Protein AF-A0A838E1R9-F1 (afdb_monomer)

Structure (mmCIF, N/CA/C/O backbone):
data_AF-A0A838E1R9-F1
#
_entry.id   AF-A0A838E1R9-F1
#
loop_
_atom_site.group_PDB
_atom_site.id
_atom_site.type_symbol
_atom_site.label_atom_id
_atom_site.label_alt_id
_atom_site.label_comp_id
_atom_site.label_asym_id
_atom_site.label_entity_id
_atom_site.label_seq_id
_atom_site.pdbx_PDB_ins_code
_atom_site.Cartn_x
_atom_site.Cartn_y
_atom_site.Cartn_z
_atom_site.occupancy
_atom_site.B_iso_or_equiv
_atom_site.auth_seq_id
_atom_site.auth_comp_id
_atom_site.auth_asym_id
_atom_site.auth_atom_id
_atom_site.pdbx_PDB_model_num
ATOM 1 N N . ILE A 1 1 ? -7.759 -2.032 30.804 1.00 82.25 1 ILE A N 1
ATOM 2 C CA . ILE A 1 1 ? -8.384 -1.059 29.880 1.00 82.25 1 ILE A CA 1
ATOM 3 C C . ILE A 1 1 ? -9.673 -0.606 30.546 1.00 82.25 1 ILE A C 1
ATOM 5 O O . ILE A 1 1 ? -10.542 -1.448 30.752 1.00 82.25 1 ILE A O 1
ATOM 9 N N . ASP A 1 2 ? -9.753 0.651 30.985 1.00 94.50 2 ASP A N 1
ATOM 10 C CA . ASP A 1 2 ? -10.934 1.139 31.713 1.00 94.50 2 ASP A CA 1
ATOM 11 C C . ASP A 1 2 ? -12.140 1.277 30.781 1.00 94.50 2 ASP A C 1
ATOM 13 O O . ASP A 1 2 ? -13.202 0.733 31.065 1.00 94.50 2 ASP A O 1
ATOM 17 N N . CYS A 1 3 ? -11.951 1.891 29.616 1.00 95.38 3 CYS A N 1
ATOM 18 C CA . CYS A 1 3 ? -12.956 1.955 28.565 1.00 95.38 3 CYS A CA 1
ATOM 19 C C . CYS A 1 3 ? -12.361 1.563 27.210 1.00 95.38 3 CYS A C 1
ATOM 21 O O . CYS A 1 3 ? -11.175 1.772 26.947 1.00 95.38 3 CYS A O 1
ATOM 23 N N . MET A 1 4 ? -13.190 0.974 26.355 1.00 96.12 4 MET A N 1
ATOM 24 C CA . MET A 1 4 ? -12.844 0.607 24.986 1.00 96.12 4 MET A CA 1
ATOM 25 C C . MET A 1 4 ? -14.025 0.900 24.071 1.00 96.12 4 MET A C 1
ATOM 27 O O . MET A 1 4 ? -15.174 0.752 24.482 1.00 96.12 4 MET A O 1
ATOM 31 N N . ASP A 1 5 ? -13.748 1.311 22.837 1.00 97.19 5 ASP A N 1
ATOM 32 C CA . ASP A 1 5 ? -14.802 1.440 21.838 1.00 97.19 5 ASP A CA 1
ATOM 33 C C . ASP A 1 5 ? -15.465 0.072 21.570 1.00 97.19 5 ASP A C 1
ATOM 35 O O . ASP A 1 5 ? -14.800 -0.962 21.475 1.00 97.19 5 ASP A O 1
ATOM 39 N N . GLU A 1 6 ? -16.794 0.051 21.514 1.00 98.00 6 GLU A N 1
ATOM 40 C CA . GLU A 1 6 ? -17.571 -1.177 21.323 1.00 98.00 6 GLU A CA 1
ATOM 41 C C . GLU A 1 6 ? -17.284 -1.810 19.955 1.00 98.00 6 GLU A C 1
ATOM 43 O O . GLU A 1 6 ? -17.098 -3.025 19.857 1.00 98.00 6 GLU A O 1
ATOM 48 N N . ASP A 1 7 ? -17.196 -0.994 18.904 1.00 97.62 7 ASP A N 1
ATOM 49 C CA . ASP A 1 7 ? -17.014 -1.491 17.543 1.00 97.62 7 ASP A CA 1
ATOM 50 C C . ASP A 1 7 ? -15.606 -2.067 17.349 1.00 97.62 7 ASP A C 1
ATOM 52 O O . ASP A 1 7 ? -15.459 -3.154 16.777 1.00 97.62 7 ASP A O 1
ATOM 56 N N . ILE A 1 8 ? -14.570 -1.416 17.893 1.00 97.00 8 ILE A N 1
ATOM 57 C CA . ILE A 1 8 ? -13.200 -1.942 17.799 1.00 97.00 8 ILE A CA 1
ATOM 58 C C . ILE A 1 8 ? -13.029 -3.237 18.603 1.00 97.00 8 ILE A C 1
ATOM 60 O O . ILE A 1 8 ? -12.305 -4.130 18.165 1.00 97.00 8 ILE A O 1
ATOM 64 N N . TYR A 1 9 ? -13.720 -3.391 19.739 1.00 97.56 9 TYR A N 1
ATOM 65 C CA . TYR A 1 9 ? -13.716 -4.638 20.510 1.00 97.56 9 TYR A CA 1
ATOM 66 C C . TYR A 1 9 ? -14.215 -5.816 19.664 1.00 97.56 9 TYR A C 1
ATOM 68 O O . TYR A 1 9 ? -13.499 -6.806 19.489 1.00 97.56 9 TYR A O 1
ATOM 76 N N . TYR A 1 10 ? -15.399 -5.686 19.061 1.00 97.31 10 TYR A N 1
ATOM 77 C CA . TYR A 1 10 ? -15.949 -6.740 18.207 1.00 97.31 10 TYR A CA 1
ATOM 78 C C . TYR A 1 10 ? -15.154 -6.935 16.910 1.00 97.31 10 TYR A C 1
ATOM 80 O O . TYR A 1 10 ? -15.097 -8.052 16.391 1.00 97.31 10 TYR A O 1
ATOM 88 N N . SER A 1 11 ? -14.515 -5.881 16.396 1.00 96.94 11 SER A N 1
ATOM 89 C CA . SER A 1 11 ? -13.594 -5.974 15.257 1.00 96.94 11 SER A CA 1
ATOM 90 C C . SER A 1 11 ? -12.396 -6.867 15.588 1.00 96.94 11 SER A C 1
ATOM 92 O O . SER A 1 11 ? -12.084 -7.787 14.833 1.00 96.94 11 SER A O 1
ATOM 94 N N . LEU A 1 12 ? -11.758 -6.661 16.745 1.00 96.19 12 LEU A N 1
ATOM 95 C CA . LEU A 1 12 ? -10.590 -7.439 17.170 1.00 96.19 12 LEU A CA 1
ATOM 96 C C . LEU A 1 12 ? -10.923 -8.912 17.438 1.00 96.19 12 LEU A C 1
ATOM 98 O O . LEU A 1 12 ? -10.111 -9.777 17.115 1.00 96.19 12 LEU A O 1
ATOM 102 N N . GLU A 1 13 ? -12.121 -9.224 17.937 1.00 95.81 13 GLU A N 1
ATOM 103 C CA . GLU A 1 13 ? -12.584 -10.614 18.074 1.00 95.81 13 GLU A CA 1
ATOM 104 C C . GLU A 1 13 ? -12.726 -11.318 16.713 1.00 95.81 13 GLU A C 1
ATOM 106 O O . GLU A 1 13 ? -12.364 -12.489 16.570 1.00 95.81 13 GLU A O 1
ATOM 111 N N . LYS A 1 14 ? -13.203 -10.615 15.677 1.00 96.19 14 LYS A N 1
ATOM 112 C CA . LYS A 1 14 ? -13.261 -11.157 14.307 1.00 96.19 14 LYS A CA 1
ATOM 113 C C . LYS A 1 14 ? -11.866 -11.311 13.706 1.00 96.19 14 LYS A C 1
ATOM 115 O O . LYS A 1 14 ? -11.549 -12.371 13.172 1.00 96.19 14 LYS A O 1
ATOM 120 N N . ILE A 1 15 ? -11.012 -10.300 13.859 1.00 95.94 15 ILE A N 1
ATOM 121 C CA . ILE A 1 15 ? -9.618 -10.324 13.394 1.00 95.94 15 ILE A CA 1
ATOM 122 C C . ILE A 1 15 ? -8.852 -11.486 14.034 1.00 95.94 15 ILE A C 1
ATOM 124 O O . ILE A 1 15 ? -8.146 -12.214 13.339 1.00 95.94 15 ILE A O 1
ATOM 128 N N . LYS A 1 16 ? -9.042 -11.736 15.335 1.00 95.25 16 LYS A N 1
ATOM 129 C CA . LYS A 1 16 ? -8.447 -12.881 16.037 1.00 95.25 16 LYS A CA 1
ATOM 130 C C . LYS A 1 16 ? -8.803 -14.212 15.369 1.00 95.25 16 LYS A C 1
ATOM 132 O O . LYS A 1 16 ? -7.914 -15.043 15.206 1.00 95.25 16 LYS A O 1
ATOM 137 N N . LYS A 1 17 ? -10.054 -14.409 14.934 1.00 94.62 17 LYS A N 1
ATOM 138 C CA . LYS A 1 17 ? -10.474 -15.627 14.209 1.00 94.62 17 LYS A CA 1
ATOM 139 C C . LYS A 1 17 ? -9.757 -15.775 12.867 1.00 94.62 17 LYS A C 1
ATOM 141 O O . LYS A 1 17 ? -9.352 -16.878 12.510 1.00 94.62 17 LYS A O 1
ATOM 146 N N . VAL A 1 18 ? -9.565 -14.671 12.146 1.00 94.62 18 VAL A N 1
ATOM 147 C CA . VAL A 1 18 ? -8.809 -14.661 10.883 1.00 94.62 18 VAL A CA 1
ATOM 148 C C . VAL A 1 18 ? -7.345 -15.034 11.137 1.00 94.62 18 VAL A C 1
ATOM 150 O O . VAL A 1 18 ? -6.826 -15.930 10.477 1.00 94.62 18 VAL A O 1
ATOM 153 N N . LEU A 1 19 ? -6.698 -14.434 12.143 1.00 93.56 19 LEU A N 1
ATOM 154 C CA . LEU A 1 19 ? -5.312 -14.749 12.514 1.00 93.56 19 LEU A CA 1
ATOM 155 C C . LEU A 1 19 ? -5.142 -16.203 12.982 1.00 93.56 19 LEU A C 1
ATOM 157 O O . LEU A 1 19 ? -4.176 -16.855 12.597 1.00 93.56 19 LEU A O 1
ATOM 161 N N . GLN A 1 20 ? -6.091 -16.745 13.749 1.00 92.44 20 GLN A N 1
ATOM 162 C CA . GLN A 1 20 ? -6.097 -18.160 14.144 1.00 92.44 20 GLN A CA 1
ATOM 163 C C . GLN A 1 20 ? -6.151 -19.102 12.936 1.00 92.44 20 GLN A C 1
ATOM 165 O O . GLN A 1 20 ? -5.563 -20.179 12.976 1.00 92.44 20 GLN A O 1
ATOM 170 N N . ARG A 1 21 ? -6.837 -18.702 11.860 1.00 91.94 21 ARG A N 1
ATOM 171 C CA . ARG A 1 21 ? -6.911 -19.493 10.629 1.00 91.94 21 ARG A CA 1
ATOM 172 C C . ARG A 1 21 ? -5.671 -19.339 9.745 1.00 91.94 21 ARG A C 1
ATOM 174 O O . ARG A 1 21 ? -5.275 -20.305 9.101 1.00 91.94 21 ARG A O 1
ATOM 181 N N . LEU A 1 22 ? -5.045 -18.161 9.736 1.00 90.06 22 LEU A N 1
ATOM 182 C CA . LEU A 1 22 ? -3.763 -17.938 9.054 1.00 90.06 22 LEU A CA 1
ATOM 183 C C . LEU A 1 22 ? -2.605 -18.684 9.736 1.00 90.06 22 LEU A C 1
ATOM 185 O O . LEU A 1 22 ? -1.717 -19.183 9.048 1.00 90.06 22 LEU A O 1
ATOM 189 N N . TYR A 1 23 ? -2.632 -18.798 11.068 1.00 90.88 23 TYR A N 1
ATOM 190 C CA . TYR A 1 23 ? -1.555 -19.388 11.873 1.00 90.88 23 TYR A CA 1
ATOM 191 C C . TYR A 1 23 ? -2.083 -20.486 12.818 1.00 90.88 23 TYR A C 1
ATOM 193 O O . TYR A 1 23 ? -2.116 -20.287 14.038 1.00 90.88 23 TYR A O 1
ATOM 201 N N . PRO A 1 24 ? -2.511 -21.646 12.284 1.00 89.31 24 PRO A N 1
ATOM 202 C CA . PRO A 1 24 ? -3.210 -22.684 13.044 1.00 89.31 24 PRO A CA 1
ATOM 203 C C . PRO A 1 24 ? -2.360 -23.347 14.135 1.00 89.31 24 PRO A C 1
ATOM 205 O O . PRO A 1 24 ? -2.923 -23.855 15.105 1.00 89.31 24 PRO A O 1
ATOM 208 N N . ASN A 1 25 ? -1.025 -23.321 14.035 1.00 89.25 25 ASN A N 1
ATOM 209 C CA . ASN A 1 25 ? -0.145 -23.849 15.083 1.00 89.25 25 ASN A CA 1
ATOM 210 C C . ASN A 1 25 ? 0.197 -22.789 16.144 1.00 89.25 25 ASN A C 1
ATOM 212 O O . ASN A 1 25 ? 0.886 -23.084 17.121 1.00 89.25 25 ASN A O 1
ATOM 216 N N . THR A 1 26 ? -0.290 -21.552 15.991 1.00 90.06 26 THR A N 1
ATOM 217 C CA . THR A 1 26 ? -0.126 -20.486 16.985 1.00 90.06 26 THR A CA 1
ATOM 218 C C . THR A 1 26 ? -1.315 -20.433 17.929 1.00 90.06 26 THR A C 1
ATOM 220 O O . THR A 1 26 ? -2.459 -20.230 17.527 1.00 90.06 26 THR A O 1
ATOM 223 N N . ALA A 1 27 ? -1.050 -20.513 19.230 1.00 88.62 27 ALA A N 1
ATOM 224 C CA . ALA A 1 27 ? -2.111 -20.424 20.219 1.00 88.62 27 ALA A CA 1
ATOM 225 C C . ALA A 1 27 ? -2.456 -18.965 20.584 1.00 88.62 27 ALA A C 1
ATOM 227 O O . ALA A 1 27 ? -1.786 -18.333 21.400 1.00 88.62 27 ALA A O 1
ATOM 228 N N . PHE A 1 28 ? -3.570 -18.448 20.060 1.00 90.00 28 PHE A N 1
ATOM 229 C CA . PHE A 1 28 ? -4.118 -17.127 20.415 1.00 90.00 28 PHE A CA 1
ATOM 230 C C . PHE A 1 28 ? -4.978 -17.182 21.697 1.00 90.00 28 PHE A C 1
ATOM 232 O O . PHE A 1 28 ? -6.198 -17.015 21.654 1.00 90.00 28 PHE A O 1
ATOM 239 N N . LYS A 1 29 ? -4.348 -17.451 22.850 1.00 85.94 29 LYS A N 1
ATOM 240 C CA . LYS A 1 29 ? -5.032 -17.734 24.136 1.00 85.94 29 LYS A CA 1
ATOM 241 C C . LYS A 1 29 ? -5.505 -16.496 24.927 1.00 85.94 29 LYS A C 1
ATOM 243 O O . LYS A 1 29 ? -6.241 -16.655 25.893 1.00 85.94 29 LYS A O 1
ATOM 248 N N . GLY A 1 30 ? -5.078 -15.284 24.557 1.00 86.31 30 GLY A N 1
ATOM 249 C CA . GLY A 1 30 ? -5.414 -14.045 25.279 1.00 86.31 30 GLY A CA 1
ATOM 250 C C . GLY A 1 30 ? -6.839 -13.542 25.016 1.00 86.31 30 GLY A C 1
ATOM 251 O O . GLY A 1 30 ? -7.361 -13.729 23.916 1.00 86.31 30 GLY A O 1
ATOM 252 N N . ASN A 1 31 ? -7.441 -12.872 26.005 1.00 87.69 31 ASN A N 1
ATOM 253 C CA . ASN A 1 31 ? -8.770 -12.255 25.914 1.00 87.69 31 ASN A CA 1
ATOM 254 C C . ASN A 1 31 ? -8.689 -10.747 26.179 1.00 87.69 31 ASN A C 1
ATOM 256 O O . ASN A 1 31 ? -7.923 -10.306 27.038 1.00 87.69 31 ASN A O 1
ATOM 260 N N . LEU A 1 32 ? -9.506 -9.966 25.472 1.00 91.12 32 LEU A N 1
ATOM 261 C CA . LEU A 1 32 ? -9.685 -8.541 25.741 1.00 91.12 32 LEU A CA 1
ATOM 262 C C . LEU A 1 32 ? -10.757 -8.366 26.822 1.00 91.12 32 LEU A C 1
ATOM 264 O O . LEU A 1 32 ? -11.901 -8.767 26.633 1.00 91.12 32 LEU A O 1
ATOM 268 N N . LEU A 1 33 ? -10.379 -7.772 27.957 1.00 94.69 33 LEU A N 1
ATOM 269 C CA . LEU A 1 33 ? -11.258 -7.559 29.114 1.00 94.69 33 LEU A CA 1
ATOM 270 C C . LEU A 1 33 ? -11.347 -6.059 29.459 1.00 94.69 33 LEU A C 1
ATOM 272 O O . LEU A 1 33 ? -10.709 -5.604 30.417 1.00 94.69 33 LEU A O 1
ATOM 276 N N . PRO A 1 34 ? -12.057 -5.247 28.653 1.00 95.94 34 PRO A N 1
ATOM 277 C CA . PRO A 1 34 ? -12.343 -3.863 29.014 1.00 95.94 34 PRO A CA 1
ATOM 278 C C . PRO A 1 34 ? -13.338 -3.813 30.183 1.00 95.94 34 PRO A C 1
ATOM 280 O O . PRO A 1 34 ? -14.278 -4.604 30.222 1.00 95.94 34 PRO A O 1
ATOM 283 N N . LYS A 1 35 ? -13.161 -2.878 31.131 1.00 97.75 35 LYS A N 1
ATOM 284 C CA . LYS A 1 35 ? -14.143 -2.698 32.222 1.00 97.75 35 LYS A CA 1
ATOM 285 C C . LYS A 1 35 ? -15.480 -2.175 31.692 1.00 97.75 35 LYS A C 1
ATOM 287 O O . LYS A 1 35 ? -16.524 -2.502 32.245 1.00 97.75 35 LYS A O 1
ATOM 292 N N . GLN A 1 36 ? -15.436 -1.376 30.627 1.00 97.94 36 GLN A N 1
ATOM 293 C CA . GLN A 1 36 ? -16.607 -0.813 29.970 1.00 97.94 36 GLN A CA 1
ATOM 294 C C . GLN A 1 36 ? -16.412 -0.761 28.450 1.00 97.94 36 GLN A C 1
ATOM 296 O O . GLN A 1 36 ? -15.376 -0.299 27.964 1.00 97.94 36 GLN A O 1
ATOM 301 N N . LEU A 1 37 ? -17.436 -1.184 27.707 1.00 98.12 37 LEU A N 1
ATOM 302 C CA . LEU A 1 37 ? -17.562 -0.906 26.276 1.00 98.12 37 LEU A CA 1
ATOM 303 C C . LEU A 1 37 ? -18.351 0.391 26.074 1.00 98.12 37 LEU A C 1
ATOM 305 O O . LEU A 1 37 ? -19.369 0.616 26.730 1.00 98.12 37 LEU A O 1
ATOM 309 N N . VAL A 1 38 ? -17.867 1.252 25.182 1.00 97.56 38 VAL A N 1
ATOM 310 C CA . VAL A 1 38 ? -18.453 2.563 24.890 1.00 97.56 38 VAL A CA 1
ATOM 311 C C . VAL A 1 38 ? -18.773 2.650 23.409 1.00 97.56 38 VAL A C 1
ATOM 313 O O . VAL A 1 38 ? -17.918 2.426 22.557 1.00 97.56 38 VAL A O 1
ATOM 316 N N . LYS A 1 39 ? -20.008 3.022 23.092 1.00 97.06 39 LYS A N 1
ATOM 317 C CA . LYS A 1 39 ? -20.449 3.203 21.715 1.00 97.06 39 LYS A CA 1
ATOM 318 C C . LYS A 1 39 ? -20.128 4.620 21.242 1.00 97.06 39 LYS A C 1
ATOM 320 O O . LYS A 1 39 ? -20.917 5.535 21.471 1.00 97.06 39 LYS A O 1
ATOM 325 N N . ASN A 1 40 ? -18.978 4.809 20.595 1.00 95.19 40 ASN A N 1
ATOM 326 C CA . ASN A 1 40 ? -18.576 6.132 20.115 1.00 95.19 40 ASN A CA 1
ATOM 327 C C . ASN A 1 40 ? -19.208 6.479 18.763 1.00 95.19 40 ASN A C 1
ATOM 329 O O . ASN A 1 40 ? -19.694 5.629 18.013 1.00 95.19 40 ASN A O 1
ATOM 333 N N . ARG A 1 41 ? -19.190 7.771 18.450 1.00 94.06 41 ARG A N 1
ATOM 334 C CA . ARG A 1 41 ? -19.533 8.354 17.150 1.00 94.06 41 ARG A CA 1
ATOM 335 C C . ARG A 1 41 ? -18.454 9.363 16.793 1.00 94.06 41 ARG A C 1
ATOM 337 O O . ARG A 1 41 ? -17.762 9.827 17.695 1.00 94.06 41 ARG A O 1
ATOM 344 N N . LEU A 1 42 ? -18.320 9.685 15.508 1.00 92.38 42 LEU A N 1
ATOM 345 C CA . LEU A 1 42 ? -17.391 10.717 15.041 1.00 92.38 42 LEU A CA 1
ATOM 346 C C . LEU A 1 42 ? -17.496 11.993 15.888 1.00 92.38 42 LEU A C 1
ATOM 348 O O . LEU A 1 42 ? -18.596 12.412 16.246 1.00 92.38 42 LEU A O 1
ATOM 352 N N . ALA A 1 43 ? -16.351 12.622 16.172 1.00 86.19 43 ALA A N 1
ATOM 353 C CA . ALA A 1 43 ? -16.307 13.882 16.920 1.00 86.19 43 ALA A CA 1
ATOM 354 C C . ALA A 1 43 ? -16.896 15.065 16.143 1.00 86.19 43 ALA A C 1
ATOM 356 O O . ALA A 1 43 ? -17.238 16.087 16.733 1.00 86.19 43 ALA A O 1
ATOM 357 N N . VAL A 1 44 ? -16.970 14.940 14.821 1.00 93.94 44 VAL A N 1
ATOM 358 C CA . VAL A 1 44 ? -17.424 15.976 13.895 1.00 93.94 44 VAL A CA 1
ATOM 359 C C . VAL A 1 44 ? -18.350 15.353 12.845 1.00 93.94 44 VAL A C 1
ATOM 361 O O . VAL A 1 44 ? -18.324 14.130 12.667 1.00 93.94 44 VAL A O 1
ATOM 364 N N . PRO A 1 45 ? -19.168 16.153 12.136 1.00 94.00 45 PRO A N 1
ATOM 365 C CA . PRO A 1 45 ? -19.970 15.649 11.027 1.00 94.00 45 PRO A CA 1
ATOM 366 C C . PRO A 1 45 ? -19.109 14.890 10.003 1.00 94.00 45 PRO A C 1
ATOM 368 O O . PRO A 1 45 ? -17.978 15.309 9.735 1.00 94.00 45 PRO A O 1
ATOM 371 N N . PRO A 1 46 ? -19.614 13.781 9.436 1.00 94.56 46 PRO A N 1
ATOM 372 C CA . PRO A 1 46 ? -18.866 13.009 8.458 1.00 94.56 46 PRO A CA 1
ATOM 373 C C . PRO A 1 46 ? -18.600 13.836 7.199 1.00 94.56 46 PRO A C 1
ATOM 375 O O . PRO A 1 46 ? -19.477 14.546 6.705 1.00 94.56 46 PRO A O 1
ATOM 378 N N . VAL A 1 47 ? -17.390 13.706 6.663 1.00 95.50 47 VAL A N 1
ATOM 379 C CA . VAL A 1 47 ? -17.040 14.209 5.335 1.00 95.50 47 VAL A CA 1
ATOM 380 C C . VAL A 1 47 ? -17.792 13.385 4.290 1.00 95.50 47 VAL A C 1
ATOM 382 O O . VAL A 1 47 ? -17.960 12.175 4.442 1.00 95.50 47 VAL A O 1
ATOM 385 N N . ASP A 1 48 ? -18.228 14.033 3.210 1.00 94.38 48 ASP A N 1
ATOM 386 C CA . ASP A 1 48 ? -18.865 13.350 2.087 1.00 94.38 48 ASP A CA 1
ATOM 387 C C . ASP A 1 48 ? -17.891 12.375 1.399 1.00 94.38 48 ASP A C 1
ATOM 389 O O . ASP A 1 48 ? -16.964 12.776 0.687 1.00 94.38 48 ASP A O 1
ATOM 393 N N . SER A 1 49 ? -18.134 11.077 1.588 1.00 92.00 49 SER A N 1
ATOM 394 C CA . SER A 1 49 ? -17.327 9.985 1.037 1.00 92.00 49 SER A CA 1
ATOM 395 C C . SER A 1 49 ? -17.416 9.856 -0.486 1.00 92.00 49 SER A C 1
ATOM 397 O O . SER A 1 49 ? -16.580 9.180 -1.097 1.00 92.00 49 SER A O 1
ATOM 399 N N . ASN A 1 50 ? -18.409 10.483 -1.124 1.00 93.12 50 ASN A N 1
ATOM 400 C CA . ASN A 1 50 ? -18.491 10.521 -2.584 1.00 93.12 50 ASN A CA 1
ATOM 401 C C . ASN A 1 50 ? -17.421 11.444 -3.169 1.00 93.12 50 ASN A C 1
ATOM 403 O O . ASN A 1 50 ? -16.839 11.122 -4.202 1.00 93.12 50 ASN A O 1
ATOM 407 N N . ASN A 1 51 ? -17.109 12.532 -2.464 1.00 95.25 51 ASN A N 1
ATOM 408 C CA . ASN A 1 51 ? -16.206 13.579 -2.934 1.00 95.25 51 ASN A CA 1
ATOM 409 C C . ASN A 1 51 ? -14.837 13.574 -2.242 1.00 95.25 51 ASN A C 1
ATOM 411 O O . ASN A 1 51 ? -13.909 14.206 -2.741 1.00 95.25 51 ASN A O 1
ATOM 415 N N . SER A 1 52 ? -14.685 12.874 -1.114 1.00 97.06 52 SER A N 1
ATOM 416 C CA . SER A 1 52 ? -13.432 12.843 -0.350 1.00 97.06 52 SER A CA 1
ATOM 417 C C . SER A 1 52 ? -12.990 11.433 0.027 1.00 97.06 52 SER A C 1
ATOM 419 O O . SER A 1 52 ? -13.805 10.518 0.148 1.00 97.06 52 SER A O 1
ATOM 421 N N . VAL A 1 53 ? -11.686 11.255 0.241 1.00 97.75 53 VAL A N 1
ATOM 422 C CA . VAL A 1 53 ? -11.093 9.989 0.699 1.00 97.75 53 VAL A CA 1
ATOM 423 C C . VAL A 1 53 ? -9.875 10.245 1.589 1.00 97.75 53 VAL A C 1
ATOM 425 O O . VAL A 1 53 ? -9.096 11.159 1.327 1.00 97.75 53 VAL A O 1
ATOM 428 N N . ALA A 1 54 ? -9.692 9.449 2.646 1.00 98.38 54 ALA A N 1
ATOM 429 C CA . ALA A 1 54 ? -8.444 9.433 3.409 1.00 98.38 54 ALA A CA 1
ATOM 430 C C . ALA A 1 54 ? -7.5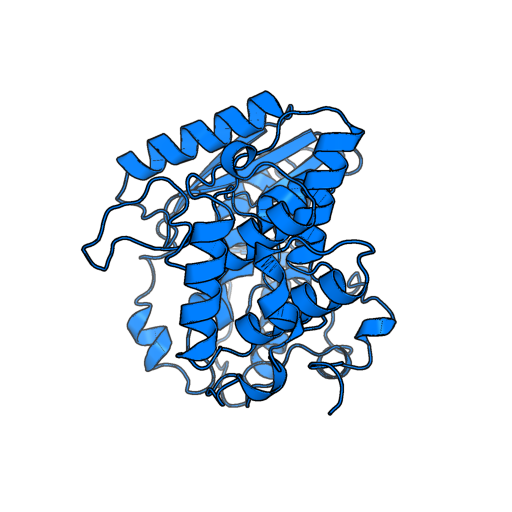99 8.220 3.014 1.00 98.38 54 ALA A C 1
ATOM 432 O O . ALA A 1 54 ? -8.097 7.095 2.948 1.00 98.38 54 ALA A O 1
ATOM 433 N N . LEU A 1 55 ? -6.311 8.451 2.778 1.00 98.38 55 LEU A N 1
ATOM 434 C CA . LEU A 1 55 ? -5.356 7.438 2.340 1.00 98.38 55 LEU A CA 1
ATOM 435 C C . LEU A 1 55 ? -4.188 7.383 3.319 1.00 98.38 55 LEU A C 1
ATOM 437 O O . LEU A 1 55 ? -3.633 8.423 3.683 1.00 98.38 55 LEU A O 1
ATOM 441 N N . LEU A 1 56 ? -3.755 6.180 3.689 1.00 97.75 56 LEU A N 1
ATOM 442 C CA . LEU A 1 56 ? -2.431 6.013 4.272 1.00 97.75 56 LEU A CA 1
ATOM 443 C C . LEU A 1 56 ? -1.391 6.168 3.158 1.00 97.75 56 LEU A C 1
ATOM 445 O O . LEU A 1 56 ? -1.420 5.442 2.162 1.00 97.75 56 LEU A O 1
ATOM 449 N N . PHE A 1 57 ? -0.479 7.123 3.314 1.00 97.50 57 PHE A N 1
ATOM 450 C CA . PHE A 1 57 ? 0.355 7.591 2.215 1.00 97.50 57 PHE A CA 1
ATOM 451 C C . PHE A 1 57 ? 1.844 7.604 2.562 1.00 97.50 57 PHE A C 1
ATOM 453 O O . PHE A 1 57 ? 2.253 8.128 3.600 1.00 97.50 57 PHE A O 1
ATOM 460 N N . SER A 1 58 ? 2.660 7.042 1.667 1.00 93.94 58 SER A N 1
ATOM 461 C CA . SER A 1 58 ? 4.095 6.802 1.887 1.00 93.94 58 SER A CA 1
ATOM 462 C C . SER A 1 58 ? 4.998 7.228 0.727 1.00 93.94 58 SER A C 1
ATOM 464 O O . SER A 1 58 ? 6.203 7.018 0.812 1.00 93.94 58 SER A O 1
ATOM 466 N N . HIS A 1 59 ? 4.452 7.799 -0.359 1.00 92.69 59 HIS A N 1
ATOM 467 C CA . HIS A 1 59 ? 5.161 8.011 -1.638 1.00 92.69 59 HIS A CA 1
ATOM 468 C C . HIS A 1 59 ? 5.635 6.729 -2.347 1.00 92.69 59 HIS A C 1
ATOM 470 O O . HIS A 1 59 ? 6.225 6.803 -3.428 1.00 92.69 59 HIS A O 1
ATOM 476 N N . GLY A 1 60 ? 5.392 5.552 -1.767 1.00 93.75 60 GLY A N 1
ATOM 477 C CA . GLY A 1 60 ? 5.653 4.279 -2.424 1.00 93.75 60 GLY A CA 1
ATOM 478 C C . GLY A 1 60 ? 4.732 4.050 -3.617 1.00 93.75 60 GLY A C 1
ATOM 479 O O . GLY A 1 60 ? 3.659 4.643 -3.703 1.00 93.75 60 GLY A O 1
ATOM 480 N N . LEU A 1 61 ? 5.132 3.143 -4.517 1.00 96.38 61 LEU A N 1
ATOM 481 C CA . LEU A 1 61 ? 4.320 2.777 -5.684 1.00 96.38 61 LEU A CA 1
ATOM 482 C C . LEU A 1 61 ? 2.872 2.455 -5.291 1.00 96.38 61 LEU A C 1
ATOM 484 O O . LEU A 1 61 ? 1.951 2.956 -5.921 1.00 96.38 61 LEU A O 1
ATOM 488 N N . ASP A 1 62 ? 2.691 1.634 -4.253 1.00 96.31 62 ASP A N 1
ATOM 489 C CA . ASP A 1 62 ? 1.368 1.155 -3.854 1.00 96.31 62 ASP A CA 1
ATOM 490 C C . ASP A 1 62 ? 0.468 2.321 -3.392 1.00 96.31 62 ASP A C 1
ATOM 492 O O . ASP A 1 62 ? -0.668 2.437 -3.845 1.00 96.31 62 ASP A O 1
ATOM 496 N N . SER A 1 63 ? 0.976 3.235 -2.553 1.00 97.12 63 SER A N 1
ATOM 497 C CA . SER A 1 63 ? 0.179 4.369 -2.058 1.00 97.12 63 SER A CA 1
ATOM 498 C C . SER A 1 63 ? -0.051 5.459 -3.109 1.00 97.12 63 SER A C 1
ATOM 500 O O . SER A 1 63 ? -1.115 6.078 -3.113 1.00 97.12 63 SER A O 1
ATOM 502 N N . VAL A 1 64 ? 0.893 5.667 -4.036 1.00 98.06 64 VAL A N 1
ATOM 503 C CA . VAL A 1 64 ? 0.706 6.574 -5.183 1.00 98.06 64 VAL A CA 1
ATOM 504 C C . VAL A 1 64 ? -0.321 6.014 -6.161 1.00 98.06 64 VAL A C 1
ATOM 506 O O . VAL A 1 64 ? -1.208 6.751 -6.580 1.00 98.06 64 VAL A O 1
ATOM 509 N N . ALA A 1 65 ? -0.253 4.721 -6.488 1.00 98.38 65 ALA A N 1
ATOM 510 C CA . ALA A 1 65 ? -1.246 4.083 -7.346 1.00 98.38 65 ALA A CA 1
ATOM 511 C C . ALA A 1 65 ? -2.647 4.194 -6.734 1.00 98.38 65 ALA A C 1
ATOM 513 O O . ALA A 1 65 ? -3.588 4.557 -7.432 1.00 98.38 65 ALA A O 1
ATOM 514 N N . LEU A 1 66 ? -2.782 3.952 -5.425 1.00 97.81 66 LEU A N 1
ATOM 515 C CA . LEU A 1 66 ? -4.063 4.083 -4.728 1.00 97.81 66 LEU A CA 1
ATOM 516 C C . LEU A 1 66 ? -4.600 5.517 -4.738 1.00 97.81 66 LEU A C 1
ATOM 518 O O . LEU A 1 66 ? -5.792 5.712 -4.939 1.00 97.81 66 LEU A O 1
ATOM 522 N N . SER A 1 67 ? -3.737 6.523 -4.582 1.00 98.06 67 SER A N 1
ATOM 523 C CA . SER A 1 67 ? -4.124 7.929 -4.763 1.00 98.06 67 SER A CA 1
ATOM 524 C C . SER A 1 67 ? -4.624 8.201 -6.187 1.00 98.06 67 SER A C 1
ATOM 526 O O . SER A 1 67 ? -5.658 8.843 -6.372 1.00 98.06 67 SER A O 1
ATOM 528 N N . PHE A 1 68 ? -3.959 7.639 -7.194 1.00 97.62 68 PHE A N 1
ATOM 529 C CA . PHE A 1 68 ? -4.319 7.793 -8.606 1.00 97.62 68 PHE A CA 1
ATOM 530 C C . PHE A 1 68 ? -5.618 7.069 -8.999 1.00 97.62 68 PHE A C 1
ATOM 532 O O . PHE A 1 68 ? -6.192 7.381 -10.041 1.00 97.62 68 PHE A O 1
ATOM 539 N N . ASP A 1 69 ? -6.111 6.153 -8.165 1.00 95.88 69 ASP A N 1
ATOM 540 C CA . ASP A 1 69 ? -7.410 5.484 -8.332 1.00 95.88 69 ASP A CA 1
ATOM 541 C C . ASP A 1 69 ? -8.595 6.391 -7.946 1.00 95.88 69 ASP A C 1
ATOM 543 O O . ASP A 1 69 ? -9.735 6.143 -8.334 1.00 95.88 69 ASP A O 1
ATOM 547 N N . TYR A 1 70 ? -8.322 7.487 -7.226 1.00 95.50 70 TYR A N 1
ATOM 548 C CA . TYR A 1 70 ? -9.306 8.497 -6.827 1.00 95.50 70 TYR A CA 1
ATOM 549 C C . TYR A 1 70 ? -8.956 9.890 -7.378 1.00 95.50 70 TYR A C 1
ATOM 551 O O . TYR A 1 70 ? -8.893 10.856 -6.609 1.00 95.50 70 TYR A O 1
ATOM 559 N N . PRO A 1 71 ? -8.736 10.035 -8.698 1.00 93.56 71 PRO A N 1
ATOM 560 C CA . PRO A 1 71 ? -8.169 11.254 -9.275 1.00 93.56 71 PRO A CA 1
ATOM 561 C C . PRO A 1 71 ? -9.078 12.478 -9.125 1.00 93.56 71 PRO A C 1
ATOM 563 O O . PRO A 1 71 ? -8.595 13.604 -9.148 1.00 93.56 71 PRO A O 1
ATOM 566 N N . ASP A 1 72 ? -10.385 12.255 -8.971 1.00 94.00 72 ASP A N 1
ATOM 567 C CA . ASP A 1 72 ? -11.389 13.315 -8.901 1.00 94.00 72 ASP A CA 1
ATOM 568 C C . ASP A 1 72 ? -11.908 13.545 -7.460 1.00 94.00 72 ASP A C 1
ATOM 570 O O . ASP A 1 72 ? -12.797 14.368 -7.251 1.00 94.00 72 ASP A O 1
ATOM 574 N N . LYS A 1 73 ? -11.362 12.844 -6.448 1.00 96.69 73 LYS A N 1
ATOM 575 C CA . LYS A 1 73 ? -11.711 13.058 -5.030 1.00 96.69 73 LYS A CA 1
ATOM 576 C C . LYS A 1 73 ? -10.718 13.989 -4.341 1.00 96.69 73 LYS A C 1
ATOM 578 O O . LYS A 1 73 ? -9.514 13.911 -4.569 1.00 96.69 73 LYS A O 1
ATOM 583 N N . ALA A 1 74 ? -11.207 14.790 -3.398 1.00 96.94 74 ALA A N 1
ATOM 584 C CA . ALA A 1 74 ? -10.358 15.490 -2.443 1.00 96.94 74 ALA A CA 1
ATOM 585 C C . ALA A 1 74 ? -9.713 14.480 -1.480 1.00 96.94 74 ALA A C 1
ATOM 587 O O . ALA A 1 74 ? -10.404 13.742 -0.774 1.00 96.94 74 ALA A O 1
ATOM 588 N N . GLN A 1 75 ? -8.381 14.430 -1.446 1.00 98.31 75 GLN A N 1
ATOM 589 C CA . GLN A 1 75 ? -7.664 13.420 -0.667 1.00 98.31 75 GLN A CA 1
ATOM 590 C C . GLN A 1 75 ? -7.045 14.012 0.600 1.00 98.31 75 GLN A C 1
ATOM 592 O O . GLN A 1 75 ? -6.383 15.056 0.568 1.00 98.31 75 GLN A O 1
ATOM 597 N N . LEU A 1 76 ? -7.219 13.304 1.716 1.00 98.69 76 LEU A N 1
ATOM 598 C CA . LEU A 1 76 ? -6.413 13.469 2.918 1.00 98.69 76 LEU A CA 1
ATOM 599 C C . LEU A 1 76 ? -5.322 12.394 2.936 1.00 98.69 76 LEU A C 1
ATOM 601 O O . LEU A 1 76 ? -5.576 11.233 3.255 1.00 98.69 76 LEU A O 1
ATOM 605 N N . LEU A 1 77 ? -4.098 12.795 2.611 1.00 98.69 77 LEU A N 1
ATOM 606 C CA . LEU A 1 77 ? -2.911 11.946 2.608 1.00 98.69 77 LEU A CA 1
ATOM 607 C C . LEU A 1 77 ? -2.314 11.902 4.016 1.00 98.69 77 LEU A C 1
ATOM 609 O O . LEU A 1 77 ? -1.716 12.878 4.478 1.00 98.69 77 LEU A O 1
ATOM 613 N N . ILE A 1 78 ? -2.488 10.784 4.713 1.00 98.62 78 ILE A N 1
ATOM 614 C CA . ILE A 1 78 ? -2.028 10.613 6.091 1.00 98.62 78 ILE A CA 1
ATOM 615 C C . ILE A 1 78 ? -0.707 9.845 6.100 1.00 98.62 78 ILE A C 1
ATOM 617 O O . ILE A 1 78 ? -0.656 8.688 5.689 1.00 98.62 78 ILE A O 1
ATOM 621 N N . SER A 1 79 ? 0.354 10.463 6.614 1.00 97.19 79 SER A N 1
ATOM 622 C CA . SER A 1 79 ? 1.683 9.845 6.708 1.00 97.19 79 SER A CA 1
ATOM 623 C C . SER A 1 79 ? 2.144 9.720 8.162 1.00 97.19 79 SER A C 1
ATOM 625 O O . SER A 1 79 ? 2.018 10.657 8.956 1.00 97.19 79 SER A O 1
ATOM 627 N N . ALA A 1 80 ? 2.698 8.557 8.511 1.00 94.12 80 ALA A N 1
ATOM 628 C CA . ALA A 1 80 ? 3.172 8.253 9.858 1.00 94.12 80 ALA A CA 1
ATOM 629 C C . ALA A 1 80 ? 4.707 8.310 9.946 1.00 94.12 80 ALA A C 1
ATOM 631 O O . ALA A 1 80 ? 5.406 7.587 9.240 1.00 94.12 80 ALA A O 1
ATOM 632 N N . HIS A 1 81 ? 5.229 9.135 10.853 1.00 93.69 81 HIS A N 1
ATOM 633 C CA . HIS A 1 81 ? 6.624 9.125 11.301 1.00 93.69 81 HIS A CA 1
ATOM 634 C C . HIS A 1 81 ? 6.796 8.089 12.420 1.00 93.69 81 HIS A C 1
ATOM 636 O O . HIS A 1 81 ? 5.914 7.954 13.270 1.00 93.69 81 HIS A O 1
ATOM 642 N N . GLY A 1 82 ? 7.925 7.379 12.446 1.00 89.25 82 GLY A N 1
ATOM 643 C CA . GLY A 1 82 ? 8.175 6.281 13.383 1.00 89.25 82 GLY A CA 1
ATOM 644 C C . GLY A 1 82 ? 7.852 4.906 12.812 1.00 89.25 82 GLY A C 1
ATOM 645 O O . GLY A 1 82 ? 7.329 4.047 13.519 1.00 89.25 82 GLY A O 1
ATOM 646 N N . GLN A 1 83 ? 8.126 4.735 11.518 1.00 87.62 83 GLN A N 1
ATOM 647 C CA . GLN A 1 83 ? 8.070 3.463 10.799 1.00 87.62 83 GLN A CA 1
ATOM 648 C C . GLN A 1 83 ? 9.489 2.929 10.578 1.00 87.62 83 GLN A C 1
ATOM 650 O O . GLN A 1 83 ? 10.464 3.642 10.810 1.00 87.62 83 GLN A O 1
ATOM 655 N N . ASP A 1 84 ? 9.618 1.683 10.117 1.00 81.75 84 ASP A N 1
ATOM 656 C CA . ASP A 1 84 ? 10.934 1.053 9.939 1.00 81.75 84 ASP A CA 1
ATOM 657 C C . ASP A 1 84 ? 11.798 1.862 8.959 1.00 81.75 84 ASP A C 1
ATOM 659 O O . ASP A 1 84 ? 12.965 2.120 9.228 1.00 81.75 84 ASP A O 1
ATOM 663 N N . ASP A 1 85 ? 11.210 2.315 7.853 1.00 80.00 85 ASP A N 1
ATOM 664 C CA . ASP A 1 85 ? 11.843 3.127 6.809 1.00 80.00 85 ASP A CA 1
ATOM 665 C C . ASP A 1 85 ? 11.878 4.632 7.130 1.00 80.00 85 ASP A C 1
ATOM 667 O O . ASP A 1 85 ? 12.466 5.416 6.380 1.00 80.00 85 ASP A O 1
ATOM 671 N N . LEU A 1 86 ? 11.261 5.038 8.243 1.00 86.25 86 LEU A N 1
ATOM 672 C CA . LEU A 1 86 ? 11.198 6.421 8.706 1.00 86.25 86 LEU A CA 1
ATOM 673 C C . LEU A 1 86 ? 11.273 6.479 10.244 1.00 86.25 86 LEU A C 1
ATOM 675 O O . LEU A 1 86 ? 10.270 6.812 10.891 1.00 86.25 86 LEU A O 1
ATOM 679 N N . PRO A 1 87 ? 12.432 6.123 10.844 1.00 87.12 87 PRO A N 1
ATOM 680 C CA . PRO A 1 87 ? 12.562 5.954 12.290 1.00 87.12 87 PRO A CA 1
ATOM 681 C C . PRO A 1 87 ? 12.217 7.225 13.067 1.00 87.12 87 PRO A C 1
ATOM 683 O O . PRO A 1 87 ? 12.530 8.339 12.638 1.00 87.12 87 PRO A O 1
ATOM 686 N N . VAL A 1 88 ? 11.629 7.070 14.257 1.00 89.31 88 VAL A N 1
ATOM 687 C CA . VAL A 1 88 ? 11.106 8.191 15.070 1.00 89.31 88 VAL A CA 1
ATOM 688 C C . VAL A 1 88 ? 12.187 9.194 15.500 1.00 89.31 88 VAL A C 1
ATOM 690 O O . VAL A 1 88 ? 11.877 10.355 15.790 1.00 89.31 88 VAL A O 1
ATOM 693 N N . ASN A 1 89 ? 13.447 8.750 15.512 1.00 89.25 89 ASN A N 1
ATOM 694 C CA . ASN A 1 89 ? 14.623 9.530 15.892 1.00 89.25 89 ASN A CA 1
ATOM 695 C C . ASN A 1 89 ? 15.360 10.159 14.692 1.00 89.25 89 ASN A C 1
ATOM 697 O O . ASN A 1 89 ? 16.194 11.037 14.898 1.00 89.25 89 ASN A O 1
ATOM 701 N N . ASP A 1 90 ? 15.051 9.772 13.445 1.00 88.50 90 ASP A N 1
ATOM 702 C CA . ASP A 1 90 ? 15.658 10.378 12.248 1.00 88.50 90 ASP A CA 1
ATOM 703 C C . ASP A 1 90 ? 14.836 11.590 11.776 1.00 88.50 90 ASP A C 1
ATOM 705 O O . ASP A 1 90 ? 14.039 11.529 10.837 1.00 88.50 90 ASP A O 1
ATOM 709 N N . THR A 1 91 ? 14.994 12.710 12.483 1.00 89.50 91 THR A N 1
ATOM 710 C CA . THR A 1 91 ? 14.269 13.960 12.201 1.00 89.50 91 THR A CA 1
ATOM 711 C C . THR A 1 91 ? 14.682 14.603 10.877 1.00 89.50 91 THR A C 1
ATOM 713 O O . THR A 1 91 ? 13.857 15.255 10.240 1.00 89.50 91 THR A O 1
ATOM 716 N N . THR A 1 92 ? 15.923 14.390 10.432 1.00 89.56 92 THR A N 1
ATOM 717 C CA . THR A 1 92 ? 16.425 14.877 9.140 1.00 89.56 92 THR A CA 1
ATOM 718 C C . THR A 1 92 ? 15.745 14.155 7.983 1.00 89.56 92 THR A C 1
ATOM 720 O O . THR A 1 92 ? 15.245 14.806 7.064 1.00 89.56 92 THR A O 1
ATOM 723 N N . LEU A 1 93 ? 15.678 12.819 8.031 1.00 86.69 93 LEU A N 1
ATOM 724 C CA . LEU A 1 93 ? 14.955 12.042 7.026 1.00 86.69 93 LEU A CA 1
ATOM 725 C C . LEU A 1 93 ? 13.468 12.405 7.030 1.00 86.69 93 LEU A C 1
ATOM 727 O O . LEU A 1 93 ? 12.887 12.609 5.968 1.00 86.69 93 LEU A O 1
ATOM 731 N N . TRP A 1 94 ? 12.872 12.555 8.216 1.00 91.44 94 TRP A N 1
ATOM 732 C CA . TRP A 1 94 ? 11.485 12.993 8.343 1.00 91.44 94 TRP A CA 1
ATOM 733 C C . TRP A 1 94 ? 11.221 14.344 7.680 1.00 91.44 94 TRP A C 1
ATOM 735 O O . TRP A 1 94 ? 10.251 14.457 6.940 1.00 91.44 94 TRP A O 1
ATOM 745 N N . ALA A 1 95 ? 12.065 15.354 7.909 1.00 92.44 95 ALA A N 1
ATOM 746 C CA . ALA A 1 95 ? 11.887 16.673 7.302 1.00 92.44 95 ALA A CA 1
ATOM 747 C C . ALA A 1 95 ? 11.864 16.585 5.769 1.00 92.44 95 ALA A C 1
ATOM 749 O O . ALA A 1 95 ? 10.945 17.089 5.130 1.00 92.44 95 ALA A O 1
ATOM 750 N N . HIS A 1 96 ? 12.810 15.847 5.190 1.00 90.50 96 HIS A N 1
ATOM 751 C CA . HIS A 1 96 ? 12.883 15.653 3.747 1.00 90.50 96 HIS A CA 1
ATOM 752 C C . HIS A 1 96 ? 11.672 14.896 3.172 1.00 90.50 96 HIS A C 1
ATOM 754 O O . HIS A 1 96 ? 11.121 15.272 2.137 1.00 90.50 96 HIS A O 1
ATOM 760 N N . GLU A 1 97 ? 11.231 13.825 3.833 1.00 91.00 97 GLU A N 1
ATOM 761 C CA . GLU A 1 97 ? 10.053 13.068 3.398 1.00 91.00 97 GLU A CA 1
ATOM 762 C C . GLU A 1 97 ? 8.768 13.883 3.564 1.00 91.00 97 GLU A C 1
ATOM 764 O O . GLU A 1 97 ? 7.903 13.864 2.688 1.00 91.00 97 GLU A O 1
ATOM 769 N N . LYS A 1 98 ? 8.667 14.677 4.633 1.00 95.62 98 LYS A N 1
ATOM 770 C CA . LYS A 1 98 ? 7.565 15.615 4.846 1.00 95.62 98 LYS A CA 1
ATOM 771 C C . LYS A 1 98 ? 7.469 16.643 3.723 1.00 95.62 98 LYS A C 1
ATOM 773 O O . LYS A 1 98 ? 6.368 16.866 3.224 1.00 95.62 98 LYS A O 1
ATOM 778 N N . ASP A 1 99 ? 8.588 17.205 3.278 1.00 95.56 99 ASP A N 1
ATOM 779 C CA . ASP A 1 99 ? 8.603 18.143 2.150 1.00 95.56 99 ASP A CA 1
ATOM 780 C C . ASP A 1 99 ? 8.097 17.487 0.858 1.00 95.56 99 ASP A C 1
ATOM 782 O O . ASP A 1 99 ? 7.350 18.103 0.095 1.00 95.56 99 ASP A O 1
ATOM 786 N N . ARG A 1 100 ? 8.414 16.206 0.631 1.00 94.12 100 ARG A N 1
ATOM 787 C CA . ARG A 1 100 ? 7.853 15.435 -0.491 1.00 94.12 100 ARG A CA 1
ATOM 788 C C . ARG A 1 100 ? 6.354 15.215 -0.349 1.00 94.12 100 ARG A C 1
ATOM 790 O O . ARG A 1 100 ? 5.628 15.455 -1.310 1.00 94.12 100 ARG A O 1
ATOM 797 N N . PHE A 1 101 ? 5.881 14.815 0.834 1.00 96.94 101 PHE A N 1
ATOM 798 C CA . PHE A 1 101 ? 4.449 14.675 1.131 1.00 96.94 101 PHE A CA 1
ATOM 799 C C . PHE A 1 101 ? 3.674 15.953 0.820 1.00 96.94 101 PHE A C 1
ATOM 801 O O . PHE A 1 101 ? 2.654 15.887 0.131 1.00 96.94 101 PHE A O 1
ATOM 808 N N . VAL A 1 102 ? 4.196 17.099 1.260 1.00 98.12 102 VAL A N 1
ATOM 809 C CA . VAL A 1 102 ? 3.608 18.418 1.000 1.00 98.12 102 VAL A CA 1
ATOM 810 C C . VAL A 1 102 ? 3.648 18.762 -0.485 1.00 98.12 102 VAL A C 1
ATOM 812 O O . VAL A 1 102 ? 2.629 19.163 -1.043 1.00 98.12 102 VAL A O 1
ATOM 815 N N . LYS A 1 103 ? 4.787 18.565 -1.156 1.00 97.19 103 LYS A N 1
ATOM 816 C CA . LYS A 1 103 ? 4.920 18.864 -2.586 1.00 97.19 103 LYS A CA 1
ATOM 817 C C . LYS A 1 103 ? 3.974 18.024 -3.443 1.00 97.19 103 LYS A C 1
ATOM 819 O O . LYS A 1 103 ? 3.358 18.559 -4.357 1.00 97.19 103 LYS A O 1
ATOM 824 N N . TYR A 1 104 ? 3.832 16.733 -3.151 1.00 97.69 104 TYR A N 1
ATOM 825 C CA . TYR A 1 104 ? 2.869 15.871 -3.838 1.00 97.69 104 TYR A CA 1
ATOM 826 C C . TYR A 1 104 ? 1.447 16.395 -3.657 1.00 97.69 104 TYR A C 1
ATOM 828 O O . TYR A 1 104 ? 0.735 16.592 -4.637 1.00 97.69 104 TYR A O 1
ATOM 836 N N . ALA A 1 105 ? 1.052 16.695 -2.419 1.00 97.69 105 ALA A N 1
ATOM 837 C CA . ALA A 1 105 ? -0.276 17.222 -2.144 1.00 97.69 105 ALA A CA 1
ATOM 838 C C . ALA A 1 105 ? -0.535 18.548 -2.877 1.00 97.69 105 ALA A C 1
ATOM 840 O O . ALA A 1 105 ? -1.604 18.731 -3.445 1.00 97.69 105 ALA A O 1
ATOM 841 N N . GLN A 1 106 ? 0.455 19.439 -2.956 1.00 97.06 106 GLN A N 1
ATOM 842 C CA . GLN A 1 106 ? 0.348 20.682 -3.725 1.00 97.06 106 GLN A CA 1
ATOM 843 C C . GLN A 1 106 ? 0.188 20.438 -5.230 1.00 97.06 106 GLN A C 1
ATOM 845 O O . GLN A 1 106 ? -0.663 21.062 -5.855 1.00 97.06 106 GLN A O 1
ATOM 850 N N . VAL A 1 107 ? 0.986 19.535 -5.810 1.00 96.06 107 VAL A N 1
ATOM 851 C CA . VAL A 1 107 ? 0.955 19.235 -7.253 1.00 96.06 107 VAL A CA 1
ATOM 852 C C . VAL A 1 107 ? -0.376 18.612 -7.675 1.00 96.06 107 VAL A C 1
ATOM 854 O O . VAL A 1 107 ? -0.886 18.953 -8.738 1.00 96.06 107 VAL A O 1
ATOM 857 N N . TYR A 1 108 ? -0.943 17.729 -6.850 1.00 96.44 108 TYR A N 1
ATOM 858 C CA . TYR A 1 108 ? -2.160 16.979 -7.184 1.00 96.44 108 TYR A CA 1
ATOM 859 C C . TYR A 1 108 ? -3.436 17.521 -6.515 1.00 96.44 108 TYR A C 1
ATOM 861 O O . TYR A 1 108 ? -4.503 16.938 -6.672 1.00 96.44 108 TYR A O 1
ATOM 869 N N . GLY A 1 109 ? -3.364 18.645 -5.794 1.00 96.06 109 GLY A N 1
ATOM 870 C CA . GLY A 1 109 ? -4.541 19.277 -5.182 1.00 96.06 109 GLY A CA 1
ATOM 871 C C . GLY A 1 109 ? -5.125 18.484 -4.007 1.00 96.06 109 GLY A C 1
ATOM 872 O O . GLY A 1 109 ? -6.336 18.295 -3.901 1.00 96.06 109 GLY A O 1
ATOM 873 N N . HIS A 1 110 ? -4.268 17.982 -3.123 1.00 97.62 110 HIS A N 1
ATOM 874 C CA . HIS A 1 110 ? -4.635 17.202 -1.942 1.00 97.62 110 HIS A CA 1
ATOM 875 C C . HIS A 1 110 ? -4.186 17.894 -0.651 1.00 97.62 110 HIS A C 1
ATOM 877 O O . HIS A 1 110 ? -3.520 18.930 -0.663 1.00 97.62 110 HIS A O 1
ATOM 883 N N . THR A 1 111 ? -4.542 17.312 0.491 1.00 98.19 111 THR A N 1
ATOM 884 C CA . THR A 1 111 ? -4.117 17.785 1.815 1.00 98.19 111 THR A CA 1
ATOM 885 C C . THR A 1 111 ? -3.340 16.704 2.546 1.00 98.19 111 THR A C 1
ATOM 887 O O . THR A 1 111 ? -3.547 15.517 2.307 1.00 98.19 111 THR A O 1
ATOM 890 N N . ASN A 1 112 ? -2.451 17.097 3.459 1.00 98.62 112 ASN A N 1
ATOM 891 C CA . ASN A 1 112 ? -1.720 16.149 4.294 1.00 98.62 112 ASN A CA 1
ATOM 892 C C . ASN A 1 112 ? -2.199 16.179 5.745 1.00 98.62 112 ASN A C 1
ATOM 894 O O . ASN A 1 112 ? -2.562 17.227 6.285 1.00 98.62 112 ASN A O 1
ATOM 898 N N . ALA A 1 113 ? -2.081 15.037 6.410 1.00 98.38 113 ALA A N 1
ATOM 899 C CA . ALA A 1 113 ? -1.974 14.962 7.857 1.00 98.38 113 ALA A CA 1
ATOM 900 C C . ALA A 1 113 ? -0.763 14.111 8.236 1.00 98.38 113 ALA A C 1
ATOM 902 O O . ALA A 1 113 ? -0.394 13.168 7.539 1.00 98.38 113 ALA A O 1
ATOM 903 N N . PHE A 1 114 ? -0.147 14.453 9.360 1.00 97.50 114 PHE A N 1
ATOM 904 C CA . PHE A 1 114 ? 1.047 13.778 9.842 1.00 97.50 114 PHE A CA 1
ATOM 905 C C . PHE A 1 114 ? 0.836 13.325 11.276 1.00 97.50 114 PHE A C 1
ATOM 907 O O . PHE A 1 114 ? 0.278 14.065 12.087 1.00 97.50 114 PHE A O 1
ATOM 914 N N . VAL A 1 115 ? 1.321 12.133 11.596 1.00 96.44 115 VAL A N 1
ATOM 915 C CA . VAL A 1 115 ? 1.322 11.593 12.957 1.00 96.44 115 VAL A CA 1
ATOM 916 C C . VAL A 1 115 ? 2.699 11.044 13.278 1.00 96.44 115 VAL A C 1
ATOM 918 O O . VAL A 1 115 ? 3.318 10.384 12.450 1.00 96.44 115 VAL A O 1
ATOM 921 N N . ARG A 1 116 ? 3.191 11.327 14.482 1.00 95.38 116 ARG A N 1
ATOM 922 C CA . ARG A 1 116 ? 4.429 10.748 15.003 1.00 95.38 116 ARG A CA 1
ATOM 923 C C . ARG A 1 116 ? 4.075 9.641 15.983 1.00 95.38 116 ARG A C 1
ATOM 925 O O . ARG A 1 116 ? 3.268 9.856 16.882 1.00 95.38 116 ARG A O 1
ATOM 932 N N . SER A 1 117 ? 4.678 8.475 15.806 1.00 92.44 117 SER A N 1
ATOM 933 C CA . SER A 1 117 ? 4.437 7.290 16.624 1.00 92.44 117 SER A CA 1
ATOM 934 C C . SER A 1 117 ? 5.757 6.630 17.022 1.00 92.44 117 SER A C 1
ATOM 936 O O . SER A 1 117 ? 6.775 6.815 16.366 1.00 92.44 117 SER A O 1
ATOM 938 N N . ASN A 1 118 ? 5.746 5.844 18.093 1.00 91.00 118 ASN A N 1
ATOM 939 C CA . ASN A 1 118 ? 6.821 4.922 18.460 1.00 91.00 118 ASN A CA 1
ATOM 940 C C . ASN A 1 118 ? 6.474 3.474 18.059 1.00 91.00 118 ASN A C 1
ATOM 942 O O . ASN A 1 118 ? 6.926 2.528 18.700 1.00 91.00 118 ASN A O 1
ATOM 946 N N . TYR A 1 119 ? 5.652 3.293 17.020 1.00 88.31 119 TYR A N 1
ATOM 947 C CA . TYR A 1 119 ? 5.104 2.006 16.575 1.00 88.31 119 TYR A CA 1
ATOM 948 C C . TYR A 1 119 ? 6.151 0.899 16.371 1.00 88.31 119 TYR A C 1
ATOM 950 O O . TYR A 1 119 ? 5.888 -0.271 16.630 1.00 88.31 119 TYR A O 1
ATOM 958 N N . THR A 1 120 ? 7.362 1.239 15.949 1.00 84.56 120 THR A N 1
ATOM 959 C CA . THR A 1 120 ? 8.434 0.248 15.775 1.00 84.56 120 THR A CA 1
ATOM 960 C C . THR A 1 120 ? 9.243 -0.019 17.043 1.00 84.56 120 THR A C 1
ATOM 962 O O . THR A 1 120 ? 9.990 -0.992 17.090 1.00 84.56 120 THR A O 1
ATOM 965 N N . GLU A 1 121 ? 9.103 0.822 18.069 1.00 86.06 121 GLU A N 1
ATOM 966 C CA . GLU A 1 121 ? 9.924 0.804 19.287 1.00 86.06 121 GLU A CA 1
ATOM 967 C C . GLU A 1 121 ? 9.146 0.359 20.537 1.00 86.06 121 GLU A C 1
ATOM 969 O O . GLU A 1 121 ? 9.756 -0.099 21.501 1.00 86.06 121 GLU A O 1
ATOM 974 N N . PHE A 1 122 ? 7.807 0.442 20.541 1.00 86.00 122 PHE A N 1
ATOM 975 C CA . PHE A 1 122 ? 6.992 0.102 21.719 1.00 86.00 122 PHE A CA 1
ATOM 976 C C . PHE A 1 122 ? 6.922 -1.404 22.025 1.00 86.00 122 PHE A C 1
ATOM 978 O O . PHE A 1 122 ? 6.487 -1.793 23.110 1.00 86.00 122 PHE A O 1
ATOM 985 N N . VAL A 1 123 ? 7.360 -2.259 21.093 1.00 83.94 123 VAL A N 1
ATOM 986 C CA . VAL A 1 123 ? 7.454 -3.713 21.275 1.00 83.94 123 VAL A CA 1
ATOM 987 C C . VAL A 1 123 ? 8.867 -4.221 21.016 1.00 83.94 123 VAL A C 1
ATOM 989 O O . VAL A 1 123 ? 9.555 -3.789 20.094 1.00 83.94 123 VAL A O 1
ATOM 992 N N . HIS A 1 124 ? 9.291 -5.227 21.784 1.00 86.00 124 HIS A N 1
ATOM 993 C CA . HIS A 1 124 ? 10.538 -5.949 21.525 1.00 86.00 124 HIS A CA 1
ATOM 994 C C . HIS A 1 124 ? 10.387 -6.891 20.322 1.00 86.00 124 HIS A C 1
ATOM 996 O O . HIS A 1 124 ? 10.294 -8.110 20.485 1.00 86.00 124 HIS A O 1
ATOM 1002 N N . ARG A 1 125 ? 10.377 -6.324 19.111 1.00 83.44 125 ARG A N 1
ATOM 1003 C CA . ARG A 1 125 ? 10.086 -7.022 17.849 1.00 83.44 125 ARG A CA 1
ATOM 1004 C C . ARG A 1 125 ? 10.892 -8.303 17.651 1.00 83.44 125 ARG A C 1
ATOM 1006 O O . ARG A 1 125 ? 10.310 -9.328 17.339 1.00 83.44 125 ARG A O 1
ATOM 1013 N N . TRP A 1 126 ? 12.192 -8.291 17.946 1.00 83.81 126 TRP A N 1
ATOM 1014 C CA . TRP A 1 126 ? 13.031 -9.489 17.819 1.00 83.81 126 TRP A CA 1
ATOM 1015 C C . TRP A 1 126 ? 12.550 -10.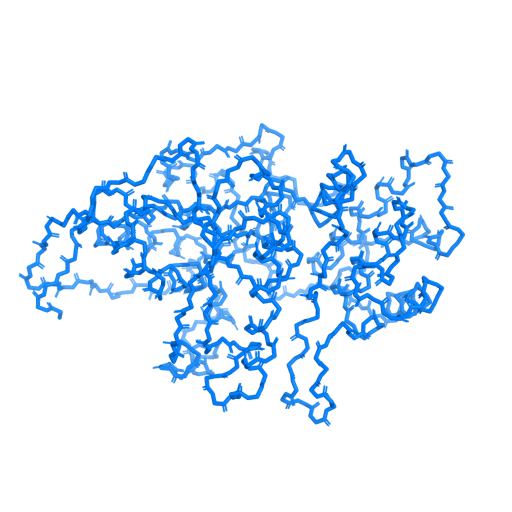659 18.697 1.00 83.81 126 TRP A C 1
ATOM 1017 O O . TRP A 1 126 ? 12.644 -11.815 18.300 1.00 83.81 126 TRP A O 1
ATOM 1027 N N . LYS A 1 127 ? 12.007 -10.395 19.895 1.00 87.44 127 LYS A N 1
ATOM 1028 C CA . LYS A 1 127 ? 11.438 -11.465 20.729 1.00 87.44 127 LYS A CA 1
ATOM 1029 C C . LYS A 1 127 ? 10.170 -12.013 20.089 1.00 87.44 127 LYS A C 1
ATOM 1031 O O . LYS A 1 127 ? 9.946 -13.215 20.133 1.00 87.44 127 LYS A O 1
ATOM 1036 N N . LEU A 1 128 ? 9.363 -11.137 19.502 1.00 88.75 128 LEU A N 1
ATOM 1037 C CA . LEU A 1 128 ? 8.114 -11.514 18.856 1.00 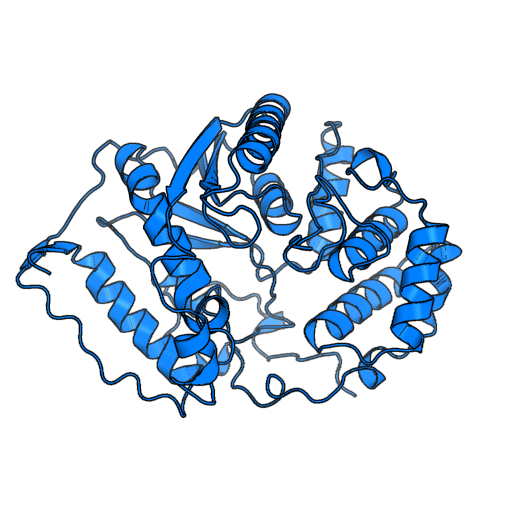88.75 128 LEU A CA 1
ATOM 1038 C C . LEU A 1 128 ? 8.359 -12.332 17.580 1.00 88.75 128 LEU A C 1
ATOM 1040 O O . LEU A 1 128 ? 7.739 -13.377 17.417 1.00 88.75 128 LEU A O 1
ATOM 1044 N N . ASP A 1 129 ? 9.319 -11.915 16.754 1.00 87.75 129 ASP A N 1
ATOM 1045 C CA . ASP A 1 129 ? 9.670 -12.570 15.488 1.00 87.75 129 ASP A CA 1
ATOM 1046 C C . ASP A 1 129 ? 10.281 -13.971 15.682 1.00 87.75 129 ASP A C 1
ATOM 1048 O O . ASP A 1 129 ? 10.112 -14.830 14.823 1.00 87.75 129 ASP A O 1
ATOM 1052 N N . TYR A 1 130 ? 10.991 -14.217 16.795 1.00 84.19 130 TYR A N 1
ATOM 1053 C CA . TYR A 1 130 ? 11.769 -15.456 16.977 1.00 84.19 130 TYR A CA 1
ATOM 1054 C C . TYR A 1 130 ? 11.347 -16.341 18.152 1.00 84.19 130 TYR A C 1
ATOM 1056 O O . TYR A 1 130 ? 11.832 -17.467 18.254 1.00 84.19 130 TYR A O 1
ATOM 1064 N N . ARG A 1 131 ? 10.520 -15.858 19.089 1.00 84.50 131 ARG A N 1
ATOM 1065 C CA . ARG A 1 131 ? 10.231 -16.595 20.339 1.00 84.50 131 ARG A CA 1
ATOM 1066 C C . ARG A 1 131 ? 8.756 -16.848 20.613 1.00 84.50 131 ARG A C 1
ATOM 1068 O O . ARG A 1 131 ? 8.463 -17.541 21.582 1.00 84.50 131 ARG A O 1
ATOM 1075 N N . VAL A 1 132 ? 7.840 -16.285 19.825 1.00 83.81 132 VAL A N 1
ATOM 1076 C CA . VAL A 1 132 ? 6.400 -16.406 20.112 1.00 83.81 132 VAL A CA 1
ATOM 1077 C C . VAL A 1 132 ? 5.746 -17.553 19.353 1.00 83.81 132 VAL A C 1
ATOM 1079 O O . VAL A 1 132 ? 4.917 -18.255 19.927 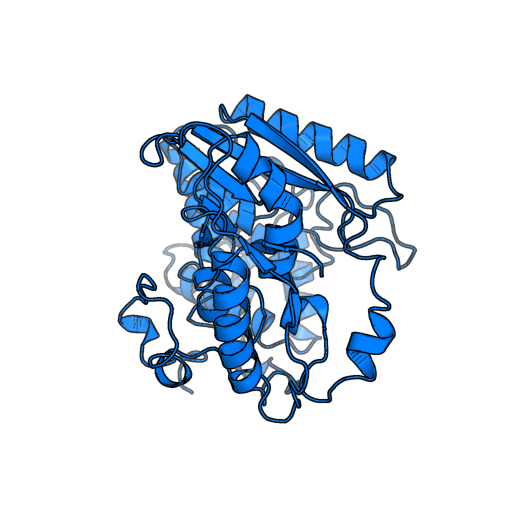1.00 83.81 132 VAL A O 1
ATOM 1082 N N . SER A 1 133 ? 6.101 -17.763 18.087 1.00 87.00 133 SER A N 1
ATOM 1083 C CA . SER A 1 133 ? 5.508 -18.819 17.269 1.00 87.00 133 SER A CA 1
ATOM 1084 C C . SER A 1 133 ? 6.443 -19.256 16.146 1.00 87.00 133 SER A C 1
ATOM 1086 O O . SER A 1 133 ? 7.226 -18.458 15.645 1.00 87.00 133 SER A O 1
ATOM 1088 N N . SER A 1 134 ? 6.340 -20.521 15.735 1.00 83.88 134 SER A N 1
ATOM 1089 C CA . SER A 1 134 ? 6.981 -21.041 14.522 1.00 83.88 134 SER A CA 1
ATOM 1090 C C . SER A 1 134 ? 6.252 -20.634 13.235 1.00 83.88 134 SER A C 1
ATOM 1092 O O . SER A 1 134 ? 6.868 -20.588 12.171 1.00 83.88 134 SER A O 1
ATOM 1094 N N . ASP A 1 135 ? 4.952 -20.332 13.321 1.00 85.00 135 ASP A N 1
ATOM 1095 C CA . ASP A 1 135 ? 4.122 -19.938 12.173 1.00 85.00 135 ASP A CA 1
ATOM 1096 C C . ASP A 1 135 ? 4.224 -18.439 11.858 1.00 85.00 135 ASP A C 1
ATOM 1098 O O . ASP A 1 135 ? 3.916 -18.029 10.742 1.00 85.00 135 ASP A O 1
ATOM 1102 N N . ILE A 1 136 ? 4.652 -17.623 12.825 1.00 87.69 136 ILE A N 1
ATOM 1103 C CA . ILE A 1 136 ? 4.809 -16.170 12.694 1.00 87.69 136 ILE A CA 1
ATOM 1104 C C . ILE A 1 136 ? 6.304 -15.871 12.695 1.00 87.69 136 ILE A C 1
ATOM 1106 O O . ILE A 1 136 ? 6.966 -16.067 13.707 1.00 87.69 136 ILE A O 1
ATOM 1110 N N . THR A 1 137 ? 6.842 -15.390 11.577 1.00 83.69 137 THR A N 1
ATOM 1111 C CA . THR A 1 137 ? 8.286 -15.077 11.448 1.00 83.69 137 THR A CA 1
ATOM 1112 C C . THR A 1 137 ? 8.558 -13.596 11.266 1.00 83.69 137 THR A C 1
ATOM 1114 O O . THR A 1 137 ? 9.713 -13.178 11.297 1.00 83.69 137 THR A O 1
ATOM 1117 N N . GLY A 1 138 ? 7.519 -12.793 11.058 1.00 88.38 138 GLY A N 1
ATOM 1118 C CA . GLY A 1 138 ? 7.621 -11.344 11.078 1.00 88.38 138 GLY A CA 1
ATOM 1119 C C . GLY A 1 138 ? 6.406 -10.768 11.769 1.00 88.38 138 GLY A C 1
ATOM 1120 O O . GLY A 1 138 ? 5.459 -10.384 11.098 1.00 88.38 138 GLY A O 1
ATOM 1121 N N . TRP A 1 139 ? 6.438 -10.656 13.095 1.00 89.50 139 TRP A N 1
ATOM 1122 C CA . TRP A 1 139 ? 5.309 -10.266 13.939 1.00 89.50 139 TRP A CA 1
ATOM 1123 C C . TRP A 1 139 ? 4.548 -9.059 13.399 1.00 89.50 139 TRP A C 1
ATOM 1125 O O . TRP A 1 139 ? 3.329 -9.109 13.273 1.00 89.50 139 TRP A O 1
ATOM 1135 N N . LYS A 1 140 ? 5.259 -7.987 13.029 1.00 89.44 140 LYS A N 1
ATOM 1136 C CA . LYS A 1 140 ? 4.635 -6.781 12.465 1.00 89.44 140 LYS A CA 1
ATOM 1137 C C . LYS A 1 140 ? 3.825 -7.107 11.204 1.00 89.44 140 LYS A C 1
ATOM 1139 O O . LYS A 1 140 ? 2.634 -6.824 11.159 1.00 89.44 140 LYS A O 1
ATOM 1144 N N . LEU A 1 141 ? 4.478 -7.699 10.203 1.00 88.81 141 LEU A N 1
ATOM 1145 C CA . LEU A 1 141 ? 3.885 -8.021 8.902 1.00 88.81 141 LEU A CA 1
ATOM 1146 C C . LEU A 1 141 ? 2.741 -9.033 9.050 1.00 88.81 141 LEU A C 1
ATOM 1148 O O . LEU A 1 141 ? 1.673 -8.878 8.465 1.00 88.81 141 LEU A O 1
ATOM 1152 N N . ASP A 1 142 ? 2.972 -10.049 9.871 1.00 90.88 142 ASP A N 1
ATOM 1153 C CA . ASP A 1 142 ? 2.130 -11.226 10.016 1.00 90.88 142 ASP A CA 1
ATOM 1154 C C . ASP A 1 142 ? 0.910 -10.951 10.918 1.00 90.88 142 ASP A C 1
ATOM 1156 O O . ASP A 1 142 ? -0.135 -11.574 10.728 1.00 90.88 142 ASP A O 1
ATOM 1160 N N . THR A 1 143 ? 1.001 -10.021 11.884 1.00 90.75 143 THR A N 1
ATOM 1161 C CA . THR A 1 143 ? -0.039 -9.850 12.924 1.00 90.75 143 THR A CA 1
ATOM 1162 C C . THR A 1 143 ? -0.553 -8.427 13.151 1.00 90.75 143 THR A C 1
ATOM 1164 O O . THR A 1 143 ? -1.685 -8.295 13.614 1.00 90.75 143 THR A O 1
ATOM 1167 N N . THR A 1 144 ? 0.210 -7.365 12.847 1.00 89.88 144 THR A N 1
ATOM 1168 C CA . THR A 1 144 ? -0.177 -5.999 13.261 1.00 89.88 144 THR A CA 1
ATOM 1169 C C . THR A 1 144 ? -0.166 -4.928 12.178 1.00 89.88 144 THR A C 1
ATOM 1171 O O . THR A 1 144 ? -0.673 -3.852 12.453 1.00 89.88 144 THR A O 1
ATOM 1174 N N . GLU A 1 145 ? 0.396 -5.136 10.987 1.00 89.31 145 GLU A N 1
ATOM 1175 C CA . GLU A 1 145 ? 0.684 -4.044 10.043 1.00 89.31 145 GLU A CA 1
ATOM 1176 C C . GLU A 1 145 ? -0.529 -3.162 9.693 1.00 89.31 145 GLU A C 1
ATOM 1178 O O . GLU A 1 145 ? -0.512 -1.983 10.043 1.00 89.31 145 GLU A O 1
ATOM 1183 N N . GLY A 1 146 ? -1.584 -3.710 9.079 1.00 92.25 146 GLY A N 1
ATOM 1184 C CA . GLY A 1 146 ? -2.764 -2.932 8.665 1.00 92.25 146 GLY A CA 1
ATOM 1185 C C . GLY A 1 146 ? -3.513 -2.304 9.846 1.00 92.25 146 GLY A C 1
ATOM 1186 O O . GLY A 1 146 ? -3.617 -1.080 9.958 1.00 92.25 146 GLY A O 1
ATOM 1187 N N . VAL A 1 147 ? -3.950 -3.136 10.794 1.00 94.31 147 VAL A N 1
ATOM 1188 C CA . VAL A 1 147 ? -4.689 -2.717 12.003 1.00 94.31 147 VAL A CA 1
ATOM 1189 C C . VAL A 1 147 ? -3.876 -1.764 12.890 1.00 94.31 147 VAL A C 1
ATOM 1191 O O . VAL A 1 147 ? -4.418 -0.820 13.465 1.00 94.31 147 VAL A O 1
ATOM 1194 N N . GLY A 1 148 ? -2.566 -1.979 13.002 1.00 94.00 148 GLY A N 1
ATOM 1195 C CA . GLY A 1 148 ? -1.652 -1.139 13.771 1.00 94.00 148 GLY A CA 1
ATOM 1196 C C . GLY A 1 148 ? -1.478 0.237 13.140 1.00 94.00 148 GLY A C 1
ATOM 1197 O O . GLY A 1 148 ? -1.587 1.243 13.839 1.00 94.00 148 GLY A O 1
ATOM 1198 N N . LEU A 1 149 ? -1.291 0.301 11.818 1.00 94.69 149 LEU A N 1
ATOM 1199 C CA . LEU A 1 149 ? -1.245 1.568 11.082 1.00 94.69 149 LEU A CA 1
ATOM 1200 C C . LEU A 1 149 ? -2.573 2.323 11.185 1.00 94.69 149 LEU A C 1
ATOM 1202 O O . LEU A 1 149 ? -2.561 3.530 11.431 1.00 94.69 149 LEU A O 1
ATOM 1206 N N . PHE A 1 150 ? -3.706 1.622 11.092 1.00 96.94 150 PHE A N 1
ATOM 1207 C CA . PHE A 1 150 ? -5.021 2.206 11.352 1.00 96.94 150 PHE A CA 1
ATOM 1208 C C . PHE A 1 150 ? -5.112 2.794 12.761 1.00 96.94 150 PHE A C 1
ATOM 1210 O O . PHE A 1 150 ? -5.506 3.947 12.909 1.00 96.94 150 PHE A O 1
ATOM 1217 N N . GLY A 1 151 ? -4.690 2.055 13.791 1.00 95.50 151 GLY A N 1
ATOM 1218 C CA . GLY A 1 151 ? -4.700 2.534 15.176 1.00 95.50 151 GLY A CA 1
ATOM 1219 C C . GLY A 1 151 ? -3.894 3.822 15.381 1.00 95.50 151 GLY A C 1
ATOM 1220 O O . GLY A 1 151 ? -4.317 4.695 16.135 1.00 95.50 151 GLY A O 1
ATOM 1221 N N . ILE A 1 152 ? -2.776 3.982 14.665 1.00 95.50 152 ILE A N 1
ATOM 1222 C CA . ILE A 1 152 ? -1.953 5.202 14.702 1.00 95.50 152 ILE A CA 1
ATOM 1223 C C . ILE A 1 152 ? -2.704 6.405 14.116 1.00 95.50 152 ILE A C 1
ATOM 1225 O O . ILE A 1 152 ? -2.612 7.508 14.656 1.00 95.50 152 ILE A O 1
ATOM 1229 N N . VAL A 1 153 ? -3.430 6.221 13.010 1.00 97.12 153 VAL A N 1
ATOM 1230 C CA . VAL A 1 153 ? -4.088 7.327 12.289 1.00 97.12 153 VAL A CA 1
ATOM 1231 C C . VAL A 1 153 ? -5.556 7.528 12.663 1.00 97.12 153 VAL A C 1
ATOM 1233 O O . VAL A 1 153 ? -6.137 8.556 12.317 1.00 97.12 153 VAL A O 1
ATOM 1236 N N . ALA A 1 154 ? -6.163 6.597 13.398 1.00 96.75 154 ALA A N 1
ATOM 1237 C CA . ALA A 1 154 ? -7.561 6.645 13.813 1.00 96.75 154 ALA A CA 1
ATOM 1238 C C . ALA A 1 154 ? -7.973 7.975 14.481 1.00 96.75 154 ALA A C 1
ATOM 1240 O O . ALA A 1 154 ? -9.031 8.498 14.119 1.00 96.75 154 ALA A O 1
ATOM 1241 N N . PRO A 1 155 ? -7.161 8.601 15.362 1.00 95.94 155 PRO A N 1
ATOM 1242 C CA . PRO A 1 155 ? -7.499 9.912 15.921 1.00 95.94 155 PRO A CA 1
ATOM 1243 C C . PRO A 1 155 ? -7.650 11.014 14.863 1.00 95.94 155 PRO A C 1
ATOM 1245 O O . PRO A 1 155 ? -8.496 11.896 15.006 1.00 95.94 155 PRO A O 1
ATOM 1248 N N . ILE A 1 156 ? -6.869 10.967 13.778 1.00 97.81 156 ILE A N 1
ATOM 1249 C CA . ILE A 1 156 ? -6.967 11.929 12.669 1.00 97.81 156 ILE A CA 1
ATOM 1250 C C . ILE A 1 156 ? -8.298 11.746 11.941 1.00 97.81 156 ILE A C 1
ATOM 1252 O O . ILE A 1 156 ? -8.995 12.726 11.696 1.00 97.81 156 ILE A O 1
ATOM 1256 N N . LEU A 1 157 ? -8.671 10.503 11.629 1.00 97.88 157 LEU A N 1
ATOM 1257 C CA . LEU A 1 157 ? -9.937 10.191 10.957 1.00 97.88 157 LEU A CA 1
ATOM 1258 C C . LEU A 1 157 ? -11.130 10.650 11.798 1.00 97.88 157 LEU A C 1
ATOM 1260 O O . LEU A 1 157 ? -12.009 11.356 11.307 1.00 97.88 157 LEU A O 1
ATOM 1264 N N . PHE A 1 158 ? -11.098 10.321 13.091 1.00 96.94 158 PHE A N 1
ATOM 1265 C CA . PHE A 1 158 ? -12.139 10.651 14.058 1.00 96.94 158 PHE A CA 1
ATOM 1266 C C . PHE A 1 158 ? -12.355 12.158 14.216 1.00 96.94 158 PHE A C 1
ATOM 1268 O O . PHE A 1 158 ? -13.493 12.622 14.238 1.00 96.94 158 PHE A O 1
ATOM 1275 N N . THR A 1 159 ? -11.267 12.928 14.297 1.00 95.75 159 THR A N 1
ATOM 1276 C CA . THR A 1 159 ? -11.319 14.389 14.485 1.00 95.75 159 THR A CA 1
ATOM 1277 C C . THR A 1 159 ? -11.580 15.161 13.196 1.00 95.75 159 THR A C 1
ATOM 1279 O O . THR A 1 159 ? -12.040 16.298 13.257 1.00 95.75 159 THR A O 1
ATOM 1282 N N . LYS A 1 160 ? -11.310 14.564 12.028 1.00 96.62 160 LYS A N 1
ATOM 1283 C CA . LYS A 1 160 ? -11.558 15.177 10.714 1.00 96.62 160 LYS A CA 1
ATOM 1284 C C . LYS A 1 160 ? -12.831 14.688 10.022 1.00 96.62 160 LYS A C 1
ATOM 1286 O O . LYS A 1 160 ? -13.126 15.177 8.940 1.00 96.62 160 LYS A O 1
ATOM 1291 N N . GLY A 1 161 ? -13.565 13.747 10.616 1.00 96.88 161 GLY A N 1
ATOM 1292 C CA . GLY A 1 161 ? -14.846 13.266 10.091 1.00 96.88 161 GLY A CA 1
ATOM 1293 C C . GLY A 1 161 ? -14.728 12.254 8.951 1.00 96.88 161 GLY A C 1
ATOM 1294 O O . GLY A 1 161 ? -15.690 12.061 8.215 1.00 96.88 161 GLY A O 1
ATOM 1295 N N . TYR A 1 162 ? -13.578 11.604 8.771 1.00 97.69 162 TYR A N 1
ATOM 1296 C CA . TYR A 1 162 ? -13.426 10.576 7.738 1.00 97.69 162 TYR A CA 1
ATOM 1297 C C . TYR A 1 162 ? -13.931 9.230 8.262 1.00 97.69 162 TYR A C 1
ATOM 1299 O O . TYR A 1 162 ? -13.409 8.701 9.241 1.00 97.69 162 TYR A O 1
ATOM 1307 N N . SER A 1 163 ? -14.928 8.663 7.587 1.00 96.12 163 SER A N 1
ATOM 1308 C CA . SER A 1 163 ? -15.503 7.344 7.888 1.00 96.12 163 SER A CA 1
ATOM 1309 C C . SER A 1 163 ? -14.738 6.185 7.241 1.00 96.12 163 SER A C 1
ATOM 1311 O O . SER A 1 163 ? -15.094 5.025 7.410 1.00 96.12 163 SER A O 1
ATOM 1313 N N . GLU A 1 164 ? -13.674 6.458 6.495 1.00 95.50 164 GLU A N 1
ATOM 1314 C CA . GLU A 1 164 ? -12.935 5.419 5.792 1.00 95.50 164 GLU A CA 1
ATOM 1315 C C . GLU A 1 164 ? -11.466 5.799 5.659 1.00 95.50 164 GLU A C 1
A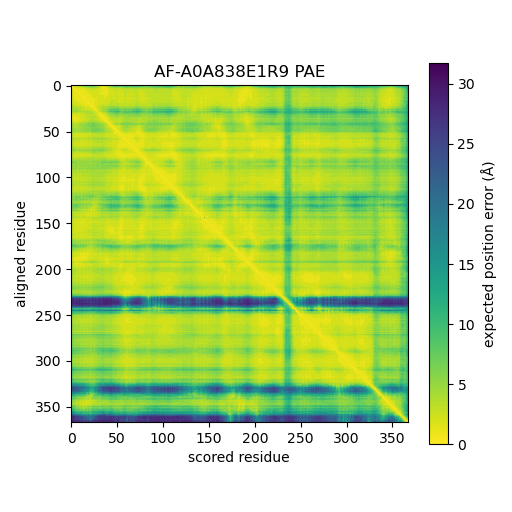TOM 1317 O O . GLU A 1 164 ? -11.143 6.929 5.289 1.00 95.50 164 GLU A O 1
ATOM 1322 N N . LEU A 1 165 ? -10.588 4.838 5.941 1.00 97.94 165 LEU A N 1
ATOM 1323 C CA . LEU A 1 165 ? -9.179 4.873 5.579 1.00 97.94 165 LEU A CA 1
ATOM 1324 C C . LEU A 1 165 ? -8.908 3.818 4.520 1.00 97.94 165 LEU A C 1
ATOM 1326 O O . LEU A 1 165 ? -9.229 2.646 4.700 1.00 97.94 165 LEU A O 1
ATOM 1330 N N . GLN A 1 166 ? -8.237 4.232 3.462 1.00 97.50 166 GLN A N 1
ATOM 1331 C CA . GLN A 1 166 ? -7.733 3.353 2.422 1.00 97.50 166 GLN A CA 1
ATOM 1332 C C . GLN A 1 166 ? -6.246 3.063 2.666 1.00 97.50 166 GLN A C 1
ATOM 1334 O O . GLN A 1 166 ? -5.443 3.984 2.852 1.00 97.50 166 GLN A O 1
ATOM 1339 N N . ILE A 1 167 ? -5.871 1.787 2.654 1.00 96.44 167 ILE A N 1
ATOM 1340 C CA . ILE A 1 167 ? -4.481 1.319 2.711 1.00 96.44 167 ILE A CA 1
ATOM 1341 C C . ILE A 1 167 ? -4.175 0.497 1.461 1.00 96.44 167 ILE A C 1
ATOM 1343 O O . ILE A 1 167 ? -4.965 -0.355 1.065 1.00 96.44 167 ILE A O 1
ATOM 1347 N N . ALA A 1 168 ? -3.043 0.769 0.813 1.00 95.56 168 ALA A N 1
ATOM 1348 C CA . ALA A 1 168 ? -2.669 0.085 -0.420 1.00 95.56 168 ALA A CA 1
ATOM 1349 C C . ALA A 1 168 ? -2.024 -1.271 -0.135 1.00 95.56 168 ALA A C 1
ATOM 1351 O O . ALA A 1 168 ? -1.147 -1.372 0.725 1.00 95.56 168 ALA A O 1
ATOM 1352 N N . SER A 1 169 ? -2.409 -2.296 -0.893 1.00 92.44 169 SER A N 1
ATOM 1353 C CA . SER A 1 169 ? -1.786 -3.609 -0.774 1.00 92.44 169 SER A CA 1
ATOM 1354 C C . SER A 1 169 ? -0.446 -3.691 -1.487 1.00 92.44 169 SER A C 1
ATOM 1356 O O . SER A 1 169 ? -0.314 -3.196 -2.601 1.00 92.44 169 SER A O 1
ATOM 1358 N N . SER A 1 170 ? 0.512 -4.423 -0.920 1.00 87.69 170 SER A N 1
ATOM 1359 C CA . SER A 1 170 ? 1.688 -4.924 -1.653 1.00 87.69 170 SER A CA 1
ATOM 1360 C C . SER A 1 170 ? 1.480 -6.325 -2.250 1.00 87.69 170 SER A C 1
ATOM 1362 O O . SER A 1 170 ? 2.310 -6.790 -3.041 1.00 87.69 170 SER A O 1
ATOM 1364 N N . TYR A 1 171 ? 0.392 -6.999 -1.869 1.00 87.94 171 TYR A N 1
ATOM 1365 C CA . TYR A 1 171 ? 0.023 -8.343 -2.305 1.00 87.94 171 TYR A CA 1
ATOM 1366 C C . TYR A 1 171 ? -1.250 -8.300 -3.149 1.00 87.94 171 TYR A C 1
ATOM 1368 O O . TYR A 1 171 ? -1.884 -7.259 -3.299 1.00 87.94 171 TYR A O 1
ATOM 1376 N N . THR A 1 172 ? -1.592 -9.436 -3.744 1.00 87.31 172 THR A N 1
ATOM 1377 C CA . THR A 1 172 ? -2.744 -9.552 -4.635 1.00 87.31 172 THR A CA 1
ATOM 1378 C C . THR A 1 172 ? -3.483 -10.857 -4.403 1.00 87.31 172 THR A C 1
ATOM 1380 O O . THR A 1 172 ? -2.946 -11.782 -3.793 1.00 87.31 172 THR A O 1
ATOM 1383 N N . TRP A 1 173 ? -4.680 -10.987 -4.966 1.00 84.81 173 TRP A N 1
ATOM 1384 C CA . TRP A 1 173 ? -5.430 -12.243 -4.972 1.00 84.81 173 TRP A CA 1
ATOM 1385 C C . TRP A 1 173 ? -4.683 -13.409 -5.639 1.00 84.81 173 TRP A C 1
ATOM 1387 O O . TRP A 1 173 ? -4.860 -14.558 -5.247 1.00 84.81 173 TRP A O 1
ATOM 1397 N N . SER A 1 174 ? -3.819 -13.117 -6.611 1.00 77.06 174 SER A N 1
ATOM 1398 C CA . SER A 1 174 ? -2.929 -14.073 -7.289 1.00 77.06 174 SER A CA 1
ATOM 1399 C C . SER A 1 174 ? -1.661 -14.420 -6.498 1.00 77.06 174 SER A C 1
ATOM 1401 O O . SER A 1 174 ? -0.994 -15.414 -6.784 1.00 77.06 174 SER A O 1
ATOM 1403 N N . SER A 1 175 ? -1.313 -13.622 -5.486 1.00 77.94 175 SER A N 1
ATOM 1404 C CA . SER A 1 175 ? -0.234 -13.911 -4.539 1.00 77.94 175 SER A CA 1
ATOM 1405 C C . SER A 1 175 ? -0.658 -13.537 -3.105 1.00 77.94 175 SER A C 1
ATOM 1407 O O . SER A 1 175 ? -0.034 -12.654 -2.498 1.00 77.94 175 SER A O 1
ATOM 1409 N N . PRO A 1 176 ? -1.690 -14.204 -2.540 1.00 78.31 176 PRO A N 1
ATOM 1410 C CA . PRO A 1 176 ? -2.345 -13.795 -1.299 1.00 78.31 176 PRO A CA 1
ATOM 1411 C C . PRO A 1 176 ? -1.558 -14.306 -0.091 1.00 78.31 176 PRO A C 1
ATOM 1413 O O . PRO A 1 176 ? -1.846 -15.350 0.503 1.00 78.31 176 PRO A O 1
ATOM 1416 N N . TYR A 1 177 ? -0.488 -13.586 0.220 1.00 80.44 177 TYR A N 1
ATOM 1417 C CA . TYR A 1 177 ? 0.406 -13.920 1.317 1.00 80.44 177 TYR A CA 1
ATOM 1418 C C . TYR A 1 177 ? -0.313 -13.795 2.670 1.00 80.44 177 TYR A C 1
ATOM 1420 O O . TYR A 1 177 ? -1.119 -12.877 2.837 1.00 80.44 177 TYR A O 1
ATOM 1428 N N . PRO A 1 178 ? -0.039 -14.682 3.644 1.00 82.62 178 PRO A N 1
ATOM 1429 C CA . PRO A 1 178 ? -0.643 -14.598 4.970 1.00 82.62 178 PRO A CA 1
ATOM 1430 C C . PRO A 1 178 ? 0.003 -13.474 5.786 1.00 82.62 178 PRO A C 1
ATOM 1432 O O . PRO A 1 178 ? 0.872 -13.724 6.608 1.00 82.62 178 PRO A O 1
ATOM 1435 N N . THR A 1 179 ? -0.372 -12.226 5.516 1.00 88.38 179 THR A N 1
ATOM 1436 C CA . THR A 1 179 ? -0.010 -11.048 6.323 1.00 88.38 179 THR A CA 1
ATOM 1437 C C . THR A 1 179 ? -1.218 -10.560 7.114 1.00 88.38 179 THR A C 1
ATOM 1439 O O . THR A 1 179 ? -2.344 -10.949 6.824 1.00 88.38 179 THR A O 1
ATOM 1442 N N . ALA A 1 180 ? -1.028 -9.661 8.078 1.00 90.31 180 ALA A N 1
ATOM 1443 C CA . ALA A 1 180 ? -2.139 -8.952 8.716 1.00 90.31 180 ALA A CA 1
ATOM 1444 C C . ALA A 1 180 ? -2.692 -7.802 7.862 1.00 90.31 180 ALA A C 1
ATOM 1446 O O . ALA A 1 180 ? -3.812 -7.367 8.085 1.00 90.31 180 ALA A O 1
ATOM 1447 N N . ALA A 1 181 ? -1.925 -7.309 6.890 1.00 90.75 181 ALA A N 1
ATOM 1448 C CA . ALA A 1 181 ? -2.364 -6.287 5.947 1.00 90.75 181 ALA A CA 1
ATOM 1449 C C . ALA A 1 181 ? -3.009 -6.960 4.724 1.00 90.75 181 ALA A C 1
ATOM 1451 O O . ALA A 1 181 ? -2.376 -7.108 3.677 1.00 90.75 181 ALA A O 1
ATOM 1452 N N . ASN A 1 182 ? -4.247 -7.434 4.888 1.00 91.75 182 ASN A N 1
ATOM 1453 C CA . ASN A 1 182 ? -5.031 -8.062 3.824 1.00 91.75 182 ASN A CA 1
ATOM 1454 C C . ASN A 1 182 ? -6.545 -7.808 4.009 1.00 91.75 182 ASN A C 1
ATOM 1456 O O . ASN A 1 182 ? -6.976 -7.511 5.128 1.00 91.75 182 ASN A O 1
ATOM 1460 N N . PRO A 1 183 ? -7.377 -7.988 2.963 1.00 93.38 183 PRO A N 1
ATOM 1461 C CA . PRO A 1 183 ? -8.807 -7.680 3.024 1.00 93.38 183 PRO A CA 1
ATOM 1462 C C . PRO A 1 183 ? -9.614 -8.461 4.074 1.00 93.38 183 PRO A C 1
ATOM 1464 O O . PRO A 1 183 ? -10.582 -7.922 4.602 1.00 93.38 183 PRO A O 1
ATOM 1467 N N . PHE A 1 184 ? -9.231 -9.696 4.417 1.00 93.62 184 PHE A N 1
ATOM 1468 C CA . PHE A 1 184 ? -9.903 -10.485 5.458 1.00 93.62 184 PHE A CA 1
ATOM 1469 C C . PHE A 1 184 ? -9.642 -9.962 6.864 1.00 93.62 184 PHE A C 1
ATOM 1471 O O . PHE A 1 184 ? -10.470 -10.185 7.736 1.00 93.62 184 PHE A O 1
ATOM 1478 N N . VAL A 1 185 ? -8.509 -9.304 7.107 1.00 95.25 185 VAL A N 1
ATOM 1479 C CA . VAL A 1 185 ? -8.194 -8.701 8.410 1.00 95.25 185 VAL A CA 1
ATOM 1480 C C . VAL A 1 185 ? -8.710 -7.269 8.451 1.00 95.25 185 VAL A C 1
ATOM 1482 O O . VAL A 1 185 ? -9.527 -6.921 9.302 1.00 95.25 185 VAL A O 1
ATOM 1485 N N . ASP A 1 186 ? -8.273 -6.456 7.496 1.00 95.62 186 ASP A N 1
ATOM 1486 C CA . ASP A 1 186 ? -8.516 -5.020 7.493 1.00 95.62 186 ASP A CA 1
ATOM 1487 C C . ASP A 1 186 ? -10.003 -4.690 7.312 1.00 95.62 186 ASP A C 1
ATOM 1489 O O . ASP A 1 186 ? -10.515 -3.799 7.985 1.00 95.62 186 ASP A O 1
ATOM 1493 N N . GLY A 1 187 ? -10.736 -5.466 6.505 1.00 95.31 187 GLY A N 1
ATOM 1494 C CA . GLY A 1 187 ? -12.171 -5.254 6.293 1.00 95.31 187 GLY A CA 1
ATOM 1495 C C . GLY A 1 187 ? -13.046 -5.507 7.529 1.00 95.31 187 GLY A C 1
ATOM 1496 O O . GLY A 1 187 ? -14.210 -5.110 7.546 1.00 95.31 187 GLY A O 1
ATOM 1497 N N . HIS A 1 188 ? -12.517 -6.131 8.591 1.00 97.00 188 HIS A N 1
ATOM 1498 C CA . HIS A 1 188 ? -13.244 -6.272 9.862 1.00 97.00 188 HIS A CA 1
ATOM 1499 C C . HIS A 1 188 ? -13.135 -5.052 10.769 1.00 97.00 188 HIS A C 1
ATOM 1501 O O . HIS A 1 188 ? -13.871 -4.988 11.751 1.00 97.00 188 HIS A O 1
ATOM 1507 N N . VAL A 1 189 ? -12.239 -4.107 10.480 1.00 97.25 189 VAL A N 1
ATOM 1508 C CA . VAL A 1 189 ? -12.025 -2.932 11.327 1.00 97.25 189 VAL A CA 1
ATOM 1509 C C . VAL A 1 189 ? -13.213 -1.978 11.224 1.00 97.25 189 VAL A C 1
ATOM 1511 O O . VAL A 1 189 ? -13.510 -1.430 10.160 1.00 97.25 189 VAL A O 1
ATOM 1514 N N . LEU A 1 190 ? -13.847 -1.732 12.367 1.00 97.25 190 LEU A N 1
ATOM 1515 C CA . LEU A 1 190 ? -14.824 -0.675 12.580 1.00 97.25 190 LEU A CA 1
ATOM 1516 C C . LEU A 1 190 ? -14.491 0.072 13.875 1.00 97.25 190 LEU A C 1
ATOM 1518 O O . LEU A 1 190 ? -14.191 -0.542 14.897 1.00 97.25 190 LEU A O 1
ATOM 1522 N N . LEU A 1 191 ? -14.569 1.397 13.832 1.00 97.38 191 LEU A N 1
ATOM 1523 C CA . LEU A 1 191 ? -14.376 2.277 14.980 1.00 97.38 191 LEU A CA 1
ATOM 1524 C C . LEU A 1 191 ? -15.458 3.362 14.994 1.00 97.38 191 LEU A C 1
ATOM 1526 O O . LEU A 1 191 ? -15.781 3.947 13.954 1.00 97.38 191 LEU A O 1
ATOM 1530 N N . ALA A 1 192 ? -15.990 3.669 16.179 1.00 96.19 192 ALA A N 1
ATOM 1531 C CA . ALA A 1 192 ? -16.918 4.783 16.399 1.00 96.19 192 ALA A CA 1
ATOM 1532 C C . ALA A 1 192 ? -18.129 4.788 15.438 1.00 96.19 192 ALA A C 1
ATOM 1534 O O . ALA A 1 192 ? -18.513 5.818 14.868 1.00 96.19 192 ALA A O 1
ATOM 1535 N N . GLY A 1 193 ? -18.708 3.610 15.212 1.00 94.56 193 GLY A N 1
ATOM 1536 C CA . GLY A 1 193 ? -19.903 3.354 14.413 1.00 94.56 193 GLY A CA 1
ATOM 1537 C C . GLY A 1 193 ? -19.755 3.524 12.903 1.00 94.56 193 GLY A C 1
ATOM 1538 O O . GLY A 1 193 ? -20.679 3.166 12.176 1.00 94.56 193 GLY A O 1
ATOM 1539 N N . SER A 1 194 ? -18.644 4.078 12.411 1.00 94.56 194 SER A N 1
ATOM 1540 C CA . SER A 1 194 ? -18.550 4.483 11.002 1.00 94.56 194 SER A CA 1
ATOM 1541 C C . SER A 1 194 ? -17.162 4.418 10.385 1.00 94.56 194 SER A C 1
ATOM 1543 O O . SER A 1 194 ? -17.102 4.244 9.175 1.00 94.56 194 SER A O 1
ATOM 1545 N N . ILE A 1 195 ? -16.074 4.526 11.156 1.00 97.38 195 ILE A N 1
ATOM 1546 C CA . ILE A 1 195 ? -14.714 4.552 10.607 1.00 97.38 195 ILE A CA 1
ATOM 1547 C C . ILE A 1 195 ? -14.284 3.132 10.245 1.00 97.38 195 ILE A C 1
ATOM 1549 O O . ILE A 1 195 ? -14.136 2.290 11.129 1.00 97.38 195 ILE A O 1
ATOM 1553 N N . ARG A 1 196 ? -14.061 2.879 8.957 1.00 96.81 196 ARG A N 1
ATOM 1554 C CA . ARG A 1 196 ? -13.640 1.583 8.408 1.00 96.81 196 ARG A CA 1
ATOM 1555 C C . ARG A 1 196 ? -12.222 1.633 7.860 1.00 96.81 196 ARG A C 1
ATOM 1557 O O . ARG A 1 196 ? -11.758 2.684 7.418 1.00 96.81 196 ARG A O 1
ATOM 1564 N N . LEU A 1 197 ? -11.558 0.482 7.840 1.00 96.94 197 LEU A N 1
ATOM 1565 C CA . LEU A 1 197 ? -10.330 0.277 7.076 1.00 96.94 197 LEU A CA 1
ATOM 1566 C C . LEU A 1 197 ? -10.661 -0.500 5.801 1.00 96.94 197 LEU A C 1
ATOM 1568 O O . LEU A 1 197 ? -11.289 -1.556 5.857 1.00 96.94 197 LEU A O 1
ATOM 1572 N N . LYS A 1 198 ? -10.230 0.011 4.650 1.00 94.75 198 LYS A N 1
ATOM 1573 C CA . LYS A 1 198 ? -10.338 -0.674 3.363 1.00 94.75 198 LYS A CA 1
ATOM 1574 C C . LYS A 1 198 ? -8.964 -0.936 2.781 1.00 94.75 198 LYS A C 1
ATOM 1576 O O . LYS A 1 198 ? -8.141 -0.033 2.647 1.00 94.75 198 LYS A O 1
ATOM 1581 N N . HIS A 1 199 ? -8.743 -2.194 2.424 1.00 94.00 199 HIS A N 1
ATOM 1582 C CA . HIS A 1 199 ? -7.499 -2.652 1.832 1.00 94.00 199 HIS A CA 1
ATOM 1583 C C . HIS A 1 199 ? -7.601 -2.586 0.303 1.00 94.00 199 HIS A C 1
ATOM 1585 O O . HIS A 1 199 ? -8.158 -3.479 -0.337 1.00 94.00 199 HIS A O 1
ATOM 1591 N N . GLY A 1 200 ? -7.116 -1.491 -0.273 1.00 93.00 200 GLY A N 1
ATOM 1592 C CA . GLY A 1 200 ? -7.187 -1.203 -1.700 1.00 93.00 200 GLY A CA 1
ATOM 1593 C C . GLY A 1 200 ? -6.151 -1.970 -2.524 1.00 93.00 200 GLY A C 1
ATOM 1594 O O . GLY A 1 200 ? -5.080 -2.340 -2.039 1.00 93.00 200 GLY A O 1
ATOM 1595 N N . HIS A 1 201 ? -6.463 -2.160 -3.809 1.00 92.94 201 HIS A N 1
ATOM 1596 C CA . HIS A 1 201 ? -5.555 -2.692 -4.841 1.00 92.94 201 HIS A CA 1
ATOM 1597 C C . HIS A 1 201 ? -5.075 -4.131 -4.635 1.00 92.94 201 HIS A C 1
ATOM 1599 O O . HIS A 1 201 ? -4.071 -4.534 -5.218 1.00 92.94 201 HIS A O 1
ATOM 1605 N N . PHE A 1 202 ? -5.809 -4.943 -3.871 1.00 90.69 202 PHE A N 1
ATOM 160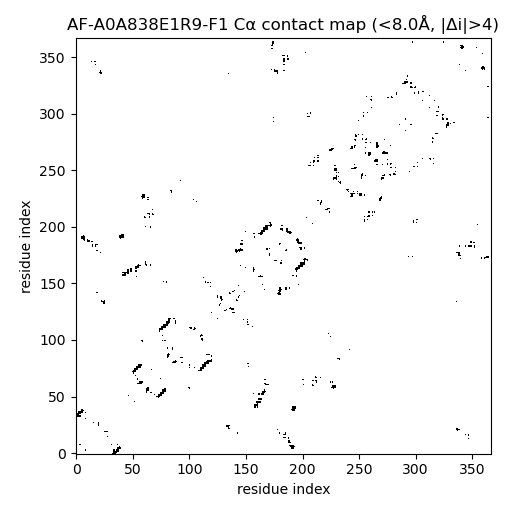6 C CA . PHE A 1 202 ? -5.547 -6.386 -3.784 1.00 90.69 202 PHE A CA 1
ATOM 1607 C C . PHE A 1 202 ? -5.863 -7.124 -5.108 1.00 90.69 202 PHE A C 1
ATOM 1609 O O . PHE A 1 202 ? -5.474 -8.269 -5.319 1.00 90.69 202 PHE A O 1
ATOM 1616 N N . ASP A 1 203 ? -6.553 -6.462 -6.032 1.00 89.25 203 ASP A N 1
ATOM 1617 C CA . ASP A 1 203 ? -6.817 -6.881 -7.409 1.00 89.25 203 ASP A CA 1
ATOM 1618 C C . ASP A 1 203 ? -5.738 -6.438 -8.413 1.00 89.25 203 ASP A C 1
ATOM 1620 O O . ASP A 1 203 ? -5.779 -6.887 -9.556 1.00 89.25 203 ASP A O 1
ATOM 1624 N N . LYS A 1 204 ? -4.785 -5.577 -8.018 1.00 91.75 204 LYS A N 1
ATOM 1625 C CA . LYS A 1 204 ? -3.810 -4.961 -8.933 1.00 91.75 204 LYS A CA 1
ATOM 1626 C C . LYS A 1 204 ? -2.395 -5.464 -8.697 1.00 91.75 204 LYS A C 1
ATOM 1628 O O . LYS A 1 204 ? -1.816 -5.285 -7.621 1.00 91.75 204 LYS A O 1
ATOM 1633 N N . THR A 1 205 ? -1.800 -6.028 -9.740 1.00 93.00 205 THR A N 1
ATOM 1634 C CA . THR A 1 205 ? -0.381 -6.398 -9.766 1.00 93.00 205 THR A CA 1
ATOM 1635 C C . THR A 1 205 ? 0.521 -5.161 -9.656 1.00 93.00 205 THR A C 1
ATOM 1637 O O . THR A 1 205 ? 0.076 -4.014 -9.769 1.00 93.00 205 THR A O 1
ATOM 1640 N N . ARG A 1 206 ? 1.831 -5.369 -9.458 1.00 93.06 206 ARG A N 1
ATOM 1641 C CA . ARG A 1 206 ? 2.799 -4.266 -9.562 1.00 93.06 206 ARG A CA 1
ATOM 1642 C C . ARG A 1 206 ? 2.762 -3.639 -10.955 1.00 93.06 206 ARG A C 1
ATOM 1644 O O . ARG A 1 206 ? 2.851 -2.416 -11.040 1.00 93.06 206 ARG A O 1
ATOM 1651 N N . PHE A 1 207 ? 2.613 -4.447 -12.006 1.00 95.44 207 PHE A N 1
ATOM 1652 C CA . PHE A 1 207 ? 2.516 -3.939 -13.367 1.00 95.44 207 PHE A CA 1
ATOM 1653 C C . PHE A 1 207 ? 1.277 -3.056 -13.539 1.00 95.44 207 PHE A C 1
ATOM 1655 O O . PHE A 1 207 ? 1.404 -1.918 -13.982 1.00 95.44 207 PHE A O 1
ATOM 1662 N N . ASP A 1 208 ? 0.107 -3.519 -13.086 1.00 96.25 208 ASP A N 1
ATOM 1663 C CA . ASP A 1 208 ? -1.156 -2.767 -13.178 1.00 96.25 208 ASP A CA 1
ATOM 1664 C C . ASP A 1 208 ? -1.076 -1.417 -12.459 1.00 96.25 208 ASP A C 1
ATOM 1666 O O . ASP A 1 208 ? -1.612 -0.423 -12.937 1.00 96.25 208 ASP A O 1
ATOM 1670 N N . LYS A 1 209 ? -0.388 -1.357 -11.314 1.00 97.81 209 LYS A N 1
ATOM 1671 C CA . LYS A 1 209 ? -0.191 -0.107 -10.564 1.00 97.81 209 LYS A CA 1
ATOM 1672 C C . LYS A 1 209 ? 0.680 0.891 -11.316 1.00 97.81 209 LYS A C 1
ATOM 1674 O O . LYS A 1 209 ? 0.373 2.079 -11.325 1.00 97.81 209 LYS A O 1
ATOM 1679 N N . VAL A 1 210 ? 1.763 0.427 -11.940 1.00 98.06 210 VAL A N 1
ATOM 1680 C CA . VAL A 1 210 ? 2.617 1.293 -12.766 1.00 98.06 210 VAL A CA 1
ATOM 1681 C C . VAL A 1 210 ? 1.857 1.754 -14.009 1.00 98.06 210 VAL A C 1
ATOM 1683 O O . VAL A 1 210 ? 1.893 2.941 -14.323 1.00 98.06 210 VAL A O 1
ATOM 1686 N N . GLN A 1 211 ? 1.122 0.847 -14.658 1.00 97.94 211 GLN A N 1
ATOM 1687 C CA . GLN A 1 211 ? 0.265 1.152 -15.803 1.00 97.94 211 GLN A CA 1
ATOM 1688 C C . GLN A 1 211 ? -0.787 2.207 -15.453 1.00 97.94 211 GLN A C 1
ATOM 1690 O O . GLN A 1 211 ? -0.882 3.212 -16.147 1.00 97.94 211 GLN A O 1
ATOM 1695 N N . LEU A 1 212 ? -1.511 2.035 -14.341 1.00 98.06 212 LEU A N 1
ATOM 1696 C CA . LEU A 1 212 ? -2.506 2.995 -13.852 1.00 98.06 212 LEU A CA 1
ATOM 1697 C C . LEU A 1 212 ? -1.916 4.404 -13.725 1.00 98.06 212 LEU A C 1
ATOM 1699 O O . LEU A 1 212 ? -2.531 5.379 -14.158 1.00 98.06 212 LEU A O 1
ATOM 1703 N N . ILE A 1 213 ? -0.719 4.509 -13.141 1.00 98.44 213 ILE A N 1
ATOM 1704 C CA . ILE A 1 213 ? -0.035 5.792 -12.975 1.00 98.44 213 ILE A CA 1
ATOM 1705 C C . ILE A 1 213 ? 0.343 6.379 -14.339 1.00 98.44 213 ILE A C 1
ATOM 1707 O O . ILE A 1 213 ? -0.009 7.526 -14.613 1.00 98.44 213 ILE A O 1
ATOM 1711 N N . ALA A 1 214 ? 1.022 5.608 -15.191 1.00 98.31 214 ALA A N 1
ATOM 1712 C CA . ALA A 1 214 ? 1.473 6.049 -16.512 1.00 98.31 214 ALA A CA 1
ATOM 1713 C C . ALA A 1 214 ? 0.301 6.506 -17.400 1.00 98.31 214 ALA A C 1
ATOM 1715 O O . ALA A 1 214 ? 0.345 7.581 -18.005 1.00 98.31 214 ALA A O 1
ATOM 1716 N N . ASP A 1 215 ? -0.786 5.736 -17.416 1.00 97.94 215 ASP A N 1
ATOM 1717 C CA . ASP A 1 215 ? -1.992 6.047 -18.181 1.00 97.94 215 ASP A CA 1
ATOM 1718 C C . ASP A 1 215 ? -2.660 7.321 -17.681 1.00 97.94 215 ASP A C 1
ATOM 1720 O O . ASP A 1 215 ? -3.088 8.144 -18.489 1.00 97.94 215 ASP A O 1
ATOM 1724 N N . LEU A 1 216 ? -2.754 7.520 -16.362 1.00 97.25 216 LEU A N 1
ATOM 1725 C CA . LEU A 1 216 ? -3.347 8.738 -15.816 1.00 97.25 216 LEU A CA 1
ATOM 1726 C C . LEU A 1 216 ? -2.479 9.966 -16.112 1.00 97.25 216 LEU A C 1
ATOM 1728 O O . LEU A 1 216 ? -3.029 10.988 -16.523 1.00 97.25 216 LEU A O 1
ATOM 1732 N N . VAL A 1 217 ? -1.153 9.856 -15.957 1.00 97.56 217 VAL A N 1
ATOM 1733 C CA . VAL A 1 217 ? -0.181 10.912 -16.299 1.00 97.56 217 VAL A CA 1
ATOM 1734 C C . VAL A 1 217 ? -0.378 11.360 -17.744 1.00 97.56 217 VAL A C 1
ATOM 1736 O O . VAL A 1 217 ? -0.606 12.546 -17.993 1.00 97.56 217 VAL A O 1
ATOM 1739 N N . LYS A 1 218 ? -0.382 10.409 -18.685 1.00 97.06 218 LYS A N 1
ATOM 1740 C CA . LYS A 1 218 ? -0.594 10.664 -20.117 1.00 97.06 218 LYS A CA 1
ATOM 1741 C C . LYS A 1 218 ? -1.982 11.241 -20.397 1.00 97.06 218 LYS A C 1
ATOM 1743 O O . LYS A 1 218 ? -2.104 12.286 -21.029 1.00 97.06 218 LYS A O 1
ATOM 1748 N N . ARG A 1 219 ? -3.039 10.590 -19.903 1.00 96.94 219 ARG A N 1
ATOM 1749 C CA . ARG A 1 219 ? -4.441 10.938 -20.197 1.00 96.94 219 ARG A CA 1
ATOM 1750 C C . ARG A 1 219 ? -4.854 12.298 -19.646 1.00 96.94 219 ARG A C 1
ATOM 1752 O O . ARG A 1 219 ? -5.603 13.012 -20.304 1.00 96.94 219 ARG A O 1
ATOM 1759 N N . LYS A 1 220 ? -4.429 12.637 -18.427 1.00 95.31 220 LYS A N 1
ATOM 1760 C CA . LYS A 1 220 ? -4.759 13.917 -17.776 1.00 95.31 220 LYS A CA 1
ATOM 1761 C C . LYS A 1 220 ? -3.709 14.998 -18.061 1.00 95.31 220 LYS A C 1
ATOM 1763 O O . LYS A 1 220 ? -3.926 16.138 -17.665 1.00 95.31 220 LYS A O 1
ATOM 1768 N N . ASN A 1 221 ? -2.611 14.656 -18.744 1.00 95.69 221 ASN A N 1
ATOM 1769 C CA . ASN A 1 221 ? -1.479 15.544 -19.012 1.00 95.69 221 ASN A CA 1
ATOM 1770 C C . ASN A 1 221 ? -0.968 16.240 -17.734 1.00 95.69 221 ASN A C 1
ATOM 1772 O O . ASN A 1 221 ? -0.820 17.461 -17.675 1.00 95.69 221 ASN A O 1
ATOM 1776 N N . ILE A 1 222 ? -0.756 15.445 -16.685 1.00 95.25 222 ILE A N 1
ATOM 1777 C CA . ILE A 1 222 ? -0.271 15.904 -15.376 1.00 95.25 222 ILE A CA 1
ATOM 1778 C C . ILE A 1 222 ? 1.195 15.503 -15.182 1.00 95.25 222 ILE A C 1
ATOM 1780 O O . ILE A 1 222 ? 1.666 14.585 -15.852 1.00 95.25 222 ILE A O 1
ATOM 1784 N N . PRO A 1 223 ? 1.946 16.158 -14.279 1.00 96.00 223 PRO A N 1
ATOM 1785 C CA . PRO A 1 223 ? 3.315 15.751 -13.981 1.00 96.00 223 PRO A CA 1
ATOM 1786 C C . PRO A 1 223 ? 3.393 14.288 -13.529 1.00 96.00 223 PRO A C 1
ATOM 1788 O O . PRO A 1 223 ? 2.497 13.797 -12.849 1.00 96.00 223 PRO A O 1
ATOM 1791 N N . ALA A 1 224 ? 4.488 13.605 -13.864 1.00 97.50 224 ALA A N 1
ATOM 1792 C CA . ALA A 1 224 ? 4.771 12.286 -13.312 1.00 97.50 224 ALA A CA 1
ATOM 1793 C C . ALA A 1 224 ? 5.080 12.390 -11.802 1.00 97.50 224 ALA A C 1
ATOM 1795 O O . ALA A 1 224 ? 5.834 13.281 -11.387 1.00 97.50 224 ALA A O 1
ATOM 1796 N N . PRO A 1 225 ? 4.528 11.505 -10.950 1.00 96.94 225 PRO A N 1
ATOM 1797 C CA . PRO A 1 225 ? 4.839 11.505 -9.529 1.00 96.94 225 PRO A CA 1
ATOM 1798 C C . PRO A 1 225 ? 6.229 10.925 -9.269 1.00 96.94 225 PRO A C 1
ATOM 1800 O O . PRO A 1 225 ? 6.660 9.960 -9.899 1.00 96.94 225 PRO A O 1
ATOM 1803 N N . TYR A 1 226 ? 6.903 11.460 -8.253 1.00 95.12 226 TYR A N 1
ATOM 1804 C CA . TYR A 1 226 ? 8.067 10.797 -7.680 1.00 95.12 226 TYR A CA 1
ATOM 1805 C C . TYR A 1 226 ? 7.638 9.496 -6.989 1.00 95.12 226 TYR A C 1
ATOM 1807 O O . TYR A 1 226 ? 6.786 9.530 -6.101 1.00 95.12 226 TYR A O 1
ATOM 1815 N N . LEU A 1 227 ? 8.250 8.366 -7.352 1.00 94.50 227 LEU A N 1
ATOM 1816 C CA . LEU A 1 227 ? 7.964 7.061 -6.752 1.00 94.50 227 LEU A CA 1
ATOM 1817 C C . LEU A 1 227 ? 9.104 6.647 -5.818 1.00 94.50 227 LEU A C 1
ATOM 1819 O O . LEU A 1 227 ? 10.174 6.250 -6.280 1.00 94.50 227 LEU A O 1
ATOM 1823 N N . LYS A 1 228 ? 8.885 6.677 -4.500 1.00 90.62 228 LYS A N 1
ATOM 1824 C CA . LYS A 1 228 ? 9.846 6.168 -3.508 1.00 90.62 228 LYS A CA 1
ATOM 1825 C C . LYS A 1 228 ? 9.684 4.656 -3.353 1.00 90.62 228 LYS A C 1
ATOM 1827 O O . LYS A 1 228 ? 8.974 4.170 -2.481 1.00 90.62 228 LYS A O 1
ATOM 1832 N N . VAL A 1 229 ? 10.327 3.890 -4.224 1.00 89.19 229 VAL A N 1
ATOM 1833 C CA . VAL A 1 229 ? 10.178 2.425 -4.264 1.00 89.19 229 VAL A CA 1
ATOM 1834 C C . VAL A 1 229 ? 11.167 1.710 -3.347 1.00 89.19 229 VAL A C 1
ATOM 1836 O O . VAL A 1 229 ? 10.905 0.600 -2.884 1.00 89.19 229 VAL A O 1
ATOM 1839 N N . CYS A 1 230 ? 12.328 2.315 -3.120 1.00 85.62 230 CYS A N 1
ATOM 1840 C CA . CYS A 1 230 ? 13.375 1.704 -2.318 1.00 85.62 230 CYS A CA 1
ATOM 1841 C C . CYS A 1 230 ? 12.985 1.647 -0.836 1.00 85.62 230 CYS A C 1
ATOM 1843 O O . CYS A 1 230 ? 12.795 2.678 -0.200 1.00 85.62 230 CYS A O 1
ATOM 1845 N N . GLU A 1 231 ? 12.956 0.434 -0.286 1.00 67.25 231 GLU A N 1
ATOM 1846 C CA . GLU A 1 231 ? 12.804 0.172 1.154 1.00 67.25 231 GLU A CA 1
ATOM 1847 C C . GLU A 1 231 ? 14.155 -0.021 1.859 1.00 67.25 231 GLU A C 1
ATOM 1849 O O . GLU A 1 231 ? 14.191 -0.379 3.035 1.00 67.25 231 GLU A O 1
ATOM 1854 N N . TYR A 1 232 ? 15.280 0.151 1.148 1.00 58.41 232 TYR A N 1
ATOM 1855 C CA . TYR A 1 232 ? 16.606 -0.083 1.719 1.00 58.41 232 TYR A CA 1
ATOM 1856 C C . TYR A 1 232 ? 16.856 0.878 2.884 1.00 58.41 232 TYR A C 1
ATOM 1858 O O . TYR A 1 232 ? 17.065 2.078 2.700 1.00 58.41 232 TYR A O 1
ATOM 1866 N N . ASN A 1 233 ? 16.819 0.310 4.088 1.00 47.62 233 ASN A N 1
ATOM 1867 C CA . ASN A 1 233 ? 17.021 1.003 5.342 1.00 47.62 233 ASN A CA 1
ATOM 1868 C C . ASN A 1 233 ? 18.518 0.957 5.730 1.00 47.62 233 ASN A C 1
ATOM 1870 O O . ASN A 1 233 ? 19.085 -0.136 5.819 1.00 47.62 233 ASN A O 1
ATOM 1874 N N . PRO A 1 234 ? 19.167 2.106 5.984 1.00 42.69 234 PRO A N 1
ATOM 1875 C CA . PRO A 1 234 ? 20.599 2.266 6.278 1.00 42.69 234 PRO A CA 1
ATOM 1876 C C . PRO A 1 234 ? 21.145 1.599 7.563 1.00 42.69 234 PRO A C 1
ATOM 1878 O O . PRO A 1 234 ? 22.268 1.904 7.956 1.00 42.69 234 PRO A O 1
ATOM 1881 N N . TYR A 1 235 ? 20.451 0.644 8.193 1.00 40.53 235 TYR A N 1
ATOM 1882 C CA . TYR A 1 235 ? 21.014 -0.162 9.297 1.00 40.53 235 TYR A CA 1
ATOM 1883 C C . TYR A 1 235 ? 22.164 -1.102 8.873 1.00 40.53 235 TYR A C 1
ATOM 1885 O O . TYR A 1 235 ? 22.752 -1.780 9.711 1.00 40.53 235 TYR A O 1
ATOM 1893 N N . ARG A 1 236 ? 22.522 -1.128 7.584 1.00 43.06 236 ARG A N 1
ATOM 1894 C CA . ARG A 1 236 ? 23.744 -1.746 7.053 1.00 43.06 236 ARG A CA 1
ATOM 1895 C C . ARG A 1 236 ? 24.585 -0.689 6.344 1.00 43.06 236 ARG A C 1
ATOM 1897 O O . ARG A 1 236 ? 24.513 -0.666 5.124 1.00 43.06 236 ARG A O 1
ATOM 1904 N N . GLU A 1 237 ? 25.258 0.197 7.093 1.00 38.72 237 GLU A N 1
ATOM 1905 C CA . GLU A 1 237 ? 26.408 1.100 6.775 1.00 38.72 237 GLU A CA 1
ATOM 1906 C C . GLU A 1 237 ? 26.578 1.743 5.371 1.00 38.72 237 GLU A C 1
ATOM 1908 O O . GLU A 1 237 ? 27.494 2.527 5.136 1.00 38.72 237 GLU A O 1
ATOM 1913 N N . ALA A 1 238 ? 25.680 1.518 4.428 1.00 39.28 238 ALA A N 1
ATOM 1914 C CA . ALA A 1 238 ? 25.751 1.938 3.050 1.00 39.28 238 ALA A CA 1
ATOM 1915 C C . ALA A 1 238 ? 24.644 2.964 2.851 1.00 39.28 238 ALA A C 1
ATOM 1917 O O . ALA A 1 238 ? 23.478 2.606 2.740 1.00 39.28 238 ALA A O 1
ATOM 1918 N N . LYS A 1 239 ? 25.056 4.236 2.875 1.00 42.78 239 LYS A N 1
ATOM 1919 C CA . LYS A 1 239 ? 24.356 5.449 2.424 1.00 42.78 239 LYS A CA 1
ATOM 1920 C C . LYS A 1 239 ? 22.845 5.460 2.686 1.00 42.78 239 LYS A C 1
ATOM 1922 O O . LYS A 1 239 ? 22.081 4.799 1.995 1.00 42.78 239 LYS A O 1
ATOM 1927 N N . LYS A 1 240 ? 22.408 6.341 3.594 1.00 50.00 240 LYS A N 1
ATOM 1928 C CA . LYS A 1 240 ? 21.017 6.810 3.683 1.00 50.00 240 LYS A CA 1
ATOM 1929 C C . LYS A 1 240 ? 20.588 7.354 2.311 1.00 50.00 240 LYS A C 1
ATOM 1931 O O . LYS A 1 240 ? 20.782 8.533 2.022 1.00 50.00 240 LYS A O 1
ATOM 1936 N N . THR A 1 241 ? 20.103 6.510 1.405 1.00 52.41 241 THR A N 1
ATOM 1937 C CA . THR A 1 241 ? 19.702 6.984 0.086 1.00 52.41 241 THR A CA 1
ATOM 1938 C C . THR A 1 241 ? 18.356 7.654 0.258 1.00 52.41 241 THR A C 1
ATOM 1940 O O . THR A 1 241 ? 17.346 6.987 0.451 1.00 52.41 241 THR A O 1
ATOM 1943 N N . LEU A 1 242 ? 18.337 8.979 0.138 1.00 64.25 242 LEU A N 1
ATOM 1944 C CA . LEU A 1 242 ? 17.119 9.786 0.069 1.00 64.25 242 LEU A CA 1
ATOM 1945 C C . LEU A 1 242 ? 16.259 9.454 -1.169 1.00 64.25 242 LEU A C 1
ATOM 1947 O O . LEU A 1 242 ? 15.291 10.150 -1.439 1.00 64.25 242 LEU A O 1
ATOM 1951 N N . GLY A 1 243 ? 16.579 8.425 -1.957 1.00 75.12 243 GLY A N 1
ATOM 1952 C CA . GLY A 1 243 ? 15.818 8.045 -3.139 1.00 75.12 243 GLY A CA 1
ATOM 1953 C C . GLY A 1 243 ? 16.038 6.603 -3.575 1.00 75.12 243 GLY A C 1
ATOM 1954 O O . GLY A 1 243 ? 16.478 5.762 -2.793 1.00 75.12 243 GLY A O 1
ATOM 1955 N N . ASN A 1 244 ? 15.699 6.307 -4.828 1.00 82.94 244 ASN A N 1
ATOM 1956 C CA . ASN A 1 244 ? 15.721 4.946 -5.347 1.00 82.94 244 ASN A CA 1
ATOM 1957 C C . ASN A 1 244 ? 17.151 4.432 -5.553 1.00 82.94 244 ASN A C 1
ATOM 1959 O O . ASN A 1 244 ? 17.936 5.037 -6.278 1.00 82.94 244 ASN A O 1
ATOM 1963 N N . CYS A 1 245 ? 17.472 3.262 -4.991 1.00 74.44 245 CYS A N 1
ATOM 1964 C CA . CYS A 1 245 ? 18.767 2.605 -5.203 1.00 74.44 245 CYS A CA 1
ATOM 1965 C C . CYS A 1 245 ? 18.938 2.020 -6.619 1.00 74.44 245 CYS A C 1
ATOM 1967 O O . CYS A 1 245 ? 20.033 1.577 -6.953 1.00 74.44 245 CYS A O 1
ATOM 1969 N N . CYS A 1 246 ? 17.861 2.025 -7.418 1.00 79.31 246 CYS A N 1
ATOM 1970 C CA . CYS A 1 246 ? 17.736 1.642 -8.831 1.00 79.31 246 CYS A CA 1
ATOM 1971 C C . CYS A 1 246 ? 18.178 0.205 -9.171 1.00 79.31 246 CYS A C 1
ATOM 1973 O O . CYS A 1 246 ? 17.339 -0.610 -9.545 1.00 79.31 246 CYS A O 1
ATOM 1975 N N . VAL A 1 247 ? 19.452 -0.130 -8.988 1.00 82.88 247 VAL A N 1
ATOM 1976 C CA . VAL A 1 247 ? 20.067 -1.412 -9.377 1.00 82.88 247 VAL A CA 1
ATOM 1977 C C . VAL A 1 247 ? 20.158 -2.428 -8.230 1.00 82.88 247 VAL A C 1
ATOM 1979 O O . VAL A 1 247 ? 20.250 -3.628 -8.471 1.00 82.88 247 VAL A O 1
ATOM 1982 N N . ASN A 1 248 ? 20.075 -1.971 -6.974 1.00 79.56 248 ASN A N 1
ATOM 1983 C CA . ASN A 1 248 ? 20.422 -2.798 -5.807 1.00 79.56 248 ASN A CA 1
ATOM 1984 C C . ASN A 1 248 ? 19.253 -3.566 -5.173 1.00 79.56 248 ASN A C 1
ATOM 1986 O O . ASN A 1 248 ? 19.486 -4.474 -4.377 1.00 79.56 248 ASN A O 1
ATOM 1990 N N . CYS A 1 249 ? 17.994 -3.225 -5.474 1.00 85.75 249 CYS A N 1
ATOM 1991 C CA . CYS A 1 249 ? 16.842 -3.923 -4.895 1.00 85.75 249 CYS A CA 1
ATOM 1992 C C . CYS A 1 249 ? 15.830 -4.373 -5.950 1.00 85.75 249 CYS A C 1
ATOM 1994 O O . CYS A 1 249 ? 15.639 -3.734 -6.986 1.00 85.75 249 CYS A O 1
ATOM 1996 N N . SER A 1 250 ? 15.160 -5.498 -5.689 1.00 88.19 250 SER A N 1
ATOM 1997 C CA . SER A 1 250 ? 14.193 -6.090 -6.620 1.00 88.19 250 SER A CA 1
ATOM 1998 C C . SER A 1 250 ? 12.987 -5.182 -6.870 1.00 88.19 250 SER A C 1
ATOM 2000 O O . SER A 1 250 ? 12.580 -5.045 -8.019 1.00 88.19 250 SER A O 1
ATOM 2002 N N . LYS A 1 251 ? 12.469 -4.495 -5.840 1.00 90.38 251 LYS A N 1
ATOM 2003 C CA . LYS A 1 251 ? 11.348 -3.548 -5.982 1.00 90.38 251 LYS A CA 1
ATOM 2004 C C . LYS A 1 251 ? 11.676 -2.405 -6.953 1.00 90.38 251 LYS A C 1
ATOM 2006 O O . LYS A 1 251 ? 10.879 -2.144 -7.856 1.00 90.38 251 LYS A O 1
ATOM 2011 N N . CYS A 1 252 ? 12.847 -1.769 -6.815 1.00 92.88 252 CYS A N 1
ATOM 2012 C CA . CYS A 1 252 ? 13.302 -0.720 -7.736 1.00 92.88 252 CYS A CA 1
ATOM 2013 C C . CYS A 1 252 ? 13.444 -1.249 -9.162 1.00 92.88 252 CYS A C 1
ATOM 2015 O O . CYS A 1 252 ? 12.881 -0.646 -10.070 1.00 92.88 252 CYS A O 1
ATOM 2017 N N . ARG A 1 253 ? 14.133 -2.384 -9.343 1.00 93.62 253 ARG A N 1
ATOM 2018 C CA . ARG A 1 253 ? 14.357 -2.983 -10.667 1.00 93.62 253 ARG A CA 1
ATOM 2019 C C . ARG A 1 253 ? 13.044 -3.288 -11.376 1.00 93.62 253 ARG A C 1
ATOM 2021 O O . ARG A 1 253 ? 12.810 -2.774 -12.458 1.00 93.62 253 ARG A O 1
ATOM 2028 N N . MET A 1 254 ? 12.149 -4.037 -10.737 1.00 94.88 254 MET A N 1
ATOM 2029 C CA . MET A 1 254 ? 10.864 -4.407 -11.341 1.00 94.88 254 MET A CA 1
ATOM 2030 C C . MET A 1 254 ? 10.012 -3.179 -11.683 1.00 94.88 254 MET A C 1
ATOM 2032 O O . MET A 1 254 ? 9.423 -3.130 -12.756 1.00 94.88 254 MET A O 1
ATOM 2036 N N . THR A 1 255 ? 9.982 -2.160 -10.817 1.00 96.62 255 THR A N 1
ATOM 2037 C CA . THR A 1 255 ? 9.193 -0.941 -11.080 1.00 96.62 255 THR A CA 1
ATOM 2038 C C . THR A 1 255 ? 9.775 -0.121 -12.228 1.00 96.62 255 THR A C 1
ATOM 2040 O O . THR A 1 255 ? 9.033 0.295 -13.112 1.00 96.62 255 THR A O 1
ATOM 2043 N N . ALA A 1 256 ? 11.094 0.081 -12.251 1.00 96.44 256 ALA A N 1
ATOM 2044 C CA . ALA A 1 256 ? 11.760 0.822 -13.315 1.00 96.44 256 ALA A CA 1
ATOM 2045 C C . ALA A 1 256 ? 11.667 0.101 -14.667 1.00 96.44 256 ALA A C 1
ATOM 2047 O O . ALA A 1 256 ? 11.343 0.729 -15.665 1.00 96.44 256 ALA A O 1
ATOM 2048 N N . LEU A 1 257 ? 11.878 -1.217 -14.709 1.00 96.94 257 LEU A N 1
ATOM 2049 C CA . LEU A 1 257 ? 11.745 -1.978 -15.956 1.00 96.94 257 LEU A CA 1
ATOM 2050 C C . LEU A 1 257 ? 10.293 -2.051 -16.440 1.00 96.94 257 LEU A C 1
ATOM 2052 O O . LEU A 1 257 ? 10.061 -2.081 -17.641 1.00 96.94 257 LEU A O 1
ATOM 2056 N N . THR A 1 258 ? 9.317 -2.008 -15.529 1.00 97.75 258 THR A N 1
ATOM 2057 C CA . THR A 1 258 ? 7.906 -1.852 -15.911 1.00 97.75 258 THR A CA 1
ATOM 2058 C C . THR A 1 258 ? 7.656 -0.480 -16.538 1.00 97.75 258 THR A C 1
ATOM 2060 O O . THR A 1 258 ? 7.061 -0.409 -17.603 1.00 97.75 258 THR A O 1
ATOM 2063 N N . LEU A 1 259 ? 8.148 0.609 -15.934 1.00 97.75 259 LEU A N 1
ATOM 2064 C CA . LEU A 1 259 ? 8.060 1.949 -16.532 1.00 97.75 259 LEU A CA 1
ATOM 2065 C C . LEU A 1 259 ? 8.691 1.976 -17.935 1.00 97.75 259 LEU A C 1
ATOM 2067 O O . LEU A 1 259 ? 8.070 2.465 -18.874 1.00 97.75 259 LEU A O 1
ATOM 2071 N N . ALA A 1 260 ? 9.881 1.390 -18.091 1.00 96.94 260 ALA A N 1
ATOM 2072 C CA . ALA A 1 260 ? 10.554 1.276 -19.383 1.00 96.94 260 ALA A CA 1
ATOM 2073 C C . ALA A 1 260 ? 9.729 0.483 -20.409 1.00 96.94 260 ALA A C 1
ATOM 2075 O O . ALA A 1 260 ? 9.586 0.920 -21.548 1.00 96.94 260 ALA A O 1
ATOM 2076 N N . ALA A 1 261 ? 9.121 -0.638 -19.999 1.00 97.31 261 ALA A N 1
ATOM 2077 C CA . ALA A 1 261 ? 8.219 -1.409 -20.854 1.00 97.31 261 ALA A CA 1
ATOM 2078 C C . ALA A 1 261 ? 7.039 -0.564 -21.364 1.00 97.31 261 ALA A C 1
ATOM 2080 O O . ALA A 1 261 ? 6.610 -0.732 -22.497 1.00 97.31 261 ALA A O 1
ATOM 2081 N N . LEU A 1 262 ? 6.550 0.386 -20.563 1.00 97.00 262 LEU A N 1
ATOM 2082 C CA . LEU A 1 262 ? 5.459 1.299 -20.931 1.00 97.00 262 LEU A CA 1
ATOM 2083 C C . LEU A 1 262 ? 5.914 2.550 -21.703 1.00 97.00 262 LEU A C 1
ATOM 2085 O O . LEU A 1 262 ? 5.114 3.468 -21.932 1.00 97.00 262 LEU A O 1
ATOM 2089 N N . GLY A 1 263 ? 7.192 2.611 -22.088 1.00 95.94 263 GLY A N 1
ATOM 2090 C CA . GLY A 1 263 ? 7.791 3.749 -22.785 1.00 95.94 263 GLY A CA 1
ATOM 2091 C C . GLY A 1 263 ? 7.948 4.997 -21.911 1.00 95.94 263 GLY A C 1
ATOM 2092 O O . GLY A 1 263 ? 8.079 6.104 -22.432 1.00 95.94 263 GLY A O 1
ATOM 2093 N N . GLU A 1 264 ? 7.898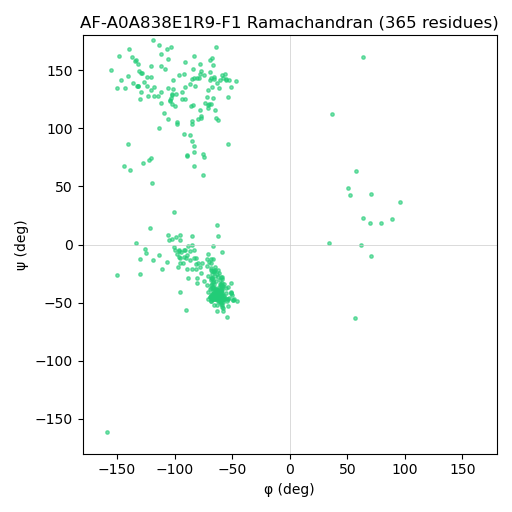 4.855 -20.585 1.00 97.12 264 GLU A N 1
ATOM 2094 C CA . GLU A 1 264 ? 8.037 5.972 -19.653 1.00 97.12 264 GLU A CA 1
ATOM 2095 C C . GLU A 1 264 ? 9.503 6.353 -19.427 1.00 97.12 264 GLU A C 1
ATOM 2097 O O . GLU A 1 264 ? 10.393 5.513 -19.277 1.00 97.12 264 GLU A O 1
ATOM 2102 N N . LYS A 1 265 ? 9.758 7.658 -19.289 1.00 96.12 265 LYS A N 1
ATOM 2103 C CA . LYS A 1 265 ? 11.087 8.159 -18.931 1.00 96.12 265 LYS A CA 1
ATOM 2104 C C . LYS A 1 265 ? 11.345 7.961 -17.436 1.00 96.12 265 LYS A C 1
ATOM 2106 O O . LYS A 1 265 ? 10.794 8.681 -16.606 1.00 96.12 265 LYS A O 1
ATOM 2111 N N . LEU A 1 266 ? 12.259 7.053 -17.092 1.00 95.94 266 LEU A N 1
ATOM 2112 C CA . LEU A 1 266 ? 12.581 6.674 -15.704 1.00 95.94 266 LEU A CA 1
ATOM 2113 C C . LEU A 1 266 ? 12.883 7.866 -14.775 1.00 95.94 266 LEU A C 1
ATOM 2115 O O . LEU A 1 266 ? 12.390 7.922 -13.644 1.00 95.94 266 LEU A O 1
ATOM 2119 N N . SER A 1 267 ? 13.629 8.859 -15.267 1.00 95.12 267 SER A N 1
ATOM 2120 C CA . SER A 1 267 ? 13.982 10.055 -14.491 1.00 95.12 267 SER A CA 1
ATOM 2121 C C . SER A 1 267 ? 12.769 10.888 -14.076 1.00 95.12 267 SER A C 1
ATOM 2123 O O . SER A 1 267 ? 12.818 11.555 -13.047 1.00 95.12 267 SER A O 1
ATOM 2125 N N . SER A 1 268 ? 11.675 10.841 -14.843 1.00 96.31 268 SER A N 1
ATOM 2126 C CA . SER A 1 268 ? 10.431 11.546 -14.513 1.00 96.31 268 SER A CA 1
ATOM 2127 C C . SER A 1 268 ? 9.766 10.990 -13.250 1.00 96.31 268 SER A C 1
ATOM 2129 O O . SER A 1 268 ? 9.050 11.718 -12.574 1.00 96.31 268 SER A O 1
ATOM 21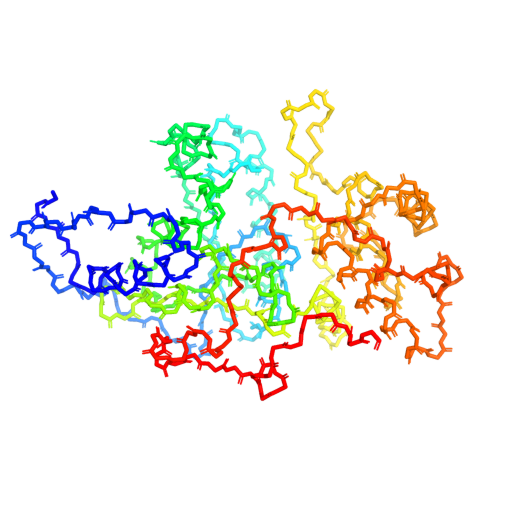31 N N . TYR A 1 269 ? 10.057 9.735 -12.892 1.00 96.44 269 TYR A N 1
ATOM 2132 C CA . TYR A 1 269 ? 9.497 9.044 -11.725 1.00 96.44 269 TYR A CA 1
ATOM 2133 C C . TYR A 1 269 ? 10.498 8.906 -10.566 1.00 96.44 269 TYR A C 1
ATOM 2135 O O . TYR A 1 269 ? 10.221 8.232 -9.572 1.00 96.44 269 TYR A O 1
ATOM 2143 N N . GLY A 1 270 ? 11.670 9.547 -10.662 1.00 93.12 270 GLY A N 1
ATOM 2144 C CA . GLY A 1 270 ? 12.682 9.540 -9.602 1.00 93.12 270 GLY A CA 1
ATOM 2145 C C . GLY A 1 270 ? 13.696 8.395 -9.665 1.00 93.12 270 GLY A C 1
ATOM 2146 O O . GLY A 1 270 ? 14.292 8.055 -8.638 1.00 93.12 270 GLY A O 1
ATOM 2147 N N . PHE A 1 271 ? 13.888 7.782 -10.834 1.00 92.62 271 PHE A N 1
ATOM 2148 C CA . PHE A 1 271 ? 14.946 6.799 -11.080 1.00 92.62 271 PHE A CA 1
ATOM 2149 C C . PHE A 1 271 ? 16.093 7.442 -11.865 1.00 92.62 271 PHE A C 1
ATOM 2151 O O . PHE A 1 271 ? 15.893 7.943 -12.967 1.00 92.62 271 PHE A O 1
ATOM 2158 N N . ASN A 1 272 ? 17.295 7.424 -11.289 1.00 89.88 272 ASN A N 1
ATOM 2159 C CA . ASN A 1 272 ? 18.451 8.135 -11.849 1.00 89.88 272 ASN A CA 1
ATOM 2160 C C . ASN A 1 272 ? 19.352 7.254 -12.725 1.00 89.88 272 ASN A C 1
ATOM 2162 O O . ASN A 1 272 ? 20.179 7.788 -13.455 1.00 89.88 272 ASN A O 1
ATOM 2166 N N . SER A 1 273 ? 19.218 5.929 -12.638 1.00 90.19 273 SER A N 1
ATOM 2167 C CA . SER A 1 273 ? 19.938 4.996 -13.511 1.00 90.19 273 SER A CA 1
ATOM 2168 C C . SER A 1 273 ? 19.203 4.814 -14.835 1.00 90.19 273 SER A C 1
ATOM 2170 O O . SER A 1 273 ? 17.974 4.914 -14.895 1.00 90.19 273 SER A O 1
ATOM 2172 N N . SER A 1 274 ? 19.957 4.521 -15.888 1.00 93.31 274 SER A N 1
ATOM 2173 C CA . SER A 1 274 ? 19.408 4.200 -17.202 1.00 93.31 274 SER A CA 1
ATOM 2174 C C . SER A 1 274 ? 18.688 2.849 -17.209 1.00 93.31 274 SER A C 1
ATOM 2176 O O . SER A 1 274 ? 18.943 1.971 -16.382 1.00 93.31 274 SER A O 1
ATOM 2178 N N . GLU A 1 275 ? 17.799 2.670 -18.186 1.00 94.94 275 GLU A N 1
ATOM 2179 C CA . GLU A 1 275 ? 17.101 1.404 -18.426 1.00 94.94 275 GLU A CA 1
ATOM 2180 C C . GLU A 1 275 ? 18.082 0.235 -18.596 1.00 94.94 275 GLU A C 1
ATOM 2182 O O . GLU A 1 275 ? 17.924 -0.798 -17.949 1.00 94.94 275 GLU A O 1
ATOM 2187 N N . THR A 1 276 ? 19.130 0.415 -19.406 1.00 95.88 276 THR A N 1
ATOM 2188 C CA . THR A 1 276 ? 20.134 -0.621 -19.678 1.00 95.88 276 THR A CA 1
ATOM 2189 C C . THR A 1 276 ? 20.882 -1.046 -18.416 1.00 95.88 276 THR A C 1
ATOM 2191 O O . THR A 1 276 ? 21.012 -2.243 -18.171 1.00 95.88 276 THR A O 1
ATOM 2194 N N . GLU A 1 277 ? 21.318 -0.097 -17.580 1.00 95.00 277 GLU A N 1
ATOM 2195 C CA . GLU A 1 277 ? 22.012 -0.401 -16.317 1.00 95.00 277 GLU A CA 1
ATOM 2196 C C . GLU A 1 277 ? 21.119 -1.195 -15.357 1.00 95.00 277 GLU A C 1
ATOM 2198 O O . GLU A 1 277 ? 21.544 -2.195 -14.775 1.00 95.00 277 GLU A O 1
ATOM 2203 N N . ILE A 1 278 ? 19.861 -0.770 -15.200 1.00 95.12 278 ILE A N 1
ATOM 2204 C CA . ILE A 1 278 ? 18.893 -1.459 -14.338 1.00 95.12 278 ILE A CA 1
ATOM 2205 C C . ILE A 1 278 ? 18.592 -2.852 -14.885 1.00 95.12 278 ILE A C 1
ATOM 2207 O O . ILE A 1 278 ? 18.517 -3.807 -14.108 1.00 95.12 278 ILE A O 1
ATOM 2211 N N . SER A 1 279 ? 18.432 -2.974 -16.202 1.00 96.81 279 SER A N 1
ATOM 2212 C CA . SER A 1 279 ? 18.107 -4.239 -16.848 1.00 96.81 279 SER A CA 1
ATOM 2213 C C . SER A 1 279 ? 19.248 -5.244 -16.727 1.00 96.81 279 SER A C 1
ATOM 2215 O O . SER A 1 279 ? 19.016 -6.385 -16.328 1.00 96.81 279 SER A O 1
ATOM 2217 N N . GLN A 1 280 ? 20.490 -4.814 -16.960 1.00 96.19 280 GLN A N 1
ATOM 2218 C CA . GLN A 1 280 ? 21.670 -5.657 -16.780 1.00 96.19 280 GLN A CA 1
ATOM 2219 C C . GLN A 1 280 ? 21.801 -6.133 -15.327 1.00 96.19 280 GLN A C 1
ATOM 2221 O O . GLN A 1 280 ? 21.912 -7.333 -15.081 1.00 96.19 280 GLN A O 1
ATOM 2226 N N . ALA A 1 281 ? 21.688 -5.224 -14.355 1.00 94.12 281 ALA A N 1
ATOM 2227 C CA . ALA A 1 281 ? 21.758 -5.580 -12.937 1.00 94.12 281 ALA A CA 1
ATOM 2228 C C . ALA A 1 281 ? 20.607 -6.501 -12.490 1.00 94.12 281 ALA A C 1
ATOM 2230 O O . ALA A 1 281 ? 20.760 -7.310 -11.570 1.00 94.12 281 ALA A O 1
ATOM 2231 N N . ALA A 1 282 ? 19.425 -6.374 -13.099 1.00 94.94 282 ALA A N 1
ATOM 2232 C CA . ALA A 1 282 ? 18.311 -7.289 -12.876 1.00 94.94 282 ALA A CA 1
ATOM 2233 C C . ALA A 1 282 ? 18.602 -8.675 -13.446 1.00 94.94 282 ALA A C 1
ATOM 2235 O O . ALA A 1 282 ? 18.442 -9.662 -12.728 1.00 94.94 282 ALA A O 1
ATOM 2236 N N . HIS A 1 283 ? 19.071 -8.736 -14.690 1.00 95.69 283 HIS A N 1
ATOM 2237 C CA . HIS A 1 283 ? 19.400 -9.974 -15.376 1.00 95.69 283 HIS A CA 1
ATOM 2238 C C . HIS A 1 283 ? 20.474 -10.764 -14.619 1.00 95.69 283 HIS A C 1
ATOM 2240 O O . HIS A 1 283 ? 20.250 -11.920 -14.259 1.00 95.69 283 HIS A O 1
ATOM 2246 N N . GLU A 1 284 ? 21.594 -10.120 -14.281 1.00 94.50 284 GLU A N 1
ATOM 2247 C CA . GLU A 1 284 ? 22.690 -10.736 -13.526 1.00 94.50 284 GLU A CA 1
ATOM 2248 C C . GLU A 1 284 ? 22.209 -11.286 -12.179 1.00 94.50 284 GLU A C 1
ATOM 2250 O O . GLU A 1 284 ? 22.531 -12.417 -11.812 1.00 94.50 284 GLU A O 1
ATOM 2255 N N . TYR A 1 285 ? 21.387 -10.526 -11.451 1.00 91.88 285 TYR A N 1
ATOM 2256 C CA . TYR A 1 285 ? 20.852 -10.982 -10.173 1.00 91.88 285 TYR A CA 1
ATOM 2257 C C . TYR A 1 285 ? 19.911 -12.176 -10.324 1.00 91.88 285 TYR A C 1
ATOM 2259 O O . TYR A 1 285 ? 20.012 -13.120 -9.544 1.00 91.88 285 TYR A O 1
ATOM 2267 N N . VAL A 1 286 ? 19.004 -12.144 -11.302 1.00 92.69 286 VAL A N 1
ATOM 2268 C CA . VAL A 1 286 ? 18.038 -13.225 -11.543 1.00 92.69 286 VAL A CA 1
ATOM 2269 C C . VAL A 1 286 ? 18.746 -14.524 -11.930 1.00 92.69 286 VAL A C 1
ATOM 2271 O O . VAL A 1 286 ? 18.357 -15.579 -11.435 1.00 92.69 286 VAL A O 1
ATOM 2274 N N . LEU A 1 287 ? 19.799 -14.460 -12.749 1.00 90.88 287 LEU A N 1
ATOM 2275 C CA . LEU A 1 287 ? 20.553 -15.647 -13.168 1.00 90.88 287 LEU A CA 1
ATOM 2276 C C . LEU A 1 287 ? 21.313 -16.317 -12.018 1.00 90.88 287 LEU A C 1
ATOM 2278 O O . LEU A 1 287 ? 21.397 -17.542 -11.966 1.00 90.88 287 LEU A O 1
ATOM 2282 N N . HIS A 1 288 ? 21.859 -15.526 -11.094 1.00 90.31 288 HIS A N 1
ATOM 2283 C CA . HIS A 1 288 ? 22.748 -16.037 -10.046 1.00 90.31 288 HIS A CA 1
ATOM 2284 C C . HIS A 1 288 ? 22.065 -16.239 -8.691 1.00 90.31 288 HIS A C 1
ATOM 2286 O O . HIS A 1 288 ? 22.695 -16.729 -7.757 1.00 90.31 288 HIS A O 1
ATOM 2292 N N . ASN A 1 289 ? 20.790 -15.865 -8.548 1.00 88.06 289 ASN A N 1
ATOM 2293 C CA . ASN A 1 289 ? 20.082 -15.945 -7.273 1.00 88.06 289 ASN A CA 1
ATOM 2294 C C . ASN A 1 289 ? 18.718 -16.608 -7.436 1.00 88.06 289 ASN A C 1
ATOM 2296 O O . ASN A 1 289 ? 17.927 -16.261 -8.314 1.00 88.06 289 ASN A O 1
ATOM 2300 N N . LYS A 1 290 ? 18.391 -17.506 -6.505 1.00 85.00 290 LYS A N 1
ATOM 2301 C CA . LYS A 1 290 ? 17.016 -17.979 -6.348 1.00 85.00 290 LYS A CA 1
ATOM 2302 C C . LYS A 1 290 ? 16.122 -16.825 -5.887 1.00 85.00 290 LYS A C 1
ATOM 2304 O O . LYS A 1 290 ? 16.534 -15.970 -5.105 1.00 85.00 290 LYS A O 1
ATOM 2309 N N . GLN A 1 291 ? 14.886 -16.816 -6.366 1.00 84.50 291 GLN A N 1
ATOM 2310 C CA . GLN A 1 291 ? 13.913 -15.761 -6.109 1.00 84.50 291 GLN A CA 1
ATOM 2311 C C . GLN A 1 291 ? 12.926 -16.203 -5.027 1.00 84.50 291 GLN A C 1
ATOM 2313 O O . GLN A 1 291 ? 12.505 -17.359 -4.981 1.00 84.50 291 GLN A O 1
ATOM 2318 N N . GLY A 1 292 ? 12.529 -15.281 -4.149 1.00 80.75 292 GLY A N 1
ATOM 2319 C CA . GLY A 1 292 ? 11.397 -15.546 -3.259 1.00 80.75 292 GLY A CA 1
ATOM 2320 C C . GLY A 1 292 ? 10.099 -15.648 -4.067 1.00 80.75 292 GLY A C 1
ATOM 2321 O O . GLY A 1 292 ? 9.994 -15.025 -5.123 1.00 80.75 292 GLY A O 1
ATOM 2322 N N . HIS A 1 293 ? 9.090 -16.364 -3.561 1.00 79.56 293 HIS A N 1
ATOM 2323 C CA . HIS A 1 293 ? 7.804 -16.547 -4.258 1.00 79.56 293 HIS A CA 1
ATOM 2324 C C . HIS A 1 293 ? 7.206 -15.229 -4.781 1.00 79.56 293 HIS A C 1
ATOM 2326 O O . HIS A 1 293 ? 6.813 -15.140 -5.939 1.00 79.56 293 HIS A O 1
ATOM 2332 N N . TRP A 1 294 ? 7.182 -14.178 -3.951 1.00 83.25 294 TRP A N 1
ATOM 2333 C CA . TRP A 1 294 ? 6.682 -12.860 -4.358 1.00 83.25 294 TRP A CA 1
ATOM 2334 C C . TRP A 1 294 ? 7.490 -12.259 -5.520 1.00 83.25 294 TRP A C 1
ATOM 2336 O O . TRP A 1 294 ? 6.911 -11.725 -6.460 1.00 83.25 294 TRP A O 1
ATOM 2346 N N . GLN A 1 295 ? 8.821 -12.372 -5.491 1.00 86.81 295 GLN A N 1
ATOM 2347 C CA . GLN A 1 295 ? 9.688 -11.829 -6.542 1.00 86.81 295 GLN A CA 1
ATOM 2348 C C . GLN A 1 295 ? 9.503 -12.585 -7.858 1.00 86.81 295 GLN A C 1
ATOM 2350 O O . GLN A 1 295 ? 9.319 -11.955 -8.893 1.00 86.81 295 GLN A O 1
ATOM 2355 N N . ALA A 1 296 ? 9.501 -13.919 -7.811 1.00 87.12 296 ALA A N 1
ATOM 2356 C CA . ALA A 1 296 ? 9.272 -14.753 -8.987 1.00 87.12 296 ALA A CA 1
ATOM 2357 C C . ALA A 1 296 ? 7.907 -14.468 -9.624 1.00 87.12 296 ALA A C 1
ATOM 2359 O O . ALA A 1 296 ? 7.819 -14.328 -10.839 1.00 87.12 296 ALA A O 1
ATOM 2360 N N . TRP A 1 297 ? 6.865 -14.304 -8.804 1.00 85.94 297 TRP A N 1
ATOM 2361 C CA . TRP A 1 297 ? 5.528 -13.979 -9.289 1.00 85.94 297 TRP A CA 1
ATOM 2362 C C . TRP A 1 297 ? 5.468 -12.603 -9.975 1.00 85.94 297 TRP A C 1
ATOM 2364 O O . TRP A 1 297 ? 4.902 -12.490 -11.057 1.00 85.94 297 TRP A O 1
ATOM 2374 N N . ASN A 1 298 ? 6.106 -11.570 -9.410 1.00 89.62 298 ASN A N 1
ATOM 2375 C CA . ASN A 1 298 ? 6.161 -10.249 -10.053 1.00 89.62 298 ASN A CA 1
ATOM 2376 C C . ASN A 1 298 ? 6.954 -10.284 -11.374 1.00 89.62 298 ASN A C 1
ATOM 2378 O O . ASN A 1 298 ? 6.567 -9.625 -12.334 1.00 89.62 298 ASN A O 1
ATOM 2382 N N . TRP A 1 299 ? 8.041 -11.058 -11.453 1.00 93.38 299 TRP A N 1
ATOM 2383 C CA . TRP A 1 299 ? 8.763 -11.248 -12.714 1.00 93.38 299 TRP A CA 1
ATOM 2384 C C . TRP A 1 299 ? 7.942 -12.003 -13.758 1.00 93.38 299 TRP A C 1
ATOM 2386 O O . TRP A 1 299 ? 7.967 -11.639 -14.931 1.00 93.38 299 TRP A O 1
ATOM 2396 N N . TYR A 1 300 ? 7.208 -13.030 -13.335 1.00 90.81 300 TYR A N 1
ATOM 2397 C CA . TYR A 1 300 ? 6.300 -13.773 -14.200 1.00 90.81 300 TYR A CA 1
ATOM 2398 C C . TYR A 1 300 ? 5.176 -12.884 -14.755 1.00 90.81 300 TYR A C 1
ATOM 2400 O O . TYR A 1 300 ? 4.873 -12.952 -15.947 1.00 90.81 300 TYR A O 1
ATOM 2408 N N . ASP A 1 301 ? 4.594 -12.018 -13.921 1.00 91.25 301 ASP A N 1
ATOM 2409 C CA . ASP A 1 301 ? 3.604 -11.027 -14.356 1.00 91.25 301 ASP A CA 1
ATOM 2410 C C . ASP A 1 301 ? 4.206 -10.085 -15.410 1.00 91.25 301 ASP A C 1
ATOM 2412 O O . ASP A 1 301 ? 3.689 -10.016 -16.523 1.00 91.25 301 ASP A O 1
ATOM 2416 N N . ILE A 1 302 ? 5.374 -9.482 -15.142 1.00 94.88 302 ILE A N 1
ATOM 2417 C CA . ILE A 1 302 ? 6.090 -8.652 -16.129 1.00 94.88 302 ILE A CA 1
ATOM 2418 C C . ILE A 1 302 ? 6.327 -9.428 -17.432 1.00 94.88 302 ILE A C 1
ATOM 2420 O O . ILE A 1 302 ? 6.018 -8.923 -18.509 1.00 94.88 302 ILE A O 1
ATOM 2424 N N . GLN A 1 303 ? 6.833 -10.663 -17.361 1.00 95.62 303 GLN A N 1
ATOM 2425 C CA . GLN A 1 303 ? 7.069 -11.494 -18.543 1.00 95.62 303 GLN A CA 1
ATOM 2426 C C . GLN A 1 303 ? 5.787 -11.711 -19.354 1.00 95.62 303 GLN A C 1
ATOM 2428 O O . GLN A 1 303 ? 5.815 -11.622 -20.581 1.00 95.62 303 GLN A O 1
ATOM 2433 N N . THR A 1 304 ? 4.673 -12.006 -18.686 1.00 93.38 304 THR A N 1
ATOM 2434 C CA . THR A 1 304 ? 3.376 -12.240 -19.334 1.00 93.38 304 THR A CA 1
ATOM 2435 C C . THR A 1 304 ? 2.903 -10.992 -20.071 1.00 93.38 304 THR A C 1
ATOM 2437 O O . THR A 1 304 ? 2.462 -11.091 -21.214 1.00 93.38 304 THR A O 1
ATOM 2440 N N . ARG A 1 305 ? 3.076 -9.809 -19.470 1.00 95.00 305 ARG A N 1
ATOM 2441 C CA . ARG A 1 305 ? 2.758 -8.532 -20.122 1.00 95.00 305 ARG A CA 1
ATOM 2442 C C . ARG A 1 305 ? 3.650 -8.280 -21.329 1.00 95.00 305 ARG A C 1
ATOM 2444 O O . ARG A 1 305 ? 3.121 -8.012 -22.401 1.00 95.00 305 ARG A O 1
ATOM 2451 N N . LEU A 1 306 ? 4.965 -8.472 -21.203 1.00 96.62 306 LEU A N 1
ATOM 2452 C CA . LEU A 1 306 ? 5.904 -8.315 -22.320 1.00 96.62 306 LEU A CA 1
ATOM 2453 C C . LEU A 1 306 ? 5.578 -9.250 -23.497 1.00 96.62 306 LEU A C 1
ATOM 2455 O O . LEU A 1 306 ? 5.656 -8.824 -24.642 1.00 96.62 306 LEU A O 1
ATOM 2459 N N . LYS A 1 307 ? 5.160 -10.498 -23.239 1.00 95.62 307 LYS A N 1
ATOM 2460 C CA . LYS A 1 307 ? 4.735 -11.447 -24.292 1.00 95.62 307 LYS A CA 1
ATOM 2461 C C . LYS A 1 307 ? 3.518 -10.968 -25.090 1.00 95.62 307 LYS A C 1
ATOM 2463 O O . LYS A 1 307 ? 3.331 -11.423 -26.212 1.00 95.62 307 LYS A O 1
ATOM 2468 N N . SER A 1 308 ? 2.692 -10.096 -24.511 1.00 94.75 308 SER A N 1
ATOM 2469 C CA . SER A 1 308 ? 1.508 -9.529 -25.169 1.00 94.75 308 SER A CA 1
ATOM 2470 C C . SER A 1 308 ? 1.767 -8.207 -25.898 1.00 94.75 308 SER A C 1
ATOM 2472 O O . SER A 1 308 ? 0.857 -7.684 -26.534 1.00 94.75 308 SER A O 1
ATOM 2474 N N . MET A 1 309 ? 2.979 -7.652 -25.804 1.00 95.00 309 MET A N 1
ATOM 2475 C CA . MET A 1 309 ? 3.330 -6.393 -26.464 1.00 95.00 309 MET A CA 1
ATOM 2476 C C . MET A 1 309 ? 3.718 -6.628 -27.925 1.00 95.00 309 MET A C 1
ATOM 2478 O O . MET A 1 309 ? 4.402 -7.601 -28.237 1.00 95.00 309 MET A O 1
ATOM 2482 N N . GLU A 1 310 ? 3.336 -5.699 -28.805 1.00 93.50 310 GLU A N 1
ATOM 2483 C CA . GLU A 1 310 ? 3.760 -5.709 -30.214 1.00 93.50 310 GLU A CA 1
ATOM 2484 C C . GLU A 1 310 ? 5.280 -5.543 -30.345 1.00 93.50 310 GLU A C 1
ATOM 2486 O O . GLU A 1 310 ? 5.929 -6.255 -31.111 1.00 93.50 310 GLU A O 1
ATOM 2491 N N . GLU A 1 311 ? 5.857 -4.638 -29.549 1.00 94.38 311 GLU A N 1
ATOM 2492 C CA . GLU A 1 311 ? 7.292 -4.390 -29.497 1.00 94.38 311 GLU A CA 1
ATOM 2493 C C . GLU A 1 311 ? 7.793 -4.410 -28.049 1.00 94.38 311 GLU A C 1
ATOM 2495 O O . GLU A 1 311 ? 7.302 -3.690 -27.180 1.00 94.38 311 GLU A O 1
ATOM 2500 N N . VAL A 1 312 ? 8.800 -5.249 -27.793 1.00 96.06 312 VAL A N 1
ATOM 2501 C CA . VAL A 1 312 ? 9.466 -5.352 -26.490 1.00 96.06 312 VAL A CA 1
ATOM 2502 C C . VAL A 1 312 ? 10.810 -4.625 -26.554 1.00 96.06 312 VAL A C 1
ATOM 2504 O O . VAL A 1 312 ? 11.639 -4.993 -27.402 1.00 96.06 312 VAL A O 1
ATOM 2507 N N . PRO A 1 313 ? 11.082 -3.665 -25.642 1.00 95.44 313 PRO A N 1
ATOM 2508 C CA . PRO A 1 313 ? 12.367 -2.977 -25.580 1.00 95.44 313 PRO A CA 1
ATOM 2509 C C . PRO A 1 313 ? 13.535 -3.962 -25.553 1.00 95.44 313 PRO A C 1
ATOM 2511 O O . PRO A 1 313 ? 13.514 -4.956 -24.822 1.00 95.44 313 PRO A O 1
ATOM 2514 N N . ALA A 1 314 ? 14.577 -3.691 -26.343 1.00 96.38 314 ALA A N 1
ATOM 2515 C CA . ALA A 1 314 ? 15.713 -4.602 -26.498 1.00 96.38 314 ALA A CA 1
ATOM 2516 C C . ALA A 1 314 ? 16.361 -4.971 -25.154 1.00 96.38 314 ALA A C 1
ATOM 2518 O O . ALA A 1 314 ? 16.728 -6.129 -24.950 1.00 96.38 314 ALA A O 1
ATOM 2519 N N . SER A 1 315 ? 16.430 -4.014 -24.224 1.00 96.00 315 SER A N 1
ATOM 2520 C CA . SER A 1 315 ? 16.984 -4.223 -22.888 1.00 96.00 315 SER A CA 1
ATOM 2521 C C . SER A 1 315 ? 16.186 -5.245 -22.066 1.00 96.00 315 SER A C 1
ATOM 2523 O O . SER A 1 315 ? 16.761 -5.871 -21.184 1.00 96.00 315 SER A O 1
ATOM 2525 N N . LEU A 1 316 ? 14.894 -5.449 -22.344 1.00 97.06 316 LEU A N 1
ATOM 2526 C CA . LEU A 1 316 ? 13.985 -6.299 -21.566 1.00 97.06 316 LEU A CA 1
ATOM 2527 C C . LEU A 1 316 ? 13.806 -7.698 -22.164 1.00 97.06 316 LEU A C 1
ATOM 2529 O O . LEU A 1 316 ? 13.218 -8.567 -21.521 1.00 97.06 316 LEU A O 1
ATOM 2533 N N . LYS A 1 317 ? 14.325 -7.957 -23.371 1.00 97.12 317 LYS A N 1
ATOM 2534 C CA . LYS A 1 317 ? 14.123 -9.233 -24.083 1.00 97.12 317 LYS A CA 1
ATOM 2535 C C . LYS A 1 317 ? 14.623 -10.456 -23.310 1.00 97.12 317 LYS A C 1
ATOM 2537 O O . LYS A 1 317 ? 14.050 -11.530 -23.468 1.00 97.12 317 LYS A O 1
ATOM 2542 N N . TRP A 1 318 ? 15.626 -10.310 -22.437 1.00 96.94 318 TRP A N 1
ATOM 2543 C CA . TRP A 1 318 ? 16.093 -11.414 -21.588 1.00 96.94 318 TRP A CA 1
ATOM 2544 C C . TRP A 1 318 ? 14.975 -11.967 -20.693 1.00 96.94 318 TRP A C 1
ATOM 2546 O O . TRP A 1 318 ? 14.916 -13.177 -20.481 1.00 96.94 318 TRP A O 1
ATOM 2556 N N . ILE A 1 319 ? 14.038 -11.121 -20.242 1.00 96.69 319 ILE A N 1
ATOM 2557 C CA . ILE A 1 319 ? 12.907 -11.524 -19.394 1.00 96.69 319 ILE A CA 1
ATOM 2558 C C . ILE A 1 319 ? 12.062 -12.583 -20.106 1.00 96.69 319 ILE A C 1
ATOM 2560 O O . ILE A 1 319 ? 11.589 -13.513 -19.462 1.00 96.69 319 ILE A O 1
ATOM 2564 N N . LEU A 1 320 ? 11.916 -12.505 -21.433 1.00 96.44 320 LEU A N 1
ATOM 2565 C CA . LEU A 1 320 ? 11.140 -13.467 -22.226 1.00 96.44 320 LEU A CA 1
ATOM 2566 C C . LEU A 1 320 ? 11.765 -14.869 -22.260 1.00 96.44 320 LEU A C 1
ATOM 2568 O O . LEU A 1 320 ? 11.048 -15.846 -22.459 1.00 96.44 320 LEU A O 1
ATOM 2572 N N . SER A 1 321 ? 13.082 -14.963 -22.065 1.00 93.75 321 SER A N 1
ATOM 2573 C CA . SER A 1 321 ? 13.841 -16.218 -22.158 1.00 93.75 321 SER A CA 1
ATOM 2574 C C . SER A 1 321 ? 13.954 -16.986 -20.839 1.00 93.75 321 SER A C 1
ATOM 2576 O O . SER A 1 321 ? 14.378 -18.140 -20.836 1.00 93.75 321 SER A O 1
ATOM 2578 N N . ILE A 1 322 ? 13.585 -16.365 -19.715 1.00 92.38 322 ILE A N 1
ATOM 2579 C CA . ILE A 1 322 ? 13.754 -16.952 -18.385 1.00 92.38 322 ILE A CA 1
ATOM 2580 C C . ILE A 1 322 ? 12.495 -17.685 -17.934 1.00 92.38 322 ILE A C 1
ATOM 2582 O O . ILE A 1 322 ? 11.397 -17.140 -17.928 1.00 92.38 322 ILE A O 1
ATOM 2586 N N . ASP A 1 323 ? 12.661 -18.911 -17.452 1.00 88.75 323 ASP A N 1
ATOM 2587 C CA . ASP A 1 323 ? 11.593 -19.637 -16.773 1.00 88.75 323 ASP A CA 1
ATOM 2588 C C . ASP A 1 323 ? 11.545 -19.264 -15.280 1.00 88.75 323 ASP A C 1
ATOM 2590 O O . ASP A 1 323 ? 12.190 -19.889 -14.434 1.00 88.75 323 ASP A O 1
ATOM 2594 N N . PHE A 1 324 ? 10.784 -18.217 -14.946 1.00 87.00 324 PHE A N 1
ATOM 2595 C CA . PHE A 1 324 ? 10.665 -17.730 -13.566 1.00 87.00 324 PHE A CA 1
ATOM 2596 C C . PHE A 1 324 ? 9.995 -18.731 -12.613 1.00 87.00 324 PHE A C 1
ATOM 2598 O O . PHE A 1 324 ? 10.206 -18.629 -11.402 1.00 87.00 324 PHE A O 1
ATOM 2605 N N . THR A 1 325 ? 9.256 -19.722 -13.128 1.00 74.56 325 THR A N 1
ATOM 2606 C CA . THR A 1 325 ? 8.626 -20.766 -12.299 1.00 74.56 325 THR A CA 1
ATOM 2607 C C . THR A 1 325 ? 9.671 -21.688 -11.663 1.00 74.56 325 THR A C 1
ATOM 2609 O O . THR A 1 325 ? 9.513 -22.123 -10.526 1.00 74.56 325 THR A O 1
ATOM 2612 N N . LYS A 1 326 ? 10.817 -21.889 -12.328 1.00 80.50 326 LYS A N 1
ATOM 2613 C CA . LYS A 1 326 ? 11.930 -22.732 -11.847 1.00 80.50 326 LYS A CA 1
ATOM 2614 C C . LYS A 1 326 ? 12.930 -22.003 -10.945 1.00 80.50 326 LYS A C 1
ATOM 2616 O O . LYS A 1 326 ? 13.868 -22.609 -10.409 1.00 80.50 326 LYS A O 1
ATOM 2621 N N . LEU A 1 327 ? 12.766 -20.691 -10.773 1.00 78.56 327 LEU A N 1
ATOM 2622 C CA . LEU A 1 327 ? 13.683 -19.855 -9.994 1.00 78.56 327 LEU A CA 1
ATOM 2623 C C . LEU A 1 327 ? 13.257 -19.665 -8.537 1.00 78.56 327 LEU A C 1
ATOM 2625 O O . LEU A 1 327 ? 14.042 -19.130 -7.751 1.00 78.56 327 LEU A O 1
ATOM 2629 N N . THR A 1 328 ? 12.071 -20.130 -8.142 1.00 74.69 328 THR A N 1
ATOM 2630 C CA . THR A 1 328 ? 11.627 -20.065 -6.746 1.00 74.69 328 THR A CA 1
ATOM 2631 C C . THR A 1 328 ? 12.408 -21.034 -5.865 1.00 74.69 328 THR A C 1
ATOM 2633 O O . THR A 1 328 ? 12.554 -22.205 -6.210 1.00 74.69 328 THR A O 1
ATOM 2636 N N . TYR A 1 329 ? 12.886 -20.582 -4.704 1.00 69.06 329 TYR A N 1
ATOM 2637 C CA . TYR A 1 329 ? 13.317 -21.499 -3.643 1.00 69.06 329 TYR A CA 1
ATOM 2638 C C . TYR A 1 329 ? 12.160 -21.794 -2.687 1.00 69.06 329 TYR A C 1
ATOM 2640 O O . TYR A 1 329 ? 11.332 -20.921 -2.411 1.00 69.06 329 TYR A O 1
ATOM 2648 N N . ALA A 1 330 ? 12.130 -23.014 -2.146 1.00 56.47 330 ALA A N 1
ATOM 2649 C CA . ALA A 1 330 ? 11.267 -23.341 -1.023 1.00 56.47 330 ALA A CA 1
ATOM 2650 C C . ALA A 1 330 ? 11.730 -22.530 0.194 1.00 56.47 330 ALA A C 1
ATOM 2652 O O . ALA A 1 330 ? 12.853 -22.684 0.672 1.00 56.47 330 ALA A O 1
ATOM 2653 N N . ASN A 1 331 ? 10.883 -21.629 0.676 1.00 55.28 331 ASN A N 1
ATOM 2654 C CA . ASN A 1 331 ? 11.055 -20.981 1.968 1.00 55.28 331 ASN A CA 1
ATOM 2655 C C . ASN A 1 331 ? 9.945 -21.452 2.914 1.00 55.28 331 ASN A C 1
ATOM 2657 O O . ASN A 1 331 ? 8.915 -21.954 2.464 1.00 55.28 331 ASN A O 1
ATOM 2661 N N . ASN A 1 332 ? 10.119 -21.238 4.221 1.00 49.31 332 ASN A N 1
ATOM 2662 C CA . ASN A 1 332 ? 9.100 -21.559 5.236 1.00 49.31 332 ASN A CA 1
ATOM 2663 C C . ASN A 1 332 ? 7.756 -20.833 5.016 1.00 49.31 332 ASN A C 1
ATOM 2665 O O . ASN A 1 332 ? 6.798 -21.078 5.738 1.00 49.31 332 ASN A O 1
ATOM 2669 N N . TYR A 1 333 ? 7.680 -19.921 4.043 1.00 53.19 333 TYR A N 1
ATOM 2670 C CA . TYR A 1 333 ? 6.460 -19.220 3.666 1.00 53.19 333 TYR A CA 1
ATOM 2671 C C . TYR A 1 333 ? 5.647 -19.965 2.600 1.00 53.19 333 TYR A C 1
ATOM 2673 O O . TYR A 1 333 ? 4.443 -19.745 2.501 1.00 53.19 333 TYR A O 1
ATOM 2681 N N . GLY A 1 334 ? 6.264 -20.869 1.832 1.00 51.94 334 GLY A N 1
ATOM 2682 C CA . GLY A 1 334 ? 5.572 -21.712 0.853 1.00 51.94 334 GLY A CA 1
ATOM 2683 C C . GLY A 1 334 ? 4.648 -22.759 1.483 1.00 51.94 334 GLY A C 1
ATOM 2684 O O . GLY A 1 334 ? 3.713 -23.203 0.825 1.00 51.94 334 GLY A O 1
ATOM 2685 N N . THR A 1 335 ? 4.876 -23.112 2.751 1.00 55.06 335 THR A N 1
ATOM 2686 C CA . THR A 1 335 ? 4.100 -24.109 3.510 1.00 55.06 335 THR A CA 1
ATOM 2687 C C . THR A 1 335 ? 2.999 -23.502 4.384 1.00 55.06 335 THR A C 1
ATOM 2689 O O . THR A 1 335 ? 2.239 -24.245 5.003 1.00 55.06 335 THR A O 1
ATOM 2692 N N . ARG A 1 336 ? 2.892 -22.168 4.462 1.00 65.94 336 ARG A N 1
ATOM 2693 C CA . ARG A 1 336 ? 1.882 -21.505 5.297 1.00 65.94 336 ARG A CA 1
ATOM 2694 C C . ARG A 1 336 ? 0.505 -21.511 4.638 1.00 65.94 336 ARG A C 1
ATOM 2696 O O . ARG A 1 336 ? 0.425 -21.343 3.416 1.00 65.94 336 ARG A O 1
ATOM 2703 N N . PRO A 1 337 ? -0.581 -21.606 5.429 1.00 65.94 337 PRO A N 1
ATOM 2704 C CA . PRO A 1 337 ? -1.922 -21.335 4.934 1.00 65.94 337 PRO A CA 1
ATOM 2705 C C . PRO A 1 337 ? -1.956 -19.958 4.279 1.00 65.94 337 PRO A C 1
ATOM 2707 O O . PRO A 1 337 ? -1.530 -18.968 4.866 1.00 65.94 337 PRO A O 1
ATOM 2710 N N . ARG A 1 338 ? -2.434 -19.893 3.039 1.00 73.94 338 ARG A N 1
ATOM 2711 C CA . ARG A 1 338 ? -2.579 -18.633 2.306 1.00 73.94 338 ARG A CA 1
ATOM 2712 C C . ARG A 1 338 ? -3.962 -18.044 2.538 1.00 73.94 338 ARG A C 1
ATOM 2714 O O . ARG A 1 338 ? -4.910 -18.777 2.831 1.00 73.94 338 ARG A O 1
ATOM 2721 N N . ALA A 1 339 ? -4.085 -16.733 2.348 1.00 74.56 339 ALA A N 1
ATOM 2722 C CA . ALA A 1 339 ? -5.347 -16.004 2.454 1.00 74.56 339 ALA A CA 1
ATOM 2723 C C . ALA A 1 339 ? -6.239 -16.248 1.215 1.00 74.56 339 ALA A C 1
ATOM 2725 O O . ALA A 1 339 ? -6.545 -15.336 0.453 1.00 74.56 339 ALA A O 1
ATOM 2726 N N . LEU A 1 340 ? -6.595 -17.511 0.968 1.00 80.19 340 LEU A N 1
ATOM 2727 C CA . LEU A 1 340 ? -7.426 -17.941 -0.158 1.00 80.19 340 LEU A CA 1
ATOM 2728 C C . LEU A 1 340 ? -8.905 -17.844 0.204 1.00 80.19 340 LEU A C 1
ATOM 2730 O O . LEU A 1 340 ? -9.294 -18.268 1.286 1.00 80.19 340 LEU A O 1
ATOM 2734 N N . TRP A 1 341 ? -9.737 -17.357 -0.714 1.00 80.00 341 TRP A N 1
ATOM 2735 C CA . TRP A 1 341 ? -11.168 -17.153 -0.470 1.00 80.00 341 TRP A CA 1
ATOM 2736 C C . TRP A 1 341 ? -11.886 -18.357 0.148 1.00 80.00 341 TRP A C 1
ATOM 2738 O O . TRP A 1 341 ? -12.578 -18.200 1.154 1.00 80.00 341 TRP A O 1
ATOM 2748 N N . ASP A 1 342 ? -11.675 -19.554 -0.400 1.00 81.56 342 ASP A N 1
ATOM 2749 C CA . ASP A 1 342 ? -12.346 -20.774 0.064 1.00 81.56 342 ASP A CA 1
ATOM 2750 C C . ASP A 1 342 ? -12.060 -21.090 1.537 1.00 81.56 342 ASP A C 1
ATOM 2752 O O . ASP A 1 342 ? -12.913 -21.637 2.233 1.00 81.56 342 ASP A O 1
ATOM 2756 N N . ASN A 1 343 ? -10.902 -20.662 2.046 1.00 83.12 343 ASN A N 1
ATOM 2757 C CA . ASN A 1 343 ? -10.538 -20.838 3.445 1.00 83.12 343 ASN A CA 1
ATOM 2758 C C . ASN A 1 343 ? -11.168 -19.785 4.363 1.00 83.12 343 ASN A C 1
ATOM 2760 O O . ASN A 1 343 ? -11.153 -19.981 5.571 1.00 83.12 343 ASN A O 1
ATOM 2764 N N . PHE A 1 344 ? -11.679 -18.660 3.857 1.00 88.00 344 PHE A N 1
ATOM 2765 C CA . PHE A 1 344 ? -12.101 -17.518 4.685 1.00 88.00 344 PHE A CA 1
ATOM 2766 C C . PHE A 1 344 ? -13.543 -17.058 4.443 1.00 88.00 344 PHE A C 1
ATOM 2768 O O . PHE A 1 344 ? -14.015 -16.181 5.163 1.00 88.00 344 PHE A O 1
ATOM 2775 N N . ARG A 1 345 ? -14.267 -17.647 3.485 1.00 87.50 345 ARG A N 1
ATOM 2776 C CA . ARG A 1 345 ? -15.632 -17.248 3.096 1.00 87.50 345 ARG A CA 1
ATOM 2777 C C . ARG A 1 345 ? -16.617 -17.121 4.266 1.00 87.50 345 ARG A C 1
ATOM 2779 O O . ARG A 1 345 ? -17.416 -16.192 4.281 1.00 87.50 345 ARG A O 1
ATOM 2786 N N . ASP A 1 346 ? -16.590 -18.042 5.223 1.00 91.38 346 ASP A N 1
ATOM 2787 C CA . ASP A 1 346 ? -17.482 -18.071 6.397 1.00 91.38 346 ASP A CA 1
ATOM 2788 C C . ASP A 1 346 ? -17.179 -16.973 7.429 1.00 91.38 346 ASP A C 1
ATOM 2790 O O . ASP A 1 346 ? -18.031 -16.655 8.257 1.00 91.38 346 ASP A O 1
ATOM 2794 N N . ILE A 1 347 ? -15.982 -16.386 7.376 1.00 92.12 347 ILE A N 1
ATOM 2795 C CA . ILE A 1 347 ? -15.534 -15.315 8.278 1.00 92.12 347 ILE A CA 1
ATOM 2796 C C . ILE A 1 347 ? -15.136 -14.041 7.527 1.00 92.12 347 ILE A C 1
ATOM 2798 O O . ILE A 1 347 ? -14.494 -13.166 8.107 1.00 92.12 347 ILE A O 1
ATOM 2802 N N . ALA A 1 348 ? -15.490 -13.923 6.249 1.00 91.06 348 ALA A N 1
ATOM 2803 C CA . ALA A 1 348 ? -15.165 -12.761 5.438 1.00 91.06 348 ALA A CA 1
ATOM 2804 C C . ALA A 1 348 ? -15.954 -11.517 5.896 1.00 91.06 348 ALA A C 1
ATOM 2806 O O . ALA A 1 348 ? -17.093 -11.642 6.360 1.00 91.06 348 ALA A O 1
ATOM 2807 N N . PRO A 1 349 ? -15.382 -10.307 5.766 1.00 92.00 349 PRO A N 1
ATOM 2808 C CA . PRO A 1 349 ? -16.144 -9.071 5.909 1.00 92.00 349 PRO A CA 1
ATOM 2809 C C . PRO A 1 349 ? -17.338 -9.039 4.948 1.00 92.00 349 PRO A C 1
ATOM 2811 O O . PRO A 1 349 ? -17.244 -9.504 3.813 1.00 92.00 349 PRO A O 1
ATOM 2814 N N . ALA A 1 350 ? -18.465 -8.485 5.398 1.00 86.00 350 ALA A N 1
ATOM 2815 C CA . ALA A 1 350 ? -19.724 -8.531 4.649 1.00 86.00 350 ALA A CA 1
ATOM 2816 C C . ALA A 1 350 ? -19.684 -7.758 3.318 1.00 86.00 350 ALA A C 1
ATOM 2818 O O . ALA A 1 350 ? -20.425 -8.082 2.395 1.00 86.00 350 ALA A O 1
ATOM 2819 N N . ASP A 1 351 ? -18.833 -6.739 3.223 1.00 84.75 351 ASP A N 1
ATOM 2820 C CA . ASP A 1 351 ? -18.635 -5.882 2.055 1.00 84.75 351 ASP A CA 1
ATOM 2821 C C . ASP A 1 351 ? -17.412 -6.281 1.210 1.00 84.75 351 ASP A C 1
ATOM 2823 O O . ASP A 1 351 ? -17.069 -5.578 0.258 1.00 84.75 351 ASP A O 1
ATOM 2827 N N . LEU A 1 352 ? -16.754 -7.406 1.524 1.00 86.88 352 LEU A N 1
ATOM 2828 C CA . LEU A 1 352 ? -15.612 -7.884 0.751 1.00 86.88 352 LEU A CA 1
ATOM 2829 C C . LEU A 1 352 ? -16.063 -8.412 -0.616 1.00 86.88 352 LEU A C 1
ATOM 2831 O O . LEU A 1 352 ? -16.767 -9.416 -0.718 1.00 86.88 352 LEU A O 1
ATOM 2835 N N . ILE A 1 353 ? -15.588 -7.760 -1.676 1.00 80.88 353 ILE A N 1
ATOM 2836 C CA . ILE A 1 353 ? -15.806 -8.178 -3.061 1.00 80.88 353 ILE A CA 1
ATOM 2837 C C . ILE A 1 353 ? -14.522 -8.816 -3.588 1.00 80.88 353 ILE A C 1
ATOM 2839 O O . ILE A 1 353 ? -13.462 -8.190 -3.585 1.00 80.88 353 ILE A O 1
ATOM 2843 N N . ILE A 1 354 ? -14.631 -10.051 -4.078 1.00 78.81 354 ILE A N 1
ATOM 2844 C CA . ILE A 1 354 ? -13.533 -10.763 -4.739 1.00 78.81 354 ILE A CA 1
ATOM 2845 C C . ILE A 1 354 ? -13.899 -10.970 -6.210 1.00 78.81 354 ILE A C 1
ATOM 2847 O O . ILE A 1 354 ? -14.981 -11.498 -6.490 1.00 78.81 354 ILE A O 1
ATOM 2851 N N . PRO A 1 355 ? -13.035 -10.577 -7.165 1.00 76.00 355 PRO A N 1
ATOM 2852 C CA . PRO A 1 355 ? -13.297 -10.839 -8.574 1.00 76.00 355 PRO A CA 1
ATOM 2853 C C . PRO A 1 355 ? -13.404 -12.346 -8.840 1.00 76.00 355 PRO A C 1
ATOM 2855 O O . PRO A 1 355 ? -12.662 -13.143 -8.264 1.00 76.00 355 PRO A O 1
ATOM 2858 N N . LYS A 1 356 ? -14.328 -12.741 -9.726 1.00 72.81 356 LYS A N 1
ATOM 2859 C CA . LYS A 1 356 ? -14.667 -14.154 -9.979 1.00 72.81 356 LYS A CA 1
ATOM 2860 C C . LYS A 1 356 ? -13.451 -15.014 -10.331 1.00 72.81 356 LYS A C 1
ATOM 2862 O O . LYS A 1 356 ? -13.373 -16.155 -9.880 1.00 72.81 356 LYS A O 1
ATOM 2867 N N . ASP A 1 357 ? -12.503 -14.447 -11.070 1.00 68.31 357 ASP A N 1
ATOM 2868 C CA . ASP A 1 357 ? -11.299 -15.141 -11.540 1.00 68.31 357 ASP A CA 1
ATOM 2869 C C . ASP A 1 357 ? -10.371 -15.563 -10.392 1.00 68.31 357 ASP A C 1
ATOM 2871 O O . ASP A 1 357 ? -9.616 -16.525 -10.515 1.00 68.31 357 ASP A O 1
ATOM 2875 N N . TYR A 1 358 ? -10.488 -14.913 -9.233 1.00 67.06 358 TYR A N 1
ATOM 2876 C CA . TYR A 1 358 ? -9.679 -15.199 -8.052 1.00 67.06 358 TYR A CA 1
ATOM 2877 C C . TYR A 1 358 ? -10.352 -16.130 -7.040 1.00 67.06 358 TYR A C 1
ATOM 2879 O O . TYR A 1 358 ? -9.714 -16.555 -6.076 1.00 67.06 358 TYR A O 1
ATOM 2887 N N . LEU A 1 359 ? -11.619 -16.498 -7.258 1.00 58.88 359 LEU A N 1
ATOM 2888 C CA . LEU A 1 359 ? -12.346 -17.401 -6.362 1.00 58.88 359 LEU A CA 1
ATOM 2889 C C . LEU A 1 359 ? -11.782 -18.829 -6.381 1.00 58.88 359 LEU A C 1
ATOM 2891 O O . LEU A 1 359 ? -11.961 -19.546 -5.409 1.00 58.88 359 LEU A O 1
ATOM 2895 N N . LYS A 1 360 ? -11.087 -19.235 -7.455 1.00 53.84 360 LYS A N 1
ATOM 2896 C CA . LYS A 1 360 ? -10.533 -20.593 -7.623 1.00 53.84 360 LYS A CA 1
ATOM 2897 C C . LYS A 1 360 ? -9.067 -20.750 -7.196 1.00 53.84 360 LYS A C 1
ATOM 2899 O O . LYS A 1 360 ? -8.484 -21.797 -7.446 1.00 53.84 360 LYS A O 1
ATOM 2904 N N . GLY A 1 361 ? -8.469 -19.728 -6.575 1.00 52.44 361 GLY A N 1
ATOM 2905 C CA . GLY A 1 361 ? -7.124 -19.808 -5.998 1.00 52.44 361 GLY A CA 1
ATOM 2906 C C . GLY A 1 361 ? -6.031 -20.213 -6.992 1.00 52.44 361 GLY A C 1
ATOM 2907 O O . GLY A 1 361 ? -5.401 -21.249 -6.814 1.00 52.44 361 GLY A O 1
ATOM 2908 N N . SER A 1 362 ? -5.764 -19.417 -8.032 1.00 46.56 362 SER A N 1
ATOM 2909 C CA . SER A 1 362 ? -4.598 -19.679 -8.886 1.00 46.56 362 SER A CA 1
ATOM 2910 C C . SER A 1 362 ? -3.322 -19.158 -8.219 1.00 46.56 362 SER A C 1
ATOM 2912 O O . SER A 1 362 ? -3.100 -17.946 -8.132 1.00 46.56 362 SER A O 1
ATOM 2914 N N . LEU A 1 363 ? -2.483 -20.076 -7.749 1.00 51.97 363 LEU A N 1
ATOM 2915 C CA . LEU A 1 363 ? -1.123 -19.799 -7.304 1.00 51.97 363 LEU A CA 1
ATOM 2916 C C . LEU A 1 363 ? -0.184 -20.145 -8.453 1.00 51.97 363 LEU A C 1
ATOM 2918 O O . LEU A 1 363 ? 0.048 -21.323 -8.691 1.00 51.97 363 LEU A O 1
ATOM 2922 N N . LEU A 1 364 ? 0.346 -19.111 -9.121 1.00 47.81 364 LEU A N 1
ATOM 2923 C CA . LEU A 1 364 ? 1.192 -19.230 -10.324 1.00 47.81 364 LEU A CA 1
ATOM 2924 C C . LEU A 1 364 ? 0.421 -19.858 -11.515 1.00 47.81 364 LEU A C 1
ATOM 2926 O O . LEU A 1 364 ? -0.668 -20.402 -11.315 1.00 47.81 364 LEU A O 1
ATOM 2930 N N . PRO A 1 365 ? 0.870 -19.716 -12.779 1.00 41.72 365 PRO A N 1
ATOM 2931 C CA . PRO A 1 365 ? 0.265 -20.516 -13.841 1.00 41.72 365 PRO A CA 1
ATOM 2932 C C . PRO A 1 365 ? 0.420 -22.005 -13.485 1.00 41.72 365 PRO A C 1
ATOM 2934 O O . PRO A 1 365 ? 1.447 -22.369 -12.905 1.00 41.72 365 PRO A O 1
ATOM 2937 N N . PRO A 1 366 ? -0.577 -22.849 -13.797 1.00 36.88 366 PRO A N 1
ATOM 2938 C CA . PRO A 1 366 ? -0.418 -24.293 -13.675 1.00 36.88 366 PRO A CA 1
ATOM 2939 C C . PRO A 1 366 ? 0.809 -24.750 -14.480 1.00 36.88 366 PRO A C 1
ATOM 2941 O O . PRO A 1 366 ? 1.086 -24.185 -15.541 1.00 36.88 366 PRO A O 1
ATOM 2944 N N . GLU A 1 367 ? 1.538 -25.723 -13.919 1.00 34.25 367 GLU A N 1
ATOM 2945 C CA . GLU A 1 367 ? 2.656 -26.426 -14.570 1.00 34.25 367 GLU A CA 1
ATOM 2946 C C . GLU A 1 367 ? 2.292 -26.979 -15.953 1.00 34.25 367 GLU A C 1
ATOM 2948 O O . GLU A 1 367 ? 1.130 -27.425 -16.134 1.00 34.25 367 GLU A O 1
#

pLDDT: mean 88.67, std 12.9, range [34.25, 98.69]

Sequence (367 aa):
IDCMDEDIYYSLEKIKKVLQRLYPNTAFKGNLLPKQLVKNRLAVPPVDSNNSVALLFSHGLDSVALSFDYPDKAQLLISAHGQDDLPVNDTTLWAHEKDRFVKYAQVYGHTNAFVRSNYTEFVHRWKLDYRVSSDITGWKLDTTEGVGLFGIVAPILFTKGYSELQIASSYTWSSPYPTAANPFVDGHVLLAGSIRLKHGHFDKTRFDKVQLIADLVKRKNIPAPYLKVCEYNPYREAKKTLGNCCVNCSKCRMTALTLAALGEKLSSYGFNSSETEISQAAHEYVLHNKQGHWQAWNWYDIQTRLKSMEEVPASLKWILSIDFTKLTYANNYGTRPRALWDNFRDIAPADLIIPKDYLKGSLLPPE

Nearest PDB structures (foldseek):
  7aio-assembly1_A  TM=3.670E-01  e=1.035E+00  Homo sapiens
  7ain-assembly1_A  TM=3.691E-01  e=2.405E+00  Homo sapiens
  7ngb-assembly1_B  TM=3.843E-01  e=3.011E+00  Homo sapiens
  7aio-assembly1_B  TM=3.695E-01  e=3.011E+00  Homo sapiens
  7aiq-assembly1_A  TM=3.742E-01  e=6.616E+00  Homo sapiens

Mean predicted aligned error: 5.69 Å

Secondary structure (DSSP, 8-state):
--EEEHHHHHHHHHHHHHHHHH-TTS--------SEEE----SSPPP-TTTEEEEE--SSHHHHHHHHTSTTSEEEEEEEESBTTB-TT-HHHHHHHHHHHHHHHHHHT-EEEEEE--TTTSS-HHHHHHHS-SS-S-HIIIIIHHHHHHHHHHHHHHHHT-SEEEEE-SSBTTB----SSSHHHHTT-EETTTEEEEEETTT--HHHHHHHHHHHHHHHT-PPPP-------TTSSS---SS--TTS-HHHHHHHHHHHHTT--GGGGT--S-HHHHHHHHHHHHHHSPBPHHHHHHHHHHHHHHHT-SS--GGGHHHHH--GGGGB---TTTTSPP--HHHHGGG--TT----GGGTT---SS--

Foldseek 3Di:
DQEDEQLQQVLVVLLLVLLCLQQVQADPPDDDDHNYYDQAAFPDAADPPVAEAEE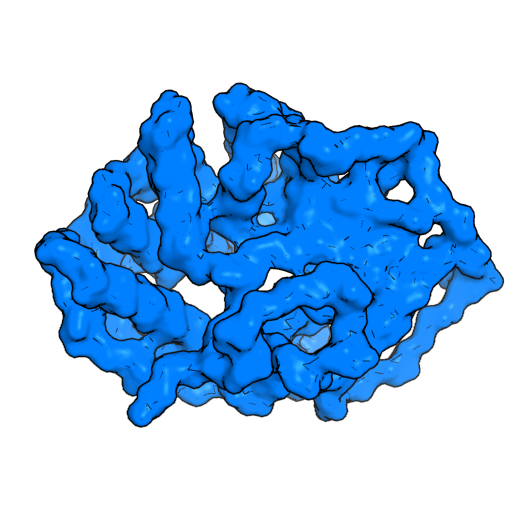AAQLALQRVLVCLVPLRHAYEHEYEACDLLHRLPPVVLVVLSVVLVVVVCVQSVYHYDYFYDNLVPPDPQVCVQPPRDPSHNGCCFQPNPQVVVCVRCVVVCRHVNYLEYEYGDPAALLGQFNTCLDQQSQQSDDGNNGRGYDYPDNHPALLRSLVSQVCSCVVVVGQRRAHAQDSDHCPPVPDPPSGDPQLPDLRNLLSQLSCVQVVHDSVSRGHPDDNLNSLVSVLVDLVPAQDALSSLVSLVVVLVVQVPDPDGPPSCVVSVVDDSVVRHDDDPRVPTDGPQCVSCVVSGNPPDDDPPVSNVRNHDPDD

Solvent-accessible surface area (backbone atoms only — not comparable to full-atom values): 20592 Å² total; per-residue (Å²): 92,69,68,37,51,40,44,41,53,59,16,51,58,52,32,49,55,48,50,42,63,48,28,72,89,41,84,83,81,78,79,91,73,53,76,35,75,38,86,47,61,57,80,38,76,70,54,61,69,89,51,33,47,35,32,50,41,73,48,22,56,46,30,45,30,52,51,60,73,44,76,87,37,46,36,39,38,36,33,72,42,14,36,88,83,41,44,69,82,44,60,68,60,46,52,57,52,48,52,49,56,51,49,50,20,63,77,72,67,40,42,77,47,79,44,80,43,57,75,67,68,81,50,70,55,70,53,45,23,70,69,70,37,93,75,37,70,42,41,55,54,44,67,34,42,39,61,48,54,44,63,70,46,44,65,57,31,36,67,65,8,42,44,46,39,38,36,49,35,95,43,22,62,62,52,34,63,59,42,23,58,36,54,62,40,26,43,40,40,34,37,35,84,53,32,32,39,41,53,37,52,36,88,41,52,74,63,52,35,52,48,53,44,53,51,47,26,64,75,68,72,48,80,63,63,64,41,48,48,49,74,80,57,50,91,64,90,56,68,80,59,94,52,42,67,34,53,80,43,70,62,28,26,57,52,50,54,46,38,47,70,72,73,44,65,48,61,57,32,50,32,87,64,55,70,59,60,27,35,51,42,43,51,57,47,57,76,77,42,74,28,52,63,70,56,25,50,55,51,44,52,51,34,56,54,50,73,72,43,96,74,67,56,79,69,55,51,64,54,72,76,55,67,42,84,78,35,47,54,93,48,88,69,76,77,48,51,56,65,40,51,83,82,38,64,95,70,45,33,95,83,69,82,76,62,76,85,46,60,76,57,54,72,61,81,82,133

Radius of gyration: 20.77 Å; Cα contacts (8 Å, |Δi|>4): 603; chains: 1; bounding box: 47×47×62 Å